Protein AF-A0A3A0EBS7-F1 (afdb_monomer_lite)

Secondary structure (DSSP, 8-state):
-------------------PPPPPEEEEEEEES--TTSSGGGHHHHS----S--HHHHHHHHSSEEESSEE-SSSSHHHHHHHHHHTS-GGGGT--SPPPPTT-TT-S--TTSPPHHHHHHHTT-EEEEEEE--S-SSGGGSGGGTT-SEEEEESSS---SSS-SS----EETTEE---SSSPPTT-PPPBTTTB--HHHHHHHHHHHHHHHHHHH-S-EEEEEEEEEEPSS----HHHHGGGTTS---HHHHHHHHHHHHHHHHHHHHHHHHH-SS-SS--TT--GGGEEEEEEESSS--STTS--TTS---TTSSSHHHHB--EEEE-TTPPPEEE-S-EEGGGHHHHHHHHTTPPPSS--SS---HHHHTTSS-S-S-SEEEEEETTTEEEEEETTEEEEE-STTPPPEEEE--TTS---SS--GGG-HHHHHHHHHHHHHHHTTPPPPTT--TT-EETTSSS-EE---SS-EE--SSSSEEBTBS--TTEEEE--SSTT--EEEE---SS--EEEEE-HHHHHSHHHHHHHHT-TTSTTSSPEEESEEEE-SEE--SS-EEEEEEES-EEE---TT-PPPEEEE--EEPSSS--EEEEEES-EEESS-EEEE----SEEEE-SPEEESSS---EEEESS-EEEE-S-----S-EEESSSEEEE-STT----SS-EESEEEEE-TTS-EEEE--------

Radius of gyration: 30.77 Å; chains: 1; bounding box: 107×51×102 Å

Foldseek 3Di:
DDDDDDDDDDDPPPPPPPPPQAQFAEEEAAAEQFAQQLDQLSCVLQVDGHPFDQVLVNVLLQQWAWELFEWFQALHFQQSLVLLFQLARQLLQQNLDFFDDPVDPLGFGDLPGQTLLNLLVVLFAQEEEFEEQRGDDDPCRFQVNRNHPWYWYFDHPDDAQFDDPPDGFTDTRNHGDPLQPDDAQLNDDAQPVGGHTRLSSSLRVLLVVLLVVLVVPTHYYYYRYHHPPPDPQDAHPVLLVVCVPVPDDDSLSSNSRRSVSNSVSSSSNVVCQQPSNPPPDSPSHSLLRYKYKYKYSFAHADPSHHNPPWDDGRPWPTCRSIGIIMTIRHHPFGNDYDQAHAYSSQNSCQSCVSSVHDDPDDHPHHHCVCVRNVVDDDHSPQKRWHDNALQKTWMDGDQWIWIQTGLLGDIFIFGADSSRHTPPDGCCLVCVVVVLVRLLVSVVVVQSGWHNSPDDQADFSLSDLATWHRHDDDKDQDDPAAFKDWPPDGDSQWIWDPPDGPVETEIEGEDDQPAATEIAGGRLVRSVLVVNCVVSVNPPRPNRRAHNYQEYEDADEHDHPAAYEYEYEYEAHEHDAGNVRHGREYEPAYAYDDDPYAYEYEQQHAYEYCEAYEYEYAYDGAAEDQHEYAHRNDQYEYEYYYAYEYEYEYQYAHAHEHHYPYHKYWYFDPRVPDHPDDYDFDWDDDDPPGTIMTGHDDPPPDD

Structure (mmCIF, N/CA/C/O backbone):
data_AF-A0A3A0EBS7-F1
#
_entry.id   AF-A0A3A0EBS7-F1
#
loop_
_atom_site.group_PDB
_atom_site.id
_atom_site.type_symbol
_atom_site.label_atom_id
_atom_site.label_alt_id
_atom_site.label_comp_id
_atom_site.label_asym_id
_atom_site.label_entity_id
_atom_site.label_seq_id
_atom_site.pdbx_PDB_ins_code
_atom_site.Cartn_x
_atom_site.Cartn_y
_atom_site.Cartn_z
_atom_site.occupancy
_atom_site.B_iso_or_equiv
_atom_site.auth_seq_id
_atom_site.auth_comp_id
_atom_site.auth_asym_id
_atom_site.auth_atom_id
_atom_site.pdbx_PDB_model_num
ATOM 1 N N . MET A 1 1 ? -65.700 -18.956 -43.233 1.00 37.22 1 MET A N 1
ATOM 2 C CA . MET A 1 1 ? -64.667 -17.900 -43.274 1.00 37.22 1 MET A CA 1
ATOM 3 C C . MET A 1 1 ? -64.791 -17.089 -41.995 1.00 37.22 1 MET A C 1
ATOM 5 O O . MET A 1 1 ? -65.771 -16.384 -41.814 1.00 37.22 1 MET A O 1
ATOM 9 N N . THR A 1 2 ? -63.885 -17.328 -41.054 1.00 33.06 2 THR A N 1
ATOM 10 C CA . THR A 1 2 ? -63.870 -16.772 -39.694 1.00 33.06 2 THR A CA 1
ATOM 11 C C . THR A 1 2 ? -63.042 -15.489 -39.657 1.00 33.06 2 THR A C 1
ATOM 13 O O . THR A 1 2 ? -61.858 -15.529 -39.979 1.00 33.06 2 THR A O 1
ATOM 16 N N . HIS A 1 3 ? -63.647 -14.374 -39.240 1.00 35.12 3 HIS A N 1
ATOM 17 C CA . HIS A 1 3 ? -62.935 -13.145 -38.888 1.00 35.12 3 HIS A CA 1
ATOM 18 C C . HIS A 1 3 ? -62.684 -13.102 -37.379 1.00 35.12 3 HIS A C 1
ATOM 20 O O . HIS A 1 3 ? -63.614 -13.119 -36.574 1.00 35.12 3 HIS A O 1
ATOM 26 N N . THR A 1 4 ? -61.409 -13.050 -37.009 1.00 40.34 4 THR A N 1
ATOM 27 C CA . THR A 1 4 ? -60.910 -12.970 -35.636 1.00 40.34 4 THR A CA 1
ATOM 28 C C . THR A 1 4 ? -60.677 -11.502 -35.279 1.00 40.34 4 THR A C 1
ATOM 30 O O . THR A 1 4 ? -59.800 -10.863 -35.853 1.00 40.34 4 THR A O 1
ATOM 33 N N . CYS A 1 5 ? -61.431 -10.961 -34.322 1.00 34.97 5 CYS A N 1
ATOM 34 C CA . CYS A 1 5 ? -61.177 -9.641 -33.744 1.00 34.97 5 CYS A CA 1
ATOM 35 C C . CYS A 1 5 ? -60.420 -9.837 -32.419 1.00 34.97 5 CYS A C 1
ATOM 37 O O . CYS A 1 5 ? -61.004 -10.259 -31.420 1.00 34.97 5 CYS A O 1
ATOM 39 N N . ARG A 1 6 ? -59.100 -9.605 -32.416 1.00 36.84 6 ARG A N 1
ATOM 40 C CA . ARG A 1 6 ? -58.256 -9.676 -31.210 1.00 36.84 6 ARG A CA 1
ATOM 41 C C . ARG A 1 6 ? -58.442 -8.411 -30.368 1.00 36.84 6 ARG A C 1
ATOM 43 O O . ARG A 1 6 ? -58.185 -7.309 -30.840 1.00 36.84 6 ARG A O 1
ATOM 50 N N . ARG A 1 7 ? -58.858 -8.592 -29.112 1.00 38.53 7 ARG A N 1
ATOM 51 C CA . ARG A 1 7 ? -58.797 -7.576 -28.052 1.00 38.53 7 ARG A CA 1
ATOM 52 C C . ARG A 1 7 ? -57.340 -7.399 -27.615 1.00 38.53 7 ARG A C 1
ATOM 54 O O . ARG A 1 7 ? -56.676 -8.382 -27.298 1.00 38.53 7 ARG A O 1
ATOM 61 N N . ILE A 1 8 ? -56.865 -6.159 -27.599 1.00 40.31 8 ILE A N 1
ATOM 62 C CA . ILE A 1 8 ? -55.586 -5.759 -27.005 1.00 40.31 8 ILE A CA 1
ATOM 63 C C . ILE A 1 8 ? -55.860 -5.468 -25.524 1.00 40.31 8 ILE A C 1
ATOM 65 O O . ILE A 1 8 ? -56.563 -4.511 -25.210 1.00 40.31 8 ILE A O 1
ATOM 69 N N . CYS A 1 9 ? -55.340 -6.302 -24.620 1.00 36.31 9 CYS A N 1
ATOM 70 C CA . CYS A 1 9 ? -55.202 -5.955 -23.205 1.00 36.31 9 CYS A CA 1
ATOM 71 C C . CYS A 1 9 ? -53.856 -5.249 -23.026 1.00 36.31 9 CYS A C 1
ATOM 73 O O . CYS A 1 9 ? -52.810 -5.875 -23.183 1.00 36.31 9 CYS A O 1
ATOM 75 N N . ALA A 1 10 ? -53.882 -3.955 -22.711 1.00 39.47 10 ALA A N 1
ATOM 76 C CA . ALA A 1 10 ? -52.707 -3.223 -22.260 1.00 39.47 10 ALA A CA 1
ATOM 77 C C . ALA A 1 10 ? -52.442 -3.578 -20.788 1.00 39.47 10 ALA A C 1
ATOM 79 O O . ALA A 1 10 ? -53.239 -3.245 -19.912 1.00 39.47 10 ALA A O 1
ATOM 80 N N . LEU A 1 11 ? -51.345 -4.290 -20.529 1.00 40.06 11 LEU A N 1
ATOM 81 C CA . LEU A 1 11 ? -50.836 -4.535 -19.183 1.00 40.06 11 LEU A CA 1
ATOM 82 C C . LEU A 1 11 ? -50.030 -3.293 -18.767 1.00 40.06 11 LEU A C 1
ATOM 84 O O . LEU A 1 11 ? -48.931 -3.065 -19.269 1.00 40.06 11 LEU A O 1
ATOM 88 N N . LEU A 1 12 ? -50.598 -2.459 -17.895 1.00 43.22 12 LEU A N 1
ATOM 89 C CA . LEU A 1 12 ? -49.872 -1.382 -17.220 1.00 43.22 12 LEU A CA 1
ATOM 90 C C . LEU A 1 12 ? -48.900 -2.019 -16.217 1.00 43.22 12 LEU A C 1
ATOM 92 O O . LEU A 1 12 ? -49.283 -2.366 -15.104 1.00 43.22 12 LEU A O 1
ATOM 96 N N . LEU A 1 13 ? -47.643 -2.198 -16.630 1.00 41.31 13 LEU A N 1
ATOM 97 C CA . LEU A 1 13 ? -46.524 -2.403 -15.714 1.00 41.31 13 LEU A CA 1
ATOM 98 C C . LEU A 1 13 ? -46.309 -1.091 -14.954 1.00 41.31 13 LEU A C 1
ATOM 100 O O . LEU A 1 13 ? -45.692 -0.155 -15.459 1.00 41.31 13 LEU A O 1
ATOM 104 N N . THR A 1 14 ? -46.850 -1.009 -13.742 1.00 40.53 14 THR A N 1
ATOM 105 C CA . THR A 1 14 ? -46.420 -0.024 -12.752 1.00 40.53 14 THR A CA 1
ATOM 106 C C . THR A 1 14 ? -44.959 -0.309 -12.417 1.00 40.53 14 THR A C 1
ATOM 108 O O . THR A 1 14 ? -44.662 -1.204 -11.627 1.00 40.53 14 THR A O 1
ATOM 111 N N . LEU A 1 15 ? -44.046 0.428 -13.053 1.00 42.88 15 LEU A N 1
ATOM 112 C CA . LEU A 1 15 ? -42.673 0.591 -12.589 1.00 42.88 15 LEU A CA 1
ATOM 113 C C . LEU A 1 15 ? -42.746 1.243 -11.206 1.00 42.88 15 LEU A C 1
ATOM 115 O O . LEU A 1 15 ? -42.902 2.457 -11.090 1.00 42.88 15 LEU A O 1
ATOM 119 N N . CYS A 1 16 ? -42.690 0.427 -10.156 1.00 31.98 16 CYS A N 1
ATOM 120 C CA . CYS A 1 16 ? -42.327 0.926 -8.841 1.00 31.98 16 CYS A CA 1
ATOM 121 C C . CYS A 1 16 ? -40.895 1.463 -8.990 1.00 31.98 16 CYS A C 1
ATOM 123 O O . CYS A 1 16 ? -40.035 0.692 -9.426 1.00 31.98 16 CYS A O 1
ATOM 125 N N . PRO A 1 17 ? -40.616 2.750 -8.719 1.00 37.62 17 PRO A N 1
ATOM 126 C CA . PRO A 1 17 ? -39.244 3.218 -8.682 1.00 37.62 17 PRO A CA 1
ATOM 127 C C . PRO A 1 17 ? -38.556 2.409 -7.586 1.00 37.62 17 PRO A C 1
ATOM 129 O O . PRO A 1 17 ? -38.904 2.507 -6.411 1.00 37.62 17 PRO A O 1
ATOM 132 N N . GLN A 1 18 ? -37.634 1.542 -7.986 1.00 36.31 18 GLN A N 1
ATOM 133 C CA . GLN A 1 18 ? -36.711 0.905 -7.069 1.00 36.31 18 GLN A CA 1
ATOM 134 C C . GLN A 1 18 ? -35.933 2.073 -6.471 1.00 36.31 18 GLN A C 1
ATOM 136 O O . GLN A 1 18 ? -35.158 2.711 -7.183 1.00 36.31 18 GLN A O 1
ATOM 141 N N . ALA A 1 19 ? -36.279 2.466 -5.240 1.00 38.72 19 ALA A N 1
ATOM 142 C CA . ALA A 1 19 ? -35.599 3.549 -4.553 1.00 38.72 19 ALA A CA 1
ATOM 143 C C . ALA A 1 19 ? -34.109 3.234 -4.649 1.00 38.72 19 ALA A C 1
ATOM 145 O O . ALA A 1 19 ? -33.684 2.167 -4.200 1.00 38.72 19 ALA A O 1
ATOM 146 N N . ALA A 1 20 ? -33.352 4.091 -5.339 1.00 45.50 20 ALA A N 1
ATOM 147 C CA . ALA A 1 20 ? -31.907 3.976 -5.345 1.00 45.50 20 ALA A CA 1
ATOM 148 C C . ALA A 1 20 ? -31.504 3.942 -3.871 1.00 45.50 20 ALA A C 1
ATOM 150 O O . ALA A 1 20 ? -31.850 4.871 -3.136 1.00 45.50 20 ALA A O 1
ATOM 151 N N . LEU A 1 21 ? -30.909 2.831 -3.425 1.00 55.91 21 LEU A N 1
ATOM 152 C CA . LEU A 1 21 ? -30.394 2.725 -2.064 1.00 55.91 21 LEU A CA 1
ATOM 153 C C . LEU A 1 21 ? -29.557 3.980 -1.819 1.00 55.91 21 LEU A C 1
ATOM 155 O O . LEU A 1 21 ? -28.719 4.329 -2.654 1.00 55.91 21 LEU A O 1
ATOM 159 N N . ALA A 1 22 ? -29.869 4.701 -0.740 1.00 76.06 22 ALA A N 1
ATOM 160 C CA . ALA A 1 22 ? -29.100 5.873 -0.360 1.00 76.06 22 ALA A CA 1
ATOM 161 C C . ALA A 1 22 ? -27.622 5.470 -0.285 1.00 76.06 22 ALA A C 1
ATOM 163 O O . ALA A 1 22 ? -27.310 4.360 0.147 1.00 76.06 22 ALA A O 1
ATOM 164 N N . ALA A 1 23 ? -26.724 6.341 -0.748 1.00 91.12 23 ALA A N 1
ATOM 165 C CA . ALA A 1 23 ? -25.297 6.059 -0.681 1.00 91.12 23 ALA A CA 1
ATOM 166 C C . ALA A 1 23 ? -24.917 5.740 0.783 1.00 91.12 23 ALA A C 1
ATOM 168 O O . ALA A 1 23 ? -25.356 6.464 1.687 1.00 91.12 23 ALA A O 1
ATOM 169 N N . PRO A 1 24 ? -24.176 4.649 1.048 1.00 96.69 24 PRO A N 1
ATOM 170 C CA . PRO A 1 24 ? -23.896 4.229 2.411 1.00 96.69 24 PRO A CA 1
ATOM 171 C C . PRO A 1 24 ? -22.900 5.178 3.073 1.00 96.69 24 PRO A C 1
ATOM 173 O O . PRO A 1 24 ? -21.986 5.689 2.422 1.00 96.69 24 PRO A O 1
ATOM 176 N N . ASN A 1 25 ? -23.018 5.360 4.384 1.00 98.56 25 ASN A N 1
ATOM 177 C CA . ASN A 1 25 ? -21.938 5.946 5.171 1.00 98.56 25 ASN A CA 1
ATOM 178 C C . ASN A 1 25 ? -20.728 5.010 5.154 1.00 98.56 25 ASN A C 1
ATOM 180 O O . ASN A 1 25 ? -20.864 3.798 4.968 1.00 98.56 25 ASN A O 1
ATOM 184 N N . VAL A 1 26 ? -19.540 5.551 5.392 1.00 98.75 26 VAL A N 1
ATOM 185 C CA . VAL A 1 26 ? -18.308 4.764 5.428 1.00 98.75 26 VAL A CA 1
ATOM 186 C C . VAL A 1 26 ? -17.490 5.146 6.656 1.00 98.75 26 VAL A C 1
ATOM 188 O O . VAL A 1 26 ? -17.167 6.314 6.856 1.00 98.75 26 VAL A O 1
ATOM 191 N N . VAL A 1 27 ? -17.109 4.150 7.454 1.00 98.88 27 VAL A N 1
ATOM 192 C CA . VAL A 1 27 ? -16.187 4.288 8.586 1.00 98.88 27 VAL A CA 1
ATOM 193 C C . VAL A 1 27 ? -14.986 3.371 8.351 1.00 98.88 27 VAL A C 1
ATOM 195 O O . VAL A 1 27 ? -15.089 2.150 8.459 1.00 98.88 27 VAL A O 1
ATOM 198 N N . LEU A 1 28 ? -13.846 3.965 7.998 1.00 98.88 28 LEU A N 1
ATOM 199 C CA . LEU A 1 28 ? -12.575 3.282 7.762 1.00 98.88 28 LEU A CA 1
ATOM 200 C C . LEU A 1 28 ? -11.682 3.409 8.999 1.00 98.88 28 LEU A C 1
ATOM 202 O O . LEU A 1 28 ? -11.055 4.441 9.222 1.00 98.88 28 LEU A O 1
ATOM 206 N N . ILE A 1 29 ? -11.618 2.344 9.788 1.00 98.94 29 ILE A N 1
ATOM 207 C CA . ILE A 1 29 ? -10.860 2.248 11.033 1.00 98.94 29 ILE A CA 1
ATOM 208 C C . ILE A 1 29 ? -9.501 1.608 10.757 1.00 98.94 29 ILE A C 1
ATOM 210 O O . ILE A 1 29 ? -9.395 0.616 10.028 1.00 98.94 29 ILE A O 1
ATOM 214 N N . MET A 1 30 ? -8.455 2.167 11.360 1.00 98.75 30 MET A N 1
ATOM 215 C CA . MET A 1 30 ? -7.102 1.646 11.230 1.00 98.75 30 MET A CA 1
ATOM 216 C C . MET A 1 30 ? -6.338 1.703 12.553 1.00 98.75 30 MET A C 1
ATOM 218 O O . MET A 1 30 ? -6.264 2.767 13.169 1.00 98.75 30 MET A O 1
ATOM 222 N N . SER A 1 31 ? -5.747 0.579 12.964 1.00 98.38 31 SER A N 1
ATOM 223 C CA . SER A 1 31 ? -4.720 0.534 14.016 1.00 98.38 31 SER A CA 1
ATOM 224 C C . SER A 1 31 ? -3.309 0.728 13.442 1.00 98.38 31 SER A C 1
ATOM 226 O O . SER A 1 31 ? -3.107 0.673 12.228 1.00 98.38 31 SER A O 1
ATOM 228 N N . ASP A 1 32 ? -2.333 0.956 14.319 1.00 98.25 32 ASP A N 1
ATOM 229 C CA . ASP A 1 32 ? -0.947 1.293 13.967 1.00 98.25 32 ASP A CA 1
ATOM 230 C C . ASP A 1 32 ? 0.019 0.342 14.685 1.00 98.25 32 ASP A C 1
ATOM 232 O O . ASP A 1 32 ? 0.037 0.292 15.915 1.00 98.25 32 ASP A O 1
ATOM 236 N N . ASP A 1 33 ? 0.808 -0.416 13.920 1.00 97.62 33 ASP A N 1
ATOM 237 C CA . ASP A 1 33 ? 1.804 -1.398 14.391 1.00 97.62 33 ASP A CA 1
ATOM 238 C C . ASP A 1 33 ? 1.267 -2.624 15.158 1.00 97.62 33 ASP A C 1
ATOM 240 O O . ASP A 1 33 ? 2.044 -3.308 15.827 1.00 97.62 33 ASP A O 1
ATOM 244 N N . ALA A 1 34 ? -0.027 -2.953 15.097 1.00 97.81 34 ALA A N 1
ATOM 245 C CA . ALA A 1 34 ? -0.541 -4.122 15.823 1.00 97.81 34 ALA A CA 1
ATOM 246 C C . ALA A 1 34 ? 0.021 -5.458 15.283 1.00 97.81 34 ALA A C 1
ATOM 248 O O . ALA A 1 34 ? 0.277 -5.613 14.087 1.00 97.81 34 ALA A O 1
ATOM 249 N N . GLY A 1 35 ? 0.205 -6.453 16.158 1.00 97.88 35 GLY A N 1
ATOM 250 C CA . GLY A 1 35 ? 0.613 -7.794 15.739 1.00 97.88 35 GLY A CA 1
ATOM 251 C C . GLY A 1 35 ? -0.507 -8.545 15.014 1.00 97.88 35 GLY A C 1
ATOM 252 O O . GLY A 1 35 ? -1.682 -8.403 15.352 1.00 97.88 35 GLY A O 1
ATOM 253 N N . TYR A 1 36 ? -0.159 -9.380 14.032 1.00 98.19 36 TYR A N 1
ATOM 254 C CA . TYR A 1 36 ? -1.147 -10.174 13.282 1.00 98.19 36 TYR A CA 1
ATOM 255 C C . TYR A 1 36 ? -1.995 -11.101 14.179 1.00 98.19 36 TYR A C 1
ATOM 257 O O . TYR A 1 36 ? -3.184 -11.275 13.928 1.00 98.19 36 TYR A O 1
ATOM 265 N N . ALA A 1 37 ? -1.408 -11.644 15.251 1.00 97.81 37 ALA A N 1
ATOM 266 C CA . ALA A 1 37 ? -2.051 -12.514 16.242 1.00 97.81 37 ALA A CA 1
ATOM 267 C C . ALA A 1 37 ? -2.403 -11.796 17.560 1.00 97.81 37 ALA A C 1
ATOM 269 O O . ALA A 1 37 ? -2.581 -12.431 18.602 1.00 97.81 37 ALA A O 1
ATOM 270 N N . ASP A 1 38 ? -2.492 -10.466 17.539 1.00 98.00 38 ASP A N 1
ATOM 271 C CA . ASP A 1 38 ? -2.841 -9.660 18.716 1.00 98.00 38 ASP A CA 1
ATOM 272 C C . ASP A 1 38 ? -4.352 -9.382 18.834 1.00 98.00 38 ASP A C 1
ATOM 274 O O . ASP A 1 38 ? -4.776 -8.630 19.709 1.00 98.00 38 ASP A O 1
ATOM 278 N N . PHE A 1 39 ? -5.176 -10.023 18.000 1.00 98.25 39 PHE A N 1
ATOM 279 C CA . PHE A 1 39 ? -6.632 -9.866 17.974 1.00 98.25 39 PHE A CA 1
ATOM 280 C C . PHE A 1 39 ? -7.335 -11.218 18.110 1.00 98.25 39 PHE A C 1
ATOM 282 O O . PHE A 1 39 ? -6.970 -12.163 17.414 1.00 98.25 39 PHE A O 1
ATOM 289 N N . GLY A 1 40 ? -8.381 -11.298 18.938 1.00 98.12 40 GLY A N 1
ATOM 290 C CA . GLY A 1 40 ? -9.125 -12.541 19.184 1.00 98.12 40 GLY A CA 1
ATOM 291 C C . GLY A 1 40 ? -9.698 -13.162 17.907 1.00 98.12 40 GLY A C 1
ATOM 292 O O . GLY A 1 40 ? -9.557 -14.358 17.661 1.00 98.12 40 GLY A O 1
ATOM 293 N N . PHE A 1 41 ? -10.264 -12.349 17.013 1.00 97.94 41 PHE A N 1
ATOM 294 C CA . PHE A 1 41 ? -10.801 -12.832 15.736 1.00 97.94 41 PHE A CA 1
ATOM 295 C C . PHE A 1 41 ? -9.753 -13.413 14.772 1.00 97.94 41 PHE A C 1
ATOM 297 O O . PHE A 1 41 ? -10.141 -14.026 13.770 1.00 97.94 41 PHE A O 1
ATOM 304 N N . MET A 1 42 ? -8.457 -13.215 15.036 1.00 97.81 42 MET A N 1
ATOM 305 C CA . MET A 1 42 ? -7.362 -13.773 14.239 1.00 97.81 42 MET A CA 1
ATOM 306 C C . MET A 1 42 ? -6.982 -15.190 14.675 1.00 97.81 42 MET A C 1
ATOM 308 O O . MET A 1 42 ? -6.402 -15.921 13.871 1.00 97.81 42 MET A O 1
ATOM 312 N N . ASP A 1 43 ? -7.397 -15.630 15.868 1.00 96.75 43 ASP A N 1
ATOM 313 C CA . ASP A 1 43 ? -7.134 -16.975 16.398 1.00 96.75 43 ASP A CA 1
ATOM 314 C C . ASP A 1 43 ? -7.573 -18.083 15.419 1.00 96.75 43 ASP A C 1
ATOM 316 O O . ASP A 1 43 ? -6.904 -19.108 15.270 1.00 96.75 43 ASP A O 1
ATOM 320 N N . ARG A 1 44 ? -8.675 -17.866 14.682 1.00 94.56 44 ARG A N 1
ATOM 321 C CA . ARG A 1 44 ? -9.186 -18.820 13.675 1.00 94.56 44 ARG A CA 1
ATOM 322 C C . ARG A 1 44 ? -8.283 -18.988 12.449 1.00 94.56 44 ARG A C 1
ATOM 324 O O . ARG A 1 44 ? -8.417 -19.989 11.753 1.00 94.56 44 ARG A O 1
ATOM 331 N N . PHE A 1 45 ? -7.419 -18.016 12.159 1.00 95.44 45 PHE A N 1
ATOM 332 C CA . PHE A 1 45 ? -6.511 -18.041 11.008 1.00 95.44 45 PHE A CA 1
ATOM 333 C C . PHE A 1 45 ? -5.105 -18.485 11.404 1.00 95.44 45 PHE A C 1
ATOM 335 O O . PHE A 1 45 ? -4.429 -19.148 10.624 1.00 95.44 45 PHE A O 1
ATOM 342 N N . THR A 1 46 ? -4.678 -18.133 12.616 1.00 93.62 46 THR A N 1
ATOM 343 C CA . THR A 1 46 ? -3.343 -18.445 13.139 1.00 93.62 46 THR A CA 1
ATOM 344 C C . THR A 1 46 ? -3.290 -19.808 13.826 1.00 93.62 46 THR A C 1
ATOM 346 O O . THR A 1 46 ? -2.210 -20.375 13.981 1.00 93.62 46 THR A O 1
ATOM 349 N N . GLY A 1 47 ? -4.435 -20.322 14.294 1.00 90.69 47 GLY A N 1
ATOM 350 C CA . GLY A 1 47 ? -4.497 -21.492 15.173 1.00 90.69 47 GLY A CA 1
ATOM 351 C C . GLY A 1 47 ? -3.899 -21.239 16.564 1.00 90.69 47 GLY A C 1
ATOM 352 O O . GLY A 1 47 ? -3.678 -22.188 17.316 1.00 90.69 47 GLY A O 1
ATOM 353 N N . GLN A 1 48 ? -3.613 -19.978 16.905 1.00 90.94 48 GLN A N 1
ATOM 354 C CA . GLN A 1 48 ? -3.019 -19.558 18.170 1.00 90.94 48 GLN A CA 1
ATOM 355 C C . GLN A 1 48 ? -4.038 -18.737 18.944 1.00 90.94 48 GLN A C 1
ATOM 357 O O . GLN A 1 48 ? -4.481 -17.711 18.449 1.00 90.94 48 GLN A O 1
ATOM 362 N N . GLN A 1 49 ? -4.376 -19.166 20.161 1.00 95.25 49 GLN A N 1
ATOM 363 C CA . GLN A 1 49 ? -5.255 -18.384 21.022 1.00 95.25 49 GLN A CA 1
ATOM 364 C C . GLN A 1 49 ? -4.489 -17.212 21.636 1.00 95.25 49 GLN A C 1
ATOM 366 O O . GLN A 1 49 ? -3.518 -17.423 22.372 1.00 95.25 49 GLN A O 1
ATOM 371 N N . THR A 1 50 ? -4.929 -15.985 21.369 1.00 96.69 50 THR A N 1
ATOM 372 C CA . THR A 1 50 ? -4.334 -14.804 21.995 1.00 96.69 50 THR A CA 1
ATOM 373 C C . THR A 1 50 ? -4.862 -14.575 23.413 1.00 96.69 50 THR A C 1
ATOM 375 O O . THR A 1 50 ? -5.997 -14.898 23.756 1.00 96.69 50 THR A O 1
ATOM 378 N N . VAL A 1 51 ? -4.019 -13.993 24.271 1.00 97.06 51 VAL A N 1
ATOM 379 C CA . VAL A 1 51 ? -4.427 -13.509 25.606 1.00 97.06 51 VAL A CA 1
ATOM 380 C C . VAL A 1 51 ? -4.909 -12.057 25.573 1.00 97.06 51 VAL A C 1
ATOM 382 O O . VAL A 1 51 ? -5.366 -11.537 26.592 1.00 97.06 51 VAL A O 1
ATOM 385 N N . PHE A 1 52 ? -4.774 -11.385 24.425 1.00 97.88 52 PHE A N 1
ATOM 386 C CA . PHE A 1 52 ? -5.264 -10.027 24.220 1.00 97.88 52 PHE A CA 1
ATOM 387 C C . PHE A 1 52 ? -6.795 -10.028 24.202 1.00 97.88 52 PHE A C 1
ATOM 389 O O . PHE A 1 52 ? -7.427 -11.009 23.818 1.00 97.88 52 PHE A O 1
ATOM 396 N N . LYS A 1 53 ? -7.404 -8.932 24.659 1.00 98.12 53 LYS A N 1
ATOM 397 C CA . LYS A 1 53 ? -8.861 -8.803 24.752 1.00 98.12 53 LYS A CA 1
ATOM 398 C C . LYS A 1 53 ? -9.342 -7.789 23.725 1.00 98.12 53 LYS A C 1
ATOM 400 O O . LYS A 1 53 ? -9.067 -6.602 23.885 1.00 98.12 53 LYS A O 1
ATOM 405 N N . THR A 1 54 ? -10.073 -8.258 22.717 1.00 98.62 54 THR A N 1
ATOM 406 C CA . THR A 1 54 ? -10.635 -7.417 21.648 1.00 98.62 54 THR A CA 1
ATOM 407 C C . THR A 1 54 ? -12.120 -7.711 21.383 1.00 98.62 54 THR A C 1
ATOM 409 O O . THR A 1 54 ? -12.499 -7.984 20.246 1.00 98.62 54 THR A O 1
ATOM 412 N N . PRO A 1 55 ? -12.990 -7.706 22.414 1.00 98.69 55 PRO A N 1
ATOM 413 C CA . PRO A 1 55 ? -14.375 -8.159 22.275 1.00 98.69 55 PRO A CA 1
ATOM 414 C C . PRO A 1 55 ? -15.206 -7.354 21.264 1.00 98.69 55 PRO A C 1
ATOM 416 O O . PRO A 1 55 ? -16.129 -7.910 20.668 1.00 98.69 55 PRO A O 1
ATOM 419 N N . ASN A 1 56 ? -14.916 -6.066 21.053 1.00 98.88 56 ASN A N 1
ATOM 420 C CA . ASN A 1 56 ? -15.665 -5.253 20.092 1.00 98.88 56 ASN A CA 1
ATOM 421 C C . ASN A 1 56 ? -15.248 -5.556 18.651 1.00 98.88 56 ASN A C 1
ATOM 423 O O . ASN A 1 56 ? -16.104 -5.641 17.770 1.00 98.88 56 ASN A O 1
ATOM 427 N N . LEU A 1 57 ? -13.956 -5.773 18.409 1.00 98.81 57 LEU A N 1
ATOM 428 C CA . LEU A 1 57 ? -13.460 -6.260 17.124 1.00 98.81 57 LEU A CA 1
ATOM 429 C C . LEU A 1 57 ? -13.893 -7.701 16.853 1.00 98.81 57 LEU A C 1
ATOM 431 O O . LEU A 1 57 ? -14.214 -8.024 15.714 1.00 98.81 57 LEU A O 1
ATOM 435 N N . ASP A 1 58 ? -13.976 -8.546 17.879 1.00 98.81 58 ASP A N 1
ATOM 436 C CA . ASP A 1 58 ? -14.486 -9.913 17.749 1.00 98.81 58 ASP A CA 1
ATOM 437 C C . ASP A 1 58 ? -15.979 -9.906 17.381 1.00 98.81 58 ASP A C 1
ATOM 439 O O . ASP A 1 58 ? -16.406 -10.654 16.496 1.00 98.81 58 ASP A O 1
ATOM 443 N N . ARG A 1 59 ? -16.766 -8.997 17.981 1.00 98.56 59 ARG A N 1
ATOM 444 C CA . ARG A 1 59 ? -18.148 -8.729 17.559 1.00 98.56 59 ARG A CA 1
ATOM 445 C C . ARG A 1 59 ? -18.197 -8.268 16.105 1.00 98.56 59 ARG A C 1
ATOM 447 O O . ARG A 1 59 ? -18.900 -8.886 15.308 1.00 98.56 59 ARG A O 1
ATOM 454 N N . LEU A 1 60 ? -17.423 -7.244 15.740 1.00 98.81 60 LEU A N 1
ATOM 455 C CA . LEU A 1 60 ? -17.374 -6.745 14.365 1.00 98.81 60 LEU A CA 1
ATOM 456 C C . LEU A 1 60 ? -17.012 -7.866 13.383 1.00 98.81 60 LEU A C 1
ATOM 458 O O . LEU A 1 60 ? -17.642 -7.991 12.338 1.00 98.81 60 LEU A O 1
ATOM 462 N N . ALA A 1 61 ? -16.054 -8.726 13.727 1.00 98.69 61 ALA A N 1
ATOM 463 C CA . ALA A 1 61 ? -15.641 -9.852 12.899 1.00 98.69 61 ALA A CA 1
ATOM 464 C C . ALA A 1 61 ? -16.747 -10.898 12.701 1.00 98.69 61 ALA A C 1
ATOM 466 O O . ALA A 1 61 ? -16.772 -11.546 11.655 1.00 98.69 61 ALA A O 1
ATOM 467 N N . SER A 1 62 ? -17.656 -11.060 13.670 1.00 98.31 62 SER A N 1
ATOM 468 C CA . SER A 1 62 ? -18.836 -11.929 13.542 1.00 98.31 62 SER A CA 1
ATOM 469 C C . SER A 1 62 ? -19.921 -11.357 12.620 1.00 98.31 62 SER A C 1
ATOM 471 O O . SER A 1 62 ? -20.740 -12.106 12.093 1.00 98.31 62 SER A O 1
ATOM 473 N N . GLU A 1 63 ? -19.888 -10.044 12.385 1.00 98.25 63 GLU A N 1
ATOM 474 C CA . GLU A 1 63 ? -20.801 -9.292 11.515 1.00 98.25 63 GLU A CA 1
ATOM 475 C C . GLU A 1 63 ? -20.166 -8.940 10.156 1.00 98.25 63 GLU A C 1
ATOM 477 O O . GLU A 1 63 ? -20.797 -8.301 9.316 1.00 98.25 63 GLU A O 1
ATOM 482 N N . SER A 1 64 ? -18.909 -9.327 9.932 1.00 98.69 64 SER A N 1
ATOM 483 C CA . SER A 1 64 ? -18.109 -8.914 8.776 1.00 98.69 64 SER A CA 1
ATOM 484 C C . SER A 1 64 ? -17.696 -10.093 7.910 1.00 98.69 64 SER A C 1
ATOM 486 O O . SER A 1 64 ? -17.636 -11.242 8.353 1.00 98.69 64 SER A O 1
ATOM 488 N N . VAL A 1 65 ? -17.287 -9.787 6.682 1.00 98.75 65 VAL A N 1
ATOM 489 C CA . VAL A 1 65 ? -16.324 -10.639 5.991 1.00 98.75 65 VAL A CA 1
ATOM 490 C C . VAL A 1 65 ? -14.942 -10.373 6.569 1.00 98.75 65 VAL A C 1
ATOM 492 O O . VAL A 1 65 ? -14.489 -9.229 6.634 1.00 98.75 65 VAL A O 1
ATOM 495 N N . ALA A 1 66 ? -14.275 -11.439 6.992 1.00 98.62 66 ALA A N 1
ATOM 496 C CA . ALA A 1 66 ? -12.917 -11.398 7.494 1.00 98.62 66 ALA A CA 1
ATOM 497 C C . ALA A 1 66 ? -11.951 -12.055 6.521 1.00 98.62 66 ALA A C 1
ATOM 499 O O . ALA A 1 66 ? -12.230 -13.118 5.966 1.00 98.62 66 ALA A O 1
ATOM 500 N N . PHE A 1 67 ? -10.796 -11.432 6.351 1.00 98.31 67 PHE A N 1
ATOM 501 C CA . PHE A 1 67 ? -9.849 -11.819 5.320 1.00 98.31 67 PHE A CA 1
ATOM 502 C C . PHE A 1 67 ? -8.689 -12.572 5.945 1.00 98.31 67 PHE A C 1
ATOM 504 O O . PHE A 1 67 ? -7.989 -12.038 6.806 1.00 98.31 67 PHE A O 1
ATOM 511 N N . SER A 1 68 ? -8.453 -13.800 5.487 1.00 95.69 68 SER A N 1
ATOM 512 C CA . SER A 1 68 ? -7.273 -14.542 5.921 1.00 95.69 68 SER A CA 1
ATOM 513 C C . SER A 1 68 ? -6.019 -14.010 5.223 1.00 95.69 68 SER A C 1
ATOM 515 O O . SER A 1 68 ? -4.970 -13.943 5.852 1.00 95.69 68 SER A O 1
ATOM 517 N N . ASN A 1 69 ? -6.111 -13.546 3.970 1.00 96.56 69 ASN A N 1
ATOM 518 C CA . ASN A 1 69 ? -4.977 -13.142 3.127 1.00 96.56 69 ASN A CA 1
ATOM 519 C C . ASN A 1 69 ? -5.033 -11.660 2.694 1.00 96.56 69 ASN A C 1
ATOM 521 O O . ASN A 1 69 ? -5.042 -11.360 1.500 1.00 96.56 69 ASN A O 1
ATOM 525 N N . ALA A 1 70 ? -5.060 -10.725 3.649 1.00 98.06 70 ALA A N 1
ATOM 526 C CA . ALA A 1 70 ? -5.035 -9.288 3.360 1.00 98.06 70 ALA A CA 1
ATOM 527 C C . ALA A 1 70 ? -3.631 -8.678 3.484 1.00 98.06 70 ALA A C 1
ATOM 529 O O . ALA A 1 70 ? -2.936 -8.901 4.475 1.00 98.06 70 ALA A O 1
ATOM 530 N N . TYR A 1 71 ? -3.233 -7.889 2.481 1.00 98.31 71 TYR A N 1
ATOM 531 C CA . TYR A 1 71 ? -1.907 -7.275 2.383 1.00 98.31 71 TYR A CA 1
ATOM 532 C C . TYR A 1 71 ? -1.968 -5.757 2.311 1.00 98.31 71 TYR A C 1
ATOM 534 O O . TYR A 1 71 ? -2.734 -5.181 1.537 1.00 98.31 71 TYR A O 1
ATOM 542 N N . VAL A 1 72 ? -1.080 -5.097 3.039 1.00 97.94 72 VAL A N 1
ATOM 543 C CA . VAL A 1 72 ? -0.810 -3.671 2.842 1.00 97.94 72 VAL A CA 1
ATOM 544 C C . VAL A 1 72 ? 0.142 -3.470 1.657 1.00 97.94 72 VAL A C 1
ATOM 546 O O . VAL A 1 72 ? 0.937 -4.358 1.355 1.00 97.94 72 VAL A O 1
ATOM 549 N N . PRO A 1 73 ? 0.097 -2.329 0.948 1.00 94.38 73 PRO A N 1
ATOM 550 C CA . PRO A 1 73 ? 0.998 -2.074 -0.179 1.00 94.38 73 PRO A CA 1
ATOM 551 C C . PRO A 1 73 ? 2.451 -1.821 0.252 1.00 94.38 73 PRO A C 1
ATOM 553 O O . PRO A 1 73 ? 3.350 -1.846 -0.584 1.00 94.38 73 PRO A O 1
ATOM 556 N N . SER A 1 74 ? 2.696 -1.576 1.544 1.00 93.94 74 SER A N 1
ATOM 557 C CA . SER A 1 74 ? 4.020 -1.329 2.113 1.00 93.94 74 SER A CA 1
ATOM 558 C C . SER A 1 74 ? 4.074 -1.781 3.572 1.00 93.94 74 SER A C 1
ATOM 560 O O . SER A 1 74 ? 3.082 -1.709 4.283 1.00 93.94 74 SER A O 1
ATOM 562 N N . SER A 1 75 ? 5.234 -2.210 4.070 1.00 94.62 75 SER A N 1
ATOM 563 C CA . SER A 1 75 ? 5.386 -2.652 5.467 1.00 94.62 75 SER A CA 1
ATOM 564 C C . SER A 1 75 ? 5.609 -1.492 6.455 1.00 94.62 75 SER A C 1
ATOM 566 O O . SER A 1 75 ? 6.256 -1.686 7.488 1.00 94.62 75 SER A O 1
ATOM 568 N N . ILE A 1 76 ? 5.219 -0.263 6.105 1.00 92.56 76 ILE A N 1
ATOM 569 C CA . ILE A 1 76 ? 5.408 0.944 6.924 1.00 92.56 76 ILE A CA 1
ATOM 570 C C . ILE A 1 76 ? 4.210 1.892 6.805 1.00 92.56 76 ILE A C 1
ATOM 572 O O . ILE A 1 76 ? 3.555 1.987 5.769 1.00 92.56 76 ILE A O 1
ATOM 576 N N . CYS A 1 77 ? 3.972 2.642 7.878 1.00 93.25 77 CYS A N 1
ATOM 577 C CA . CYS A 1 77 ? 2.727 3.359 8.117 1.00 93.25 77 CYS A CA 1
ATOM 578 C C . CYS A 1 77 ? 2.372 4.415 7.061 1.00 93.25 77 CYS A C 1
ATOM 580 O O . CYS A 1 77 ? 1.273 4.374 6.517 1.00 93.25 77 CYS A O 1
ATOM 582 N N . SER A 1 78 ? 3.260 5.358 6.741 1.00 92.00 78 SER A N 1
ATOM 583 C CA . SER A 1 78 ? 2.923 6.459 5.821 1.00 92.00 78 SER A CA 1
ATOM 584 C C . SER A 1 78 ? 2.609 5.954 4.406 1.00 92.00 78 SER A C 1
ATOM 586 O O . SER A 1 78 ? 1.586 6.310 3.825 1.00 92.00 78 SER A O 1
ATOM 588 N N . ALA A 1 79 ? 3.449 5.060 3.875 1.00 91.25 79 ALA A N 1
ATOM 589 C CA . ALA A 1 79 ? 3.287 4.513 2.531 1.00 91.25 79 ALA A CA 1
ATOM 590 C C . ALA A 1 79 ? 2.004 3.674 2.401 1.00 91.25 79 ALA A C 1
ATOM 592 O O . ALA A 1 79 ? 1.288 3.810 1.409 1.00 91.25 79 ALA A O 1
ATOM 593 N N . THR A 1 80 ? 1.650 2.880 3.421 1.00 95.62 80 THR A N 1
ATOM 594 C CA . THR A 1 80 ? 0.350 2.189 3.459 1.00 95.62 80 THR A CA 1
ATOM 595 C C . THR A 1 80 ? -0.814 3.164 3.396 1.00 95.62 80 THR A C 1
ATOM 597 O O . THR A 1 80 ? -1.719 2.984 2.583 1.00 95.62 80 THR A O 1
ATOM 600 N N . ARG A 1 81 ? -0.778 4.221 4.214 1.00 96.06 81 ARG A N 1
ATOM 601 C CA . ARG A 1 81 ? -1.835 5.243 4.264 1.00 96.06 81 ARG A CA 1
ATOM 602 C C . ARG A 1 81 ? -2.019 5.908 2.907 1.00 96.06 81 ARG A C 1
ATOM 604 O O . ARG A 1 81 ? -3.144 6.003 2.426 1.00 96.06 81 ARG A O 1
ATOM 611 N N . ALA A 1 82 ? -0.919 6.289 2.259 1.00 93.69 82 ALA A N 1
ATOM 612 C CA . ALA A 1 82 ? -0.956 6.867 0.922 1.00 93.69 82 ALA A CA 1
ATOM 613 C C . ALA A 1 82 ? -1.551 5.891 -0.100 1.00 93.69 82 ALA A C 1
ATOM 615 O O . ALA A 1 82 ? -2.371 6.291 -0.923 1.00 93.69 82 ALA A O 1
ATOM 616 N N . GLY A 1 83 ? -1.179 4.610 -0.034 1.00 94.44 83 GLY A N 1
ATOM 617 C CA . GLY A 1 83 ? -1.694 3.613 -0.964 1.00 94.44 83 GLY A CA 1
ATOM 618 C C . GLY A 1 83 ? -3.193 3.365 -0.809 1.00 94.44 83 GLY A C 1
ATOM 619 O O . GLY A 1 83 ? -3.919 3.353 -1.798 1.00 94.44 83 GLY A O 1
ATOM 620 N N . ILE A 1 84 ? -3.693 3.256 0.422 1.00 96.06 84 ILE A N 1
ATOM 621 C CA . ILE A 1 84 ? -5.130 3.072 0.689 1.00 96.06 84 ILE A CA 1
ATOM 622 C C . ILE A 1 84 ? -5.936 4.270 0.200 1.00 96.06 84 ILE A C 1
ATOM 624 O O . ILE A 1 84 ? -6.958 4.110 -0.463 1.00 96.06 84 ILE A O 1
ATOM 628 N N . LEU A 1 85 ? -5.463 5.476 0.508 1.00 96.06 85 LEU A N 1
ATOM 629 C CA . LEU A 1 85 ? -6.172 6.704 0.181 1.00 96.06 85 LEU A CA 1
ATOM 630 C C . LEU A 1 85 ? -6.074 7.094 -1.297 1.00 96.06 85 LEU A C 1
ATOM 632 O O . LEU A 1 85 ? -6.789 7.999 -1.699 1.00 96.06 85 LEU A O 1
ATOM 636 N N . THR A 1 86 ? -5.248 6.427 -2.106 1.00 95.31 86 THR A N 1
ATOM 637 C CA . THR A 1 86 ? -5.156 6.657 -3.564 1.00 95.31 86 THR A CA 1
ATOM 638 C C . THR A 1 86 ? -5.559 5.440 -4.397 1.00 95.31 86 THR A C 1
ATOM 640 O O . THR A 1 86 ? -5.760 5.557 -5.602 1.00 95.31 86 THR A O 1
ATOM 643 N N . GLY A 1 87 ? -5.649 4.254 -3.788 1.00 95.88 87 GLY A N 1
ATOM 644 C CA . GLY A 1 87 ? -5.841 2.989 -4.498 1.00 95.88 87 GLY A CA 1
ATOM 645 C C . GLY A 1 87 ? -4.639 2.559 -5.337 1.00 95.88 87 GLY A C 1
ATOM 646 O O . GLY A 1 87 ? -4.782 1.681 -6.188 1.00 95.88 87 GLY A O 1
ATOM 647 N N . ARG A 1 88 ? -3.471 3.182 -5.144 1.00 93.19 88 ARG A N 1
ATOM 648 C CA . ARG A 1 88 ? -2.270 2.993 -5.965 1.00 93.19 88 ARG A CA 1
ATOM 649 C C . ARG A 1 88 ? -1.085 2.569 -5.115 1.00 93.19 88 ARG A C 1
ATOM 651 O O . ARG A 1 88 ? -0.963 2.961 -3.959 1.00 93.19 88 ARG A O 1
ATOM 658 N N . TYR A 1 89 ? -0.161 1.821 -5.702 1.00 92.38 89 TYR A N 1
ATOM 659 C CA . TYR A 1 89 ? 1.113 1.554 -5.048 1.00 92.38 89 TYR A CA 1
ATOM 660 C C . TYR A 1 89 ? 1.857 2.868 -4.772 1.00 92.38 89 TYR A C 1
ATOM 662 O O . TYR A 1 89 ? 2.071 3.646 -5.708 1.00 92.38 89 TYR A O 1
ATOM 670 N N . PRO A 1 90 ? 2.281 3.124 -3.522 1.00 88.19 90 PRO A N 1
ATOM 671 C CA . PRO A 1 90 ? 2.889 4.396 -3.147 1.00 88.19 90 PRO A CA 1
ATOM 672 C C . PRO A 1 90 ? 4.191 4.679 -3.910 1.00 88.19 90 PRO A C 1
ATOM 674 O O . PRO A 1 90 ? 4.537 5.831 -4.170 1.00 88.19 90 PRO A O 1
ATOM 677 N N . GLU A 1 91 ? 4.897 3.645 -4.364 1.00 83.12 91 GLU A N 1
ATOM 678 C CA . GLU A 1 91 ? 6.100 3.772 -5.185 1.00 83.12 91 GLU A CA 1
ATOM 679 C C . GLU A 1 91 ? 5.821 4.323 -6.593 1.00 83.12 91 GLU A C 1
ATOM 681 O O . GLU A 1 91 ? 6.713 4.938 -7.177 1.00 83.12 91 GLU A O 1
ATOM 686 N N . LYS A 1 92 ? 4.602 4.180 -7.135 1.00 83.56 92 LYS A N 1
ATOM 687 C CA . LYS A 1 92 ? 4.228 4.736 -8.456 1.00 83.56 92 LYS A CA 1
ATOM 688 C C . LYS A 1 92 ? 4.135 6.256 -8.478 1.00 83.56 92 LYS A C 1
ATOM 690 O O . LYS A 1 92 ? 4.058 6.847 -9.548 1.00 83.56 92 LYS A O 1
ATOM 695 N N . PHE A 1 93 ? 4.128 6.874 -7.306 1.00 79.31 93 PHE A N 1
ATOM 696 C CA . PHE A 1 93 ? 4.180 8.318 -7.128 1.00 79.31 93 PHE A CA 1
ATOM 697 C C . PHE A 1 93 ? 5.249 8.687 -6.085 1.00 79.31 93 PHE A C 1
ATOM 699 O O . PHE A 1 93 ? 5.146 9.661 -5.343 1.00 79.31 93 PHE A O 1
ATOM 706 N N . ALA A 1 94 ? 6.320 7.887 -6.035 1.00 75.81 94 ALA A N 1
ATOM 707 C CA . ALA A 1 94 ? 7.542 8.164 -5.288 1.00 75.81 94 ALA A CA 1
ATOM 708 C C . ALA A 1 94 ? 7.398 8.317 -3.758 1.00 75.81 94 ALA A C 1
ATOM 710 O O . ALA A 1 94 ? 8.264 8.920 -3.109 1.00 75.81 94 ALA A O 1
ATOM 711 N N . PHE A 1 95 ? 6.360 7.721 -3.170 1.00 80.00 95 PHE A N 1
ATOM 712 C CA . PHE A 1 95 ? 6.025 7.788 -1.745 1.00 80.00 95 PHE A CA 1
ATOM 713 C C . PHE A 1 95 ? 6.331 6.482 -0.978 1.00 80.00 95 PHE A C 1
ATOM 715 O O . PHE A 1 95 ? 5.611 6.061 -0.082 1.00 80.00 95 PHE A O 1
ATOM 722 N N . GLY A 1 96 ? 7.436 5.806 -1.298 1.00 76.62 96 GLY A N 1
ATOM 723 C CA . GLY A 1 96 ? 7.810 4.525 -0.668 1.00 76.62 96 GLY A CA 1
ATOM 724 C C . GLY A 1 96 ? 8.473 4.624 0.720 1.00 76.62 96 GLY A C 1
ATOM 725 O O . GLY A 1 96 ? 9.366 3.829 1.013 1.00 76.62 96 GLY A O 1
ATOM 726 N N . TYR A 1 97 ? 8.172 5.642 1.538 1.00 78.06 97 TYR A N 1
ATOM 727 C CA . TYR A 1 97 ? 8.799 5.869 2.854 1.00 78.06 97 TYR A CA 1
ATOM 728 C C . TYR A 1 97 ? 7.902 6.660 3.815 1.00 78.06 97 TYR A C 1
ATOM 730 O O . TYR A 1 97 ? 6.886 7.206 3.405 1.00 78.06 97 TYR A O 1
ATOM 738 N N . ASN A 1 98 ? 8.289 6.727 5.094 1.00 83.31 98 ASN A N 1
ATOM 739 C CA . ASN A 1 98 ? 7.602 7.574 6.067 1.00 83.31 98 ASN A CA 1
ATOM 740 C C . ASN A 1 98 ? 7.903 9.048 5.827 1.00 83.31 98 ASN A C 1
ATOM 742 O O . ASN A 1 98 ? 9.078 9.408 5.824 1.00 83.31 98 ASN A O 1
ATOM 746 N N . ALA A 1 99 ? 6.864 9.872 5.662 1.00 78.06 99 ALA A N 1
ATOM 747 C CA . ALA A 1 99 ? 7.012 11.325 5.618 1.00 78.06 99 ALA A CA 1
ATOM 748 C C . ALA A 1 99 ? 7.857 11.806 6.813 1.00 78.06 99 ALA A C 1
ATOM 750 O O . ALA A 1 99 ? 7.554 11.460 7.958 1.00 78.06 99 ALA A O 1
ATOM 751 N N . LEU A 1 100 ? 8.944 12.537 6.546 1.00 68.94 100 LEU A N 1
ATOM 752 C CA . LEU A 1 100 ? 9.774 13.126 7.596 1.00 68.94 100 LEU A CA 1
ATOM 753 C C . LEU A 1 100 ? 9.236 14.517 7.987 1.00 68.94 100 LEU A C 1
ATOM 755 O O . LEU A 1 100 ? 8.374 15.060 7.289 1.00 68.94 100 LEU A O 1
ATOM 759 N N . PRO A 1 101 ? 9.729 15.093 9.101 1.00 63.91 101 PRO A N 1
ATOM 760 C CA . PRO A 1 101 ? 9.278 16.393 9.591 1.00 63.91 101 PRO A CA 1
ATOM 761 C C . PRO A 1 101 ? 9.469 17.549 8.599 1.00 63.91 101 PRO A C 1
ATOM 763 O O . PRO A 1 101 ? 10.257 17.462 7.653 1.00 63.91 101 PRO A O 1
ATOM 766 N N . GLU A 1 102 ? 8.792 18.661 8.895 1.00 55.00 102 GLU A N 1
ATOM 767 C CA . GLU A 1 102 ? 8.630 19.881 8.085 1.00 55.00 102 GLU A CA 1
ATOM 768 C C . GLU A 1 102 ? 9.891 20.427 7.366 1.00 55.00 102 GLU A C 1
ATOM 770 O O . GLU A 1 102 ? 9.763 21.012 6.287 1.00 55.00 102 GLU A O 1
ATOM 775 N N . ASP A 1 103 ? 11.098 20.195 7.898 1.00 49.22 103 ASP A N 1
ATOM 776 C CA . ASP A 1 103 ? 12.382 20.687 7.361 1.00 49.22 103 ASP A CA 1
ATOM 777 C C . ASP A 1 103 ? 12.825 20.038 6.030 1.00 49.22 103 ASP A C 1
ATOM 779 O O . ASP A 1 103 ? 13.814 20.470 5.425 1.00 49.22 103 ASP A O 1
ATOM 783 N N . TYR A 1 104 ? 12.116 19.015 5.542 1.00 53.94 104 TYR A N 1
ATOM 784 C CA . TYR A 1 104 ? 12.435 18.340 4.283 1.00 53.94 104 TYR A CA 1
ATOM 785 C C . TYR A 1 104 ? 11.447 18.744 3.160 1.00 53.94 104 TYR A C 1
ATOM 787 O O . TYR A 1 104 ? 10.346 18.201 3.068 1.00 53.94 104 TYR A O 1
ATOM 795 N N . PRO A 1 105 ? 11.818 19.659 2.232 1.00 45.84 105 PRO A N 1
ATOM 796 C CA . PRO A 1 105 ? 10.893 20.278 1.264 1.00 45.84 105 PRO A CA 1
ATOM 797 C C . PRO A 1 105 ? 10.361 19.339 0.162 1.00 45.84 105 PRO A C 1
ATOM 799 O O . PRO A 1 105 ? 9.605 19.776 -0.704 1.00 45.84 105 PRO A O 1
ATOM 802 N N . TYR A 1 106 ? 10.743 18.060 0.167 1.00 51.00 106 TYR A N 1
ATOM 803 C CA . TYR A 1 106 ? 10.369 17.066 -0.848 1.00 51.00 106 TYR A CA 1
ATOM 804 C C . TYR A 1 106 ? 9.375 16.009 -0.327 1.00 51.00 106 TYR A C 1
ATOM 806 O O . TYR A 1 106 ? 9.155 14.996 -0.998 1.00 51.00 106 TYR A O 1
ATOM 814 N N . GLU A 1 107 ? 8.808 16.207 0.870 1.00 59.84 107 GLU A N 1
ATOM 815 C CA . GLU A 1 107 ? 8.293 15.102 1.687 1.00 59.84 107 GLU A CA 1
ATOM 816 C C . GLU A 1 107 ? 6.808 15.195 2.061 1.00 59.84 107 GLU A C 1
ATOM 818 O O . GLU A 1 107 ? 6.410 15.694 3.108 1.00 59.84 107 GLU A O 1
ATOM 823 N N . GLY A 1 108 ? 5.998 14.627 1.173 1.00 58.41 108 GLY A N 1
ATOM 824 C CA . GLY A 1 108 ? 4.569 14.354 1.297 1.00 58.41 108 GLY A CA 1
ATOM 825 C C . GLY A 1 108 ? 4.097 13.650 0.023 1.00 58.41 108 GLY A C 1
ATOM 826 O O . GLY A 1 108 ? 4.856 13.567 -0.959 1.00 58.41 108 GLY A O 1
ATOM 827 N N . TRP A 1 109 ? 2.887 13.088 0.023 1.00 68.25 109 TRP A N 1
ATOM 828 C CA . TRP A 1 109 ? 2.359 12.455 -1.190 1.00 68.25 109 TRP A CA 1
ATOM 829 C C . TRP A 1 109 ? 2.140 13.493 -2.302 1.00 68.25 109 TRP A C 1
ATOM 831 O O . TRP A 1 109 ? 2.158 14.708 -2.081 1.00 68.25 109 TRP A O 1
ATOM 841 N N . THR A 1 110 ? 2.056 13.048 -3.547 1.00 63.78 110 THR A N 1
ATOM 842 C CA . THR A 1 110 ? 2.103 13.956 -4.696 1.00 63.78 110 THR A CA 1
ATOM 843 C C . THR A 1 110 ? 0.733 14.609 -4.885 1.00 63.78 110 THR A C 1
ATOM 845 O O . THR A 1 110 ? -0.274 13.914 -4.904 1.00 63.78 110 THR A O 1
ATOM 848 N N . VAL A 1 111 ? 0.672 15.945 -4.980 1.00 58.69 111 VAL A N 1
ATOM 849 C CA . VAL A 1 111 ? -0.603 16.702 -5.054 1.00 58.69 111 VAL A CA 1
ATOM 850 C C . VAL A 1 111 ? -1.406 16.446 -6.339 1.00 58.69 111 VAL A C 1
ATOM 852 O O . VAL A 1 111 ? -2.503 16.959 -6.495 1.00 58.69 111 VAL A O 1
ATOM 855 N N . ASP A 1 112 ? -0.849 15.689 -7.282 1.00 74.44 112 ASP A N 1
ATOM 856 C CA . ASP A 1 112 ? -1.519 15.181 -8.480 1.00 74.44 112 ASP A CA 1
ATOM 857 C C . ASP A 1 112 ? -2.262 13.852 -8.249 1.00 74.44 112 ASP A C 1
ATOM 859 O O . ASP A 1 112 ? -2.959 13.391 -9.154 1.00 74.44 112 ASP A O 1
ATOM 863 N N . GLN A 1 113 ? -2.142 13.224 -7.071 1.00 85.19 113 GLN A N 1
ATOM 864 C CA . GLN A 1 113 ? -2.992 12.087 -6.717 1.00 85.19 113 GLN A CA 1
ATOM 865 C C . GLN A 1 113 ? -4.350 12.571 -6.219 1.00 85.19 113 GLN A C 1
ATOM 867 O O . GLN A 1 113 ? -4.417 13.393 -5.314 1.00 85.19 113 GLN A O 1
ATOM 872 N N . VAL A 1 114 ? -5.420 11.995 -6.769 1.00 90.88 114 VAL A N 1
ATOM 873 C CA . VAL A 1 114 ? -6.772 12.167 -6.227 1.00 90.88 114 VAL A CA 1
ATOM 874 C C . VAL A 1 114 ? -6.941 11.237 -5.036 1.00 90.88 114 VAL A C 1
ATOM 876 O O . VAL A 1 114 ? -6.763 10.021 -5.161 1.00 90.88 114 VAL A O 1
ATOM 879 N N . THR A 1 115 ? -7.304 11.804 -3.893 1.00 94.06 115 THR A N 1
ATOM 880 C CA . THR A 1 115 ? -7.532 11.036 -2.670 1.00 94.06 115 THR A CA 1
ATOM 881 C C . THR A 1 115 ? -8.943 10.459 -2.620 1.00 94.06 115 THR A C 1
ATOM 883 O O . THR A 1 115 ? -9.872 10.940 -3.273 1.00 94.06 115 THR A O 1
ATOM 886 N N . LEU A 1 116 ? -9.137 9.434 -1.789 1.00 96.94 116 LEU A N 1
ATOM 887 C CA . LEU A 1 116 ? -10.449 8.849 -1.541 1.00 96.94 116 LEU A CA 1
ATOM 888 C C . LEU A 1 116 ? -11.411 9.906 -0.984 1.00 96.94 116 LEU A C 1
ATOM 890 O O . LEU A 1 116 ? -12.576 9.933 -1.363 1.00 96.94 116 LEU A O 1
ATOM 894 N N . MET A 1 117 ? -10.921 10.805 -0.127 1.00 96.81 117 MET A N 1
ATOM 895 C CA . MET A 1 117 ? -11.720 11.892 0.433 1.00 96.81 117 MET A CA 1
ATOM 896 C C . MET A 1 117 ? -12.145 12.883 -0.643 1.00 96.81 117 MET A C 1
ATOM 898 O O . MET A 1 117 ? -13.321 13.219 -0.716 1.00 96.81 117 MET A O 1
ATOM 902 N N . GLU A 1 118 ? -11.219 13.327 -1.496 1.00 96.25 118 GLU A N 1
ATOM 903 C CA . GLU A 1 118 ? -11.540 14.218 -2.614 1.00 96.25 118 GLU A CA 1
ATOM 904 C C . GLU A 1 118 ? -12.586 13.581 -3.522 1.00 96.25 118 GLU A C 1
ATOM 906 O O . GLU A 1 118 ? -13.599 14.207 -3.840 1.00 96.25 118 GLU A O 1
ATOM 911 N N . ARG A 1 119 ? -12.399 12.298 -3.855 1.00 97.00 119 ARG A N 1
ATOM 912 C CA . ARG A 1 119 ? -13.334 11.581 -4.712 1.00 97.00 119 ARG A CA 1
ATOM 913 C C . ARG A 1 119 ? -14.712 11.411 -4.073 1.00 97.00 119 ARG A C 1
ATOM 915 O O . ARG A 1 119 ? -15.714 11.606 -4.752 1.00 97.00 119 ARG A O 1
ATOM 922 N N . LEU A 1 120 ? -14.792 11.063 -2.789 1.00 97.94 120 LEU A N 1
ATOM 923 C CA . LEU A 1 120 ? -16.071 10.923 -2.082 1.00 97.94 120 LEU A CA 1
ATOM 924 C C . LEU A 1 120 ? -16.765 12.278 -1.890 1.00 97.94 120 LEU A C 1
ATOM 926 O O . LEU A 1 120 ? -17.986 12.370 -2.018 1.00 97.94 120 LEU A O 1
ATOM 930 N N . LYS A 1 121 ? -16.003 13.349 -1.663 1.00 96.50 121 LYS A N 1
ATOM 931 C CA . LYS A 1 121 ? -16.534 14.711 -1.565 1.00 96.50 121 LYS A CA 1
ATOM 932 C C . LYS A 1 121 ? -17.179 15.169 -2.875 1.00 96.50 121 LYS A C 1
ATOM 934 O O . LYS A 1 121 ? -18.266 15.743 -2.848 1.00 96.50 121 LYS A O 1
ATOM 939 N N . GLU A 1 122 ? -16.584 14.847 -4.027 1.00 96.44 122 GLU A N 1
ATOM 940 C CA . GLU A 1 122 ? -17.216 15.060 -5.343 1.00 96.44 122 GLU A CA 1
ATOM 941 C C . GLU A 1 122 ? -18.542 14.296 -5.506 1.00 96.44 122 GLU A C 1
ATOM 943 O O . GLU A 1 122 ? -19.416 14.729 -6.258 1.00 96.44 122 GLU A O 1
ATOM 948 N N . LEU A 1 123 ? -18.707 13.176 -4.796 1.00 96.69 123 LEU A N 1
ATOM 949 C CA . LEU A 1 123 ? -19.928 12.362 -4.768 1.00 96.69 123 LEU A CA 1
ATOM 950 C C . LEU A 1 123 ? -20.926 12.816 -3.686 1.00 96.69 123 LEU A C 1
ATOM 952 O O . LEU A 1 123 ? -21.948 12.165 -3.481 1.00 96.69 123 LEU A O 1
ATOM 956 N N . GLY A 1 124 ? -20.663 13.940 -3.013 1.00 96.44 124 GLY A N 1
ATOM 957 C CA . GLY A 1 124 ? -21.567 14.542 -2.032 1.00 96.44 124 GLY A CA 1
ATOM 958 C C . GLY A 1 124 ? -21.392 14.042 -0.599 1.00 96.44 124 GLY A C 1
ATOM 959 O O . GLY A 1 124 ? -22.269 14.290 0.228 1.00 96.44 124 GLY A O 1
ATOM 960 N N . TYR A 1 125 ? -20.288 13.356 -0.292 1.00 98.25 125 TYR A N 1
ATOM 961 C CA . TYR A 1 125 ? -19.977 12.945 1.075 1.00 98.25 125 TYR A CA 1
ATOM 962 C C . TYR A 1 125 ? -19.424 14.108 1.894 1.00 98.25 125 TYR A C 1
ATOM 964 O O . TYR A 1 125 ? -18.612 14.895 1.407 1.00 98.25 125 TYR A O 1
ATOM 972 N N . GLN A 1 126 ? -19.789 14.146 3.173 1.00 98.12 126 GLN A N 1
ATOM 973 C CA . GLN A 1 126 ? -19.041 14.900 4.180 1.00 98.12 126 GLN A CA 1
ATOM 974 C C . GLN A 1 126 ? -17.839 14.065 4.628 1.00 98.12 126 GLN A C 1
ATOM 976 O O . GLN A 1 126 ? -18.004 12.894 4.971 1.00 98.12 126 GLN A O 1
ATOM 981 N N . THR A 1 127 ? -16.635 14.634 4.643 1.00 98.62 127 THR A N 1
ATOM 982 C CA . THR A 1 127 ? -15.407 13.862 4.908 1.00 98.62 127 THR A CA 1
ATOM 983 C C . THR A 1 127 ? -14.751 14.249 6.231 1.00 98.62 127 THR A C 1
ATOM 985 O O . THR A 1 127 ? -14.592 15.421 6.571 1.00 98.62 127 THR A O 1
ATOM 988 N N . GLY A 1 128 ? -14.360 13.249 7.013 1.00 98.56 128 GLY A N 1
ATOM 989 C CA . GLY A 1 128 ? -13.758 13.417 8.327 1.00 98.56 128 GLY A CA 1
ATOM 990 C C . GLY A 1 128 ? -12.529 12.543 8.513 1.00 98.56 128 GLY A C 1
ATOM 991 O O . GLY A 1 128 ? -12.483 11.403 8.054 1.00 98.56 128 GLY A O 1
ATOM 992 N N . VAL A 1 129 ? -11.538 13.077 9.218 1.00 98.81 129 VAL A N 1
ATOM 993 C CA . VAL A 1 129 ? -10.355 12.350 9.672 1.00 98.81 129 VAL A CA 1
ATOM 994 C C . VAL A 1 129 ? -10.190 12.573 11.169 1.00 98.81 129 VAL A C 1
ATOM 996 O O . VAL A 1 129 ? -10.121 13.716 11.626 1.00 98.81 129 VAL A O 1
ATOM 999 N N . VAL A 1 130 ? -10.095 11.482 11.927 1.00 98.81 130 VAL A N 1
ATOM 1000 C CA . VAL A 1 130 ? -9.842 11.519 13.369 1.00 98.81 130 VAL A CA 1
ATOM 1001 C C . VAL A 1 130 ? -8.623 10.656 13.699 1.00 98.81 130 VAL A C 1
ATOM 1003 O O . VAL A 1 130 ? -8.686 9.436 13.613 1.00 98.81 130 VAL A O 1
ATOM 1006 N N . GLY A 1 131 ? -7.499 11.278 14.061 1.00 98.31 131 GLY A N 1
ATOM 1007 C CA . GLY A 1 131 ? -6.273 10.594 14.482 1.00 98.31 131 GLY A CA 1
ATOM 1008 C C . GLY A 1 131 ? -5.026 10.944 13.669 1.00 98.31 131 GLY A C 1
ATOM 1009 O O . GLY A 1 131 ? -4.771 12.105 13.351 1.00 98.31 131 GLY A O 1
ATOM 1010 N N . LYS A 1 132 ? -4.197 9.933 13.400 1.00 97.94 132 LYS A N 1
ATOM 1011 C CA . LYS A 1 132 ? -2.879 10.056 12.769 1.00 97.94 132 LYS A CA 1
ATOM 1012 C C . LYS A 1 132 ? -2.975 10.275 11.259 1.00 97.94 132 LYS A C 1
ATOM 1014 O O . LYS A 1 132 ? -3.392 9.381 10.522 1.00 97.94 132 LYS A O 1
ATOM 1019 N N . TRP A 1 133 ? -2.480 11.412 10.781 1.00 95.56 133 TRP A N 1
ATOM 1020 C CA . TRP A 1 133 ? -2.375 11.697 9.349 1.00 95.56 133 TRP A CA 1
ATOM 1021 C C . TRP A 1 133 ? -1.141 11.031 8.721 1.00 95.56 133 TRP A C 1
ATOM 1023 O O . TRP A 1 133 ? -1.276 10.073 7.965 1.00 95.56 133 TRP A O 1
ATOM 1033 N N . HIS A 1 134 ? 0.062 11.480 9.096 1.00 93.50 134 HIS A N 1
ATOM 1034 C CA . HIS A 1 134 ? 1.357 10.964 8.648 1.00 93.50 134 HIS A CA 1
ATOM 1035 C C . HIS A 1 134 ? 1.567 10.964 7.123 1.00 93.50 134 HIS A C 1
ATOM 1037 O O . HIS A 1 134 ? 2.205 10.058 6.592 1.00 93.50 134 HIS A O 1
ATOM 1043 N N . LEU A 1 135 ? 1.037 11.963 6.408 1.00 90.81 135 LEU A N 1
ATOM 1044 C CA . LEU A 1 135 ? 1.169 12.105 4.943 1.00 90.81 135 LEU A CA 1
ATOM 1045 C C . LEU A 1 135 ? 1.814 13.429 4.499 1.00 90.81 135 LEU A C 1
ATOM 1047 O O . LEU A 1 135 ? 1.912 13.704 3.303 1.00 90.81 135 LEU A O 1
ATOM 1051 N N . GLY A 1 136 ? 2.297 14.217 5.461 1.00 87.25 136 GLY A N 1
ATOM 1052 C CA . GLY A 1 136 ? 3.004 15.476 5.246 1.00 87.25 136 GLY A CA 1
ATOM 1053 C C . GLY A 1 136 ? 2.487 16.590 6.157 1.00 87.25 136 GLY A C 1
ATOM 1054 O O . GLY A 1 136 ? 1.304 16.645 6.490 1.00 87.25 136 GLY A O 1
ATOM 1055 N N . GLU A 1 137 ? 3.395 17.478 6.559 1.00 85.75 137 GLU A N 1
ATOM 1056 C CA . GLU A 1 137 ? 3.122 18.579 7.501 1.00 85.75 137 GLU A CA 1
ATOM 1057 C C . GLU A 1 137 ? 3.004 19.946 6.804 1.00 85.75 137 GLU A C 1
ATOM 1059 O O . GLU A 1 137 ? 2.502 20.907 7.389 1.00 85.75 137 GLU A O 1
ATOM 1064 N N . GLN A 1 138 ? 3.424 20.047 5.539 1.00 83.56 138 GLN A N 1
ATOM 1065 C CA . GLN A 1 138 ? 3.357 21.281 4.749 1.00 83.56 138 GLN A CA 1
ATOM 1066 C C . GLN A 1 138 ? 1.930 21.556 4.244 1.00 83.56 138 GLN A C 1
ATOM 1068 O O . GLN A 1 138 ? 1.212 20.598 3.950 1.00 83.56 138 GLN A O 1
ATOM 1073 N N . PRO A 1 139 ? 1.513 22.829 4.074 1.00 87.19 139 PRO A N 1
ATOM 1074 C CA . PRO A 1 139 ? 0.133 23.208 3.747 1.00 87.19 139 PRO A CA 1
ATOM 1075 C C . PRO A 1 139 ? -0.534 22.400 2.627 1.00 87.19 139 PRO A C 1
ATOM 1077 O O . PRO A 1 139 ? -1.693 22.015 2.754 1.00 87.19 139 PRO A O 1
ATOM 1080 N N . GLN A 1 140 ? 0.192 22.087 1.555 1.00 85.25 140 GLN A N 1
ATOM 1081 C CA . GLN A 1 140 ? -0.326 21.330 0.414 1.00 85.25 140 GLN A CA 1
ATOM 1082 C C . GLN A 1 140 ? -0.602 19.842 0.704 1.00 85.25 140 GLN A C 1
ATOM 1084 O O . GLN A 1 140 ? -1.345 19.208 -0.037 1.00 85.25 140 GLN A O 1
ATOM 1089 N N . TRP A 1 141 ? -0.019 19.276 1.762 1.00 86.56 141 TRP A N 1
ATOM 1090 C CA . TRP A 1 141 ? -0.148 17.860 2.137 1.00 86.56 141 TRP A CA 1
ATOM 1091 C C . TRP A 1 141 ? -1.009 17.638 3.379 1.00 86.56 141 TRP A C 1
ATOM 1093 O O . TRP A 1 141 ? -1.240 16.495 3.766 1.00 86.56 141 TRP A O 1
ATOM 1103 N N . ARG A 1 142 ? -1.477 18.714 4.014 1.00 90.44 142 ARG A N 1
ATOM 1104 C CA . ARG A 1 142 ? -2.343 18.641 5.191 1.00 90.44 142 ARG A CA 1
ATOM 1105 C C . ARG A 1 142 ? -3.753 18.167 4.825 1.00 90.44 142 ARG A C 1
ATOM 1107 O O . ARG A 1 142 ? -4.170 18.364 3.683 1.00 90.44 142 ARG A O 1
ATOM 1114 N N . PRO A 1 143 ? -4.507 17.601 5.783 1.00 93.94 143 PRO A N 1
ATOM 1115 C CA . PRO A 1 143 ? -5.863 17.096 5.561 1.00 93.94 143 PRO A CA 1
ATOM 1116 C C . PRO A 1 143 ? -6.780 18.063 4.792 1.00 93.94 143 PRO A C 1
ATOM 1118 O O . PRO A 1 143 ? -7.449 17.658 3.843 1.00 93.94 143 PRO A O 1
ATOM 1121 N N . GLU A 1 144 ? -6.781 19.353 5.143 1.00 91.69 144 GLU A N 1
ATOM 1122 C CA . GLU A 1 144 ? -7.643 20.371 4.523 1.00 91.69 144 GLU A CA 1
ATOM 1123 C C . GLU A 1 144 ? -7.395 20.565 3.018 1.00 91.69 144 GLU A C 1
ATOM 1125 O O . GLU A 1 144 ? -8.302 20.957 2.285 1.00 91.69 144 GLU A O 1
ATOM 1130 N N . SER A 1 145 ? -6.186 20.250 2.551 1.00 91.62 145 SER A N 1
ATOM 1131 C CA . SER A 1 145 ? -5.788 20.324 1.141 1.00 91.62 145 SER A CA 1
ATOM 1132 C C . SER A 1 145 ? -6.027 19.013 0.392 1.00 91.62 145 SER A C 1
ATOM 1134 O O . SER A 1 145 ? -5.624 18.894 -0.756 1.00 91.62 145 SER A O 1
ATOM 1136 N N . GLN A 1 146 ? -6.621 18.019 1.055 1.00 93.00 146 GLN A N 1
ATOM 1137 C CA . GLN A 1 146 ? -6.718 16.632 0.595 1.00 93.00 146 GLN A CA 1
ATOM 1138 C C . GLN A 1 146 ? -8.156 16.113 0.699 1.00 93.00 146 GLN A C 1
ATOM 1140 O O . GLN A 1 146 ? -8.400 14.934 0.949 1.00 93.00 146 GLN A O 1
ATOM 1145 N N . GLY A 1 147 ? -9.120 17.025 0.543 1.00 94.38 147 GLY A N 1
ATOM 1146 C CA . GLY A 1 147 ? -10.544 16.713 0.519 1.00 94.38 147 GLY A CA 1
ATOM 1147 C C . GLY A 1 147 ? -11.187 16.492 1.886 1.00 94.38 147 GLY A C 1
ATOM 1148 O O . GLY A 1 147 ? -12.294 15.970 1.906 1.00 94.38 147 GLY A O 1
ATOM 1149 N N . VAL A 1 148 ? -10.547 16.870 3.002 1.00 97.31 148 VAL A N 1
ATOM 1150 C CA . VAL A 1 148 ? -11.069 16.669 4.371 1.00 97.31 148 VAL A CA 1
ATOM 1151 C C . VAL A 1 148 ? -11.849 17.892 4.868 1.00 97.31 148 VAL A C 1
ATOM 1153 O O . VAL A 1 148 ? -11.286 18.980 4.980 1.00 97.31 148 VAL A O 1
ATOM 1156 N N . ASP A 1 149 ? -13.128 17.715 5.217 1.00 97.69 149 ASP A N 1
ATOM 1157 C CA . ASP A 1 149 ? -13.971 18.773 5.805 1.00 97.69 149 ASP A CA 1
ATOM 1158 C C . ASP A 1 149 ? -13.782 18.916 7.320 1.00 97.69 149 ASP A C 1
ATOM 1160 O O . ASP A 1 149 ? -13.948 20.001 7.880 1.00 97.69 149 ASP A O 1
ATOM 1164 N N . TYR A 1 150 ? -13.450 17.815 7.995 1.00 98.44 150 TYR A N 1
ATOM 1165 C CA . TYR A 1 150 ? -13.308 17.751 9.443 1.00 98.44 150 TYR A CA 1
ATOM 1166 C C . TYR A 1 150 ? -12.036 17.012 9.843 1.00 98.44 150 TYR A C 1
ATOM 1168 O O . TYR A 1 150 ? -11.874 15.840 9.518 1.00 98.44 150 TYR A O 1
ATOM 1176 N N . PHE A 1 151 ? -11.151 17.667 10.592 1.00 98.69 151 PHE A N 1
ATOM 1177 C CA . PHE A 1 151 ? -9.939 17.041 11.118 1.00 98.69 151 PHE A CA 1
ATOM 1178 C C . PHE A 1 151 ? -9.856 17.201 12.632 1.00 98.69 151 PHE A C 1
ATOM 1180 O O . PHE A 1 151 ? -9.979 18.323 13.130 1.00 98.69 151 PHE A O 1
ATOM 1187 N N . TYR A 1 152 ? -9.582 16.101 13.331 1.00 98.56 152 TYR A N 1
ATOM 1188 C CA . TYR A 1 152 ? -9.147 16.091 14.724 1.00 98.56 152 TYR A CA 1
ATOM 1189 C C . TYR A 1 152 ? -8.005 15.097 14.899 1.00 98.56 152 TYR A C 1
ATOM 1191 O O . TYR A 1 152 ? -8.191 13.903 14.697 1.00 98.56 152 TYR A O 1
ATOM 1199 N N . GLY A 1 153 ? -6.818 15.539 15.288 1.00 97.56 153 GLY A N 1
ATOM 1200 C CA . GLY A 1 153 ? -5.694 14.620 15.447 1.00 97.56 153 GLY A CA 1
ATOM 1201 C C . GLY A 1 153 ? -4.358 15.297 15.239 1.00 97.56 153 GLY A C 1
ATOM 1202 O O . GLY A 1 153 ? -4.182 16.453 15.607 1.00 97.56 153 GLY A O 1
ATOM 1203 N N . PHE A 1 154 ? -3.405 14.580 14.661 1.00 96.38 154 PHE A N 1
ATOM 1204 C CA . PHE A 1 154 ? -2.040 15.069 14.499 1.00 96.38 154 PHE A CA 1
ATOM 1205 C C . PHE A 1 154 ? -1.476 14.699 13.125 1.00 96.38 154 PHE A C 1
ATOM 1207 O O . PHE A 1 154 ? -1.897 13.721 12.498 1.00 96.38 154 PHE A O 1
ATOM 1214 N N . TRP A 1 155 ? -0.554 15.520 12.625 1.00 94.00 155 TRP A N 1
ATOM 1215 C CA . TRP A 1 155 ? 0.009 15.379 11.281 1.00 94.00 155 TRP A CA 1
ATOM 1216 C C . TRP A 1 155 ? 1.176 14.398 11.219 1.00 94.00 155 TRP A C 1
ATOM 1218 O O . TRP A 1 155 ? 1.424 13.777 10.188 1.00 94.00 155 TRP A O 1
ATOM 1228 N N . GLU A 1 156 ? 1.852 14.263 12.347 1.00 91.94 156 GLU A N 1
ATOM 1229 C CA . GLU A 1 156 ? 3.126 13.605 12.543 1.00 91.94 156 GLU A CA 1
ATOM 1230 C C . GLU A 1 156 ? 3.004 12.066 12.537 1.00 91.94 156 GLU A C 1
ATOM 1232 O O . GLU A 1 156 ? 1.917 11.481 12.536 1.00 91.94 156 GLU A O 1
ATOM 1237 N N . GLY A 1 157 ? 4.149 11.376 12.549 1.00 89.88 157 GLY A N 1
ATOM 1238 C CA . GLY A 1 157 ? 4.217 9.910 12.532 1.00 89.88 157 GLY A CA 1
ATOM 1239 C C . GLY A 1 157 ? 3.874 9.209 13.845 1.00 89.88 157 GLY A C 1
ATOM 1240 O O . GLY A 1 157 ? 3.730 7.989 13.864 1.00 89.88 157 GLY A O 1
ATOM 1241 N N . GLY A 1 158 ? 3.722 9.948 14.937 1.00 90.44 158 GLY A N 1
ATOM 1242 C CA . GLY A 1 158 ? 3.367 9.420 16.247 1.00 90.44 158 GLY A CA 1
ATOM 1243 C C . GLY A 1 158 ? 3.369 10.529 17.291 1.00 90.44 158 GLY A C 1
ATOM 1244 O O . GLY A 1 158 ? 3.971 11.581 17.086 1.00 90.44 158 GLY A O 1
ATOM 1245 N N . THR A 1 159 ? 2.688 10.293 18.406 1.00 93.88 159 THR A N 1
ATOM 1246 C CA . THR A 1 159 ? 2.635 11.208 19.550 1.00 93.88 159 THR A CA 1
ATOM 1247 C C . THR A 1 159 ? 2.437 10.420 20.844 1.00 93.88 159 THR A C 1
ATOM 1249 O O . THR A 1 159 ? 2.152 9.220 20.816 1.00 93.88 159 THR A O 1
ATOM 1252 N N . ASN A 1 160 ? 2.608 11.096 21.976 1.00 95.00 160 ASN A N 1
ATOM 1253 C CA . ASN A 1 160 ? 2.356 10.552 23.302 1.00 95.00 160 ASN A CA 1
ATOM 1254 C C . ASN A 1 160 ? 0.851 10.323 23.526 1.00 95.00 160 ASN A C 1
ATOM 1256 O O . ASN A 1 160 ? 0.014 11.091 23.057 1.00 95.00 160 ASN A O 1
ATOM 1260 N N . TYR A 1 161 ? 0.503 9.285 24.291 1.00 95.56 161 TYR A N 1
ATOM 1261 C CA . TYR A 1 161 ? -0.896 8.978 24.617 1.00 95.56 161 TYR A CA 1
ATOM 1262 C C . TYR A 1 161 ? -1.464 9.813 25.763 1.00 95.56 161 TYR A C 1
ATOM 1264 O O . TYR A 1 161 ? -2.673 9.857 25.953 1.00 95.56 161 TYR A O 1
ATOM 1272 N N . TYR A 1 162 ? -0.596 10.470 26.518 1.00 94.00 162 TYR A N 1
ATOM 1273 C CA . TYR A 1 162 ? -0.936 11.532 27.453 1.00 94.00 162 TYR A CA 1
ATOM 1274 C C . TYR A 1 162 ? -0.114 12.761 27.082 1.00 94.00 162 TYR A C 1
ATOM 1276 O O . TYR A 1 162 ? 0.921 12.639 26.423 1.00 94.00 162 TYR A O 1
ATOM 1284 N N . GLU A 1 163 ? -0.526 13.941 27.531 1.00 87.38 163 GLU A N 1
ATOM 1285 C CA . GLU A 1 163 ? 0.286 15.137 27.327 1.00 87.38 163 GLU A CA 1
ATOM 1286 C C . GLU A 1 163 ? 1.677 14.998 27.958 1.00 87.38 163 GLU A C 1
ATOM 1288 O O . GLU A 1 163 ? 1.839 14.591 29.110 1.00 87.38 163 GLU A O 1
ATOM 1293 N N . GLY A 1 164 ? 2.703 15.341 27.180 1.00 82.62 164 GLY A N 1
ATOM 1294 C CA . GLY A 1 164 ? 4.092 15.271 27.613 1.00 82.62 164 GLY A CA 1
ATOM 1295 C C . GLY A 1 164 ? 5.077 15.601 26.489 1.00 82.62 164 GLY A C 1
ATOM 1296 O O . GLY A 1 164 ? 4.692 15.604 25.318 1.00 82.62 164 GLY A O 1
ATOM 1297 N N . PRO A 1 165 ? 6.344 15.907 26.819 1.00 77.88 165 PRO A N 1
ATOM 1298 C CA . PRO A 1 165 ? 7.391 16.158 25.833 1.00 77.88 165 PRO A CA 1
ATOM 1299 C C . PRO A 1 165 ? 7.881 14.854 25.157 1.00 77.88 165 PRO A C 1
ATOM 1301 O O . PRO A 1 165 ? 7.976 13.830 25.834 1.00 77.88 165 PRO A O 1
ATOM 1304 N N . PRO A 1 166 ? 8.264 14.879 23.861 1.00 70.50 166 PRO A N 1
ATOM 1305 C CA . PRO A 1 166 ? 8.130 16.001 22.927 1.00 70.50 166 PRO A CA 1
ATOM 1306 C C . PRO A 1 166 ? 6.656 16.278 22.589 1.00 70.50 166 PRO A C 1
ATOM 1308 O O . PRO A 1 166 ? 5.862 15.355 22.441 1.00 70.50 166 PRO A O 1
ATOM 1311 N N . GLN A 1 167 ? 6.291 17.558 22.492 1.00 79.50 167 GLN A N 1
ATOM 1312 C CA . GLN A 1 167 ? 4.906 17.968 22.265 1.00 79.50 167 GLN A CA 1
ATOM 1313 C C . GLN A 1 167 ? 4.570 17.908 20.774 1.00 79.50 167 GLN A C 1
ATOM 1315 O O . GLN A 1 167 ? 4.926 18.808 20.018 1.00 79.50 167 GLN A O 1
ATOM 1320 N N . VAL A 1 168 ? 3.860 16.858 20.371 1.00 90.12 168 VAL A N 1
ATOM 1321 C CA . VAL A 1 168 ? 3.131 16.826 19.101 1.00 90.12 168 VAL A CA 1
ATOM 1322 C C . VAL A 1 168 ? 1.688 17.246 19.396 1.00 90.12 168 VAL A C 1
ATOM 1324 O O . VAL A 1 168 ? 0.990 16.524 20.116 1.00 90.12 168 VAL A O 1
ATOM 1327 N N . PRO A 1 169 ? 1.233 18.417 18.916 1.00 92.75 169 PRO A N 1
ATOM 1328 C CA . PRO A 1 169 ? -0.067 18.934 19.305 1.00 92.75 169 PRO A CA 1
ATOM 1329 C C . PRO A 1 169 ? -1.197 18.182 18.605 1.00 92.75 169 PRO A C 1
ATOM 1331 O O . PRO A 1 169 ? -1.161 17.948 17.394 1.00 92.75 169 PRO A O 1
ATOM 1334 N N . ILE A 1 170 ? -2.250 17.881 19.360 1.00 95.81 170 ILE A N 1
ATOM 1335 C CA . ILE A 1 170 ? -3.539 17.521 18.772 1.00 95.81 170 ILE A CA 1
ATOM 1336 C C . ILE A 1 170 ? -4.188 18.796 18.241 1.00 95.81 170 ILE A C 1
ATOM 1338 O O . ILE A 1 170 ? -4.090 19.863 18.849 1.00 95.81 170 ILE A O 1
ATOM 1342 N N . ARG A 1 171 ? -4.804 18.700 17.069 1.00 96.31 171 ARG A N 1
ATOM 1343 C CA . ARG A 1 171 ? -5.327 19.825 16.301 1.00 96.31 171 ARG A CA 1
ATOM 1344 C C . ARG A 1 171 ? -6.769 19.576 15.906 1.00 96.31 171 ARG A C 1
ATOM 1346 O O . ARG A 1 171 ? -7.140 18.440 15.633 1.00 96.31 171 ARG A O 1
ATOM 1353 N N . ARG A 1 172 ? -7.531 20.659 15.780 1.00 96.25 172 ARG A N 1
ATOM 1354 C CA . ARG A 1 172 ? -8.812 20.716 15.074 1.00 96.25 172 ARG A CA 1
ATOM 1355 C C . ARG A 1 172 ? -8.610 21.556 13.813 1.00 96.25 172 ARG A C 1
ATOM 1357 O O . ARG A 1 172 ? -8.294 22.744 13.905 1.00 96.25 172 ARG A O 1
ATOM 1364 N N . GLY A 1 173 ? -8.703 20.940 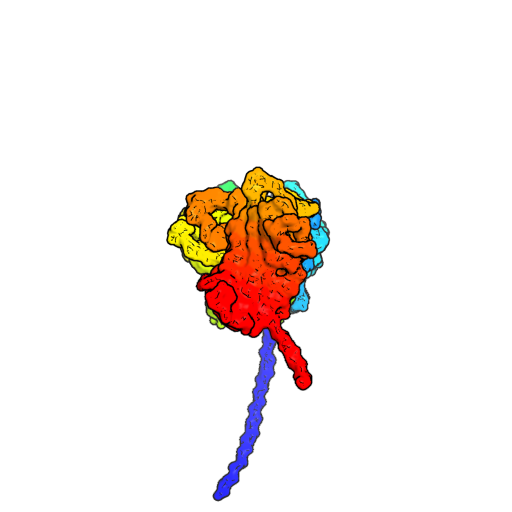12.636 1.00 94.81 173 GLY A N 1
ATOM 1365 C CA . GLY A 1 173 ? -8.149 21.538 11.413 1.00 94.81 173 GLY A CA 1
ATOM 1366 C C . GLY A 1 173 ? -6.643 21.800 11.566 1.00 94.81 173 GLY A C 1
ATOM 1367 O O . GLY A 1 173 ? -5.897 20.919 11.986 1.00 94.81 173 GLY A O 1
ATOM 1368 N N . ALA A 1 174 ? -6.198 23.028 11.294 1.00 92.75 174 ALA A N 1
ATOM 1369 C CA . ALA A 1 174 ? -4.801 23.433 11.483 1.00 92.75 174 ALA A CA 1
ATOM 1370 C C . ALA A 1 174 ? -4.482 23.999 12.880 1.00 92.75 174 ALA A C 1
ATOM 1372 O O . ALA A 1 174 ? -3.337 24.364 13.147 1.00 92.75 174 ALA A O 1
ATOM 1373 N N . THR A 1 175 ? -5.471 24.099 13.771 1.00 95.12 175 THR A N 1
ATOM 1374 C CA . THR A 1 175 ? -5.329 24.781 15.062 1.00 95.12 175 THR A CA 1
ATOM 1375 C C . THR A 1 175 ? -5.052 23.782 16.186 1.00 95.12 175 THR A C 1
ATOM 1377 O O . THR A 1 175 ? -5.898 22.920 16.420 1.00 95.12 175 THR A O 1
ATOM 1380 N N . PRO A 1 176 ? -3.918 23.890 16.908 1.00 94.81 176 PRO A N 1
ATOM 1381 C CA . PRO A 1 176 ? -3.679 23.135 18.136 1.00 94.81 176 PRO A CA 1
ATOM 1382 C C . PRO A 1 176 ? -4.769 23.368 19.184 1.00 94.81 176 PRO A C 1
ATOM 1384 O O . PRO A 1 176 ? -5.245 24.493 19.342 1.00 94.81 176 PRO A O 1
ATOM 1387 N N . ILE A 1 177 ? -5.129 22.320 19.917 1.00 94.06 177 ILE A N 1
ATOM 1388 C CA . ILE A 1 177 ? -6.132 22.359 20.984 1.00 94.06 177 ILE A CA 1
ATOM 1389 C C . ILE A 1 177 ? -5.602 21.699 22.262 1.00 94.06 177 ILE A C 1
ATOM 1391 O O . ILE A 1 177 ? -4.750 20.811 22.210 1.00 94.06 177 ILE A O 1
ATOM 1395 N N . ASP A 1 178 ? -6.146 22.116 23.405 1.00 90.94 178 ASP A N 1
ATOM 1396 C CA . ASP A 1 178 ? -5.984 21.421 24.686 1.00 90.94 178 ASP A CA 1
ATOM 1397 C C . ASP A 1 178 ? -7.004 20.278 24.763 1.00 90.94 178 ASP A C 1
ATOM 1399 O O . ASP A 1 178 ? -8.112 20.420 25.279 1.00 90.94 178 ASP A O 1
ATOM 1403 N N . TRP A 1 179 ? -6.642 19.154 24.154 1.00 91.31 179 TRP A N 1
ATOM 1404 C CA . TRP A 1 179 ? -7.476 17.956 24.082 1.00 91.31 179 TRP A CA 1
ATOM 1405 C C . TRP A 1 179 ? -7.560 17.219 25.427 1.00 91.31 179 TRP A C 1
ATOM 1407 O O . TRP A 1 179 ? -8.506 16.461 25.659 1.00 91.31 179 TRP A O 1
ATOM 1417 N N . SER A 1 180 ? -6.583 17.420 26.320 1.00 87.44 180 SER A N 1
ATOM 1418 C CA . SER A 1 180 ? -6.506 16.690 27.586 1.00 87.44 180 SER A CA 1
ATOM 1419 C C . SER A 1 180 ? -7.555 17.143 28.603 1.00 87.44 180 SER A C 1
ATOM 1421 O O . SER A 1 180 ? -7.952 16.357 29.469 1.00 87.44 180 SER A O 1
ATOM 1423 N N . ALA A 1 181 ? -8.032 18.383 28.464 1.00 84.25 181 ALA A N 1
ATOM 1424 C CA . ALA A 1 181 ? -9.076 18.986 29.284 1.00 84.25 181 ALA A CA 1
ATOM 1425 C C . ALA A 1 181 ? -10.481 18.944 28.646 1.00 84.25 181 ALA A C 1
ATOM 1427 O O . ALA A 1 181 ? -11.456 19.321 29.303 1.00 84.25 181 ALA A O 1
ATOM 1428 N N . GLU A 1 182 ? -10.619 18.500 27.389 1.00 88.00 182 GLU A N 1
ATOM 1429 C CA . GLU A 1 182 ? -11.928 18.399 26.730 1.00 88.00 182 GLU A CA 1
ATOM 1430 C C . GLU A 1 182 ? -12.834 17.378 27.454 1.00 88.00 182 GLU A C 1
ATOM 1432 O O . GLU A 1 182 ? -12.369 16.306 27.854 1.00 88.00 182 GLU A O 1
ATOM 1437 N N . PRO A 1 183 ? -14.141 17.664 27.616 1.00 89.56 183 PRO A N 1
ATOM 1438 C CA . PRO A 1 183 ? -15.071 16.715 28.220 1.00 89.56 183 PRO A CA 1
ATOM 1439 C C . PRO A 1 183 ? -15.173 15.438 27.376 1.00 89.56 183 PRO A C 1
ATOM 1441 O O . PRO A 1 183 ? -15.174 15.490 26.146 1.00 89.56 183 PRO A O 1
ATOM 1444 N N . SER A 1 184 ? -15.290 14.282 28.036 1.00 92.19 184 SER A N 1
ATOM 1445 C CA . SER A 1 184 ? -15.460 13.008 27.330 1.00 92.19 184 SER A CA 1
ATOM 1446 C C . SER A 1 184 ? -16.866 12.888 26.739 1.00 92.19 184 SER A C 1
ATOM 1448 O O . SER A 1 184 ? -17.854 13.042 27.454 1.00 92.19 184 SER A O 1
ATOM 1450 N N . PHE A 1 185 ? -16.951 12.570 25.444 1.00 95.00 185 PHE A N 1
ATOM 1451 C CA . PHE A 1 185 ? -18.222 12.383 24.735 1.00 95.00 185 PHE A CA 1
ATOM 1452 C C . PHE A 1 185 ? -18.893 11.047 25.081 1.00 95.00 185 PHE A C 1
ATOM 1454 O O . PHE A 1 185 ? -20.102 10.999 25.295 1.00 95.00 185 PHE A O 1
ATOM 1461 N N . ASN A 1 186 ? -18.122 9.959 25.193 1.00 93.44 186 ASN A N 1
ATOM 1462 C CA . ASN A 1 186 ? -18.652 8.646 25.575 1.00 93.44 186 ASN A CA 1
ATOM 1463 C C . ASN A 1 186 ? -18.563 8.374 27.084 1.00 93.44 186 ASN A C 1
ATOM 1465 O O . ASN A 1 186 ? -18.645 7.222 27.506 1.00 93.44 186 ASN A O 1
ATOM 1469 N N . ASN A 1 187 ? -18.396 9.418 27.903 1.00 91.19 187 ASN A N 1
ATOM 1470 C CA . ASN A 1 187 ? -18.239 9.312 29.357 1.00 91.19 187 ASN A CA 1
ATOM 1471 C C . ASN A 1 187 ? -17.090 8.378 29.785 1.00 91.19 187 ASN A C 1
ATOM 1473 O O . ASN A 1 187 ? -17.151 7.756 30.847 1.00 91.19 187 ASN A O 1
ATOM 1477 N N . THR A 1 188 ? -16.035 8.281 28.972 1.00 89.62 188 THR A N 1
ATOM 1478 C CA . THR A 1 188 ? -14.830 7.527 29.317 1.00 89.62 188 THR A CA 1
ATOM 1479 C C . THR A 1 188 ? -14.086 8.261 30.435 1.00 89.62 188 THR A C 1
ATOM 1481 O O . THR A 1 188 ? -13.670 9.407 30.237 1.00 89.62 188 THR A O 1
ATOM 1484 N N . PRO A 1 189 ? -13.885 7.637 31.610 1.00 87.00 189 PRO A N 1
ATOM 1485 C CA . PRO A 1 189 ? -13.198 8.298 32.710 1.00 87.00 189 PRO A CA 1
ATOM 1486 C C . PRO A 1 189 ? -11.731 8.596 32.354 1.00 87.00 189 PRO A C 1
ATOM 1488 O O . PRO A 1 189 ? -11.037 7.691 31.868 1.00 87.00 189 PRO A O 1
ATOM 1491 N N . PRO A 1 190 ? -11.233 9.821 32.613 1.00 88.00 190 PRO A N 1
ATOM 1492 C CA . PRO A 1 190 ? -9.813 10.124 32.474 1.00 88.00 190 PRO A CA 1
ATOM 1493 C C . PRO A 1 190 ? -8.988 9.364 33.519 1.00 88.00 190 PRO A C 1
ATOM 1495 O O . PRO A 1 190 ? -9.506 8.934 34.554 1.00 88.00 190 PRO A O 1
ATOM 1498 N N . ASP A 1 191 ? -7.684 9.237 33.279 1.00 86.00 191 ASP A N 1
ATOM 1499 C CA . ASP A 1 191 ? -6.755 8.794 34.312 1.00 86.00 191 ASP A CA 1
ATOM 1500 C C . ASP A 1 191 ? -6.621 9.906 35.372 1.00 86.00 191 ASP A C 1
ATOM 1502 O O . ASP A 1 191 ? -6.242 11.030 35.029 1.00 86.00 191 ASP A O 1
ATOM 1506 N N . PRO A 1 192 ? -6.895 9.636 36.661 1.00 83.00 192 PRO A N 1
ATOM 1507 C CA . PRO A 1 192 ? -6.845 10.662 37.704 1.00 83.00 192 PRO A CA 1
ATOM 1508 C C . PRO A 1 192 ? -5.478 11.337 37.865 1.00 83.00 192 PRO A C 1
ATOM 1510 O O . PRO A 1 192 ? -5.400 12.440 38.399 1.00 83.00 192 PRO A O 1
ATOM 1513 N N . SER A 1 193 ? -4.398 10.673 37.448 1.00 83.81 193 SER A N 1
ATOM 1514 C CA . SER A 1 193 ? -3.027 11.156 37.610 1.00 83.81 193 SER A CA 1
ATOM 1515 C C . SER A 1 193 ? -2.460 11.835 36.364 1.00 83.81 193 SER A C 1
ATOM 1517 O O . SER A 1 193 ? -1.485 12.577 36.472 1.00 83.81 193 SER A O 1
ATOM 1519 N N . ARG A 1 194 ? -3.049 11.586 35.187 1.00 87.75 194 ARG A N 1
ATOM 1520 C CA . ARG A 1 194 ? -2.486 11.999 33.887 1.00 87.75 194 ARG A CA 1
ATOM 1521 C C . ARG A 1 194 ? -3.489 12.660 32.943 1.00 87.75 194 ARG A C 1
ATOM 1523 O O . ARG A 1 194 ? -3.089 13.137 31.887 1.00 87.75 194 ARG A O 1
ATOM 1530 N N . GLY A 1 195 ? -4.764 12.717 33.320 1.00 89.12 195 GLY A N 1
ATOM 1531 C CA . GLY A 1 195 ? -5.828 13.300 32.512 1.00 89.12 195 GLY A CA 1
ATOM 1532 C C . GLY A 1 195 ? -6.332 12.343 31.435 1.00 89.12 195 GLY A C 1
ATOM 1533 O O . GLY A 1 195 ? -6.371 11.123 31.615 1.00 89.12 195 GLY A O 1
ATOM 1534 N N . ARG A 1 196 ? -6.790 12.899 30.315 1.00 92.81 196 ARG A N 1
ATOM 1535 C CA . ARG A 1 196 ? -7.323 12.102 29.211 1.00 92.81 196 ARG A CA 1
ATOM 1536 C C . ARG A 1 196 ? -6.243 11.314 28.478 1.00 92.81 196 ARG A C 1
ATOM 1538 O O . ARG A 1 196 ? -5.141 11.799 28.254 1.00 92.81 196 ARG A O 1
ATOM 1545 N N . TYR A 1 197 ? -6.619 10.113 28.049 1.00 96.25 197 TYR A N 1
ATOM 1546 C CA . TYR A 1 197 ? -5.805 9.247 27.205 1.00 96.25 197 TYR A CA 1
ATOM 1547 C C . TYR A 1 197 ? -6.198 9.418 25.734 1.00 96.25 197 TYR A C 1
ATOM 1549 O O . TYR A 1 197 ? -7.387 9.415 25.403 1.00 96.25 197 TYR A O 1
ATOM 1557 N N . LEU A 1 198 ? -5.215 9.567 24.846 1.00 97.12 198 LEU A N 1
ATOM 1558 C CA . LEU A 1 198 ? -5.427 9.973 23.456 1.00 97.12 198 LEU A CA 1
ATOM 1559 C C . LEU A 1 198 ? -6.321 9.003 22.687 1.00 97.12 198 LEU A C 1
ATOM 1561 O O . LEU A 1 198 ? -7.201 9.443 21.959 1.00 97.12 198 LEU A O 1
ATOM 1565 N N . THR A 1 199 ? -6.160 7.692 22.868 1.00 98.00 199 THR A N 1
ATOM 1566 C CA . THR A 1 199 ? -7.013 6.702 22.189 1.00 98.00 199 THR A CA 1
ATOM 1567 C C . THR A 1 199 ? -8.490 6.895 22.531 1.00 98.00 199 THR A C 1
ATOM 1569 O O . THR A 1 199 ? -9.339 6.815 21.645 1.00 98.00 199 THR A O 1
ATOM 1572 N N . ASP A 1 200 ? -8.794 7.234 23.787 1.00 97.56 200 ASP A N 1
ATOM 1573 C CA . ASP A 1 200 ? -10.163 7.539 24.204 1.00 97.56 200 ASP A CA 1
ATOM 1574 C C . ASP A 1 200 ? -10.639 8.875 23.610 1.00 97.56 200 ASP A C 1
ATOM 1576 O O . ASP A 1 200 ? -11.808 9.007 23.266 1.00 97.56 200 ASP A O 1
ATOM 1580 N N . ALA A 1 201 ? -9.747 9.865 23.463 1.00 97.69 201 ALA A N 1
ATOM 1581 C CA . ALA A 1 201 ? -10.042 11.150 22.812 1.00 97.69 201 ALA A CA 1
ATOM 1582 C C . ALA A 1 201 ? -10.384 10.993 21.335 1.00 97.69 201 ALA A C 1
ATOM 1584 O O . ALA A 1 201 ? -11.380 11.549 20.878 1.00 97.69 201 ALA A O 1
ATOM 1585 N N . LEU A 1 202 ? -9.626 10.170 20.615 1.00 98.50 202 LEU A N 1
ATOM 1586 C CA . LEU A 1 202 ? -9.917 9.841 19.225 1.00 98.50 202 LEU A CA 1
ATOM 1587 C C . LEU A 1 202 ? -11.237 9.065 19.093 1.00 98.50 202 LEU A C 1
ATOM 1589 O O . LEU A 1 202 ? -12.029 9.365 18.204 1.00 98.50 202 LEU A O 1
ATOM 1593 N N . GLY A 1 203 ? -11.510 8.112 19.991 1.00 98.44 203 GLY A N 1
ATOM 1594 C CA . GLY A 1 203 ? -12.787 7.389 20.021 1.00 98.44 203 GLY A CA 1
ATOM 1595 C C . GLY A 1 203 ? -13.984 8.304 20.295 1.00 98.44 203 GLY A C 1
ATOM 1596 O O . GLY A 1 203 ? -14.982 8.246 19.583 1.00 98.44 203 GLY A O 1
ATOM 1597 N N . ASP A 1 204 ? -13.867 9.191 21.284 1.00 97.94 204 ASP A N 1
ATOM 1598 C CA . ASP A 1 204 ? -14.891 10.187 21.613 1.00 97.94 204 ASP A CA 1
ATOM 1599 C C . ASP A 1 204 ? -15.187 11.128 20.454 1.00 97.94 204 ASP A C 1
ATOM 1601 O O . ASP A 1 204 ? -16.350 11.381 20.140 1.00 97.94 204 ASP A O 1
ATOM 1605 N N . GLU A 1 205 ? -14.145 11.623 19.798 1.00 98.62 205 GLU A N 1
ATOM 1606 C CA . GLU A 1 205 ? -14.302 12.540 18.685 1.00 98.62 205 GLU A CA 1
ATOM 1607 C C . GLU A 1 205 ? -14.903 11.853 17.450 1.00 98.62 205 GLU A C 1
ATOM 1609 O O . GLU A 1 205 ? -15.757 12.425 16.772 1.00 98.62 205 GLU A O 1
ATOM 1614 N N . ALA A 1 206 ? -14.514 10.606 17.180 1.00 98.81 206 ALA A N 1
ATOM 1615 C CA . ALA A 1 206 ? -15.115 9.790 16.130 1.00 98.81 206 ALA A CA 1
ATOM 1616 C C . ALA A 1 206 ? -16.607 9.531 16.396 1.00 98.81 206 ALA A C 1
ATOM 1618 O O . ALA A 1 206 ? -17.438 9.716 15.507 1.00 98.81 206 ALA A O 1
ATOM 1619 N N . SER A 1 207 ? -16.958 9.157 17.630 1.00 98.69 207 SER A N 1
ATOM 1620 C CA . SER A 1 207 ? -18.344 8.987 18.075 1.00 98.69 207 SER A CA 1
ATOM 1621 C C . SER A 1 207 ? -19.155 10.276 17.934 1.00 98.69 207 SER A C 1
ATOM 1623 O O . SER A 1 207 ? -20.278 10.237 17.433 1.00 98.69 207 SER A O 1
ATOM 1625 N N . LYS A 1 208 ? -18.580 11.420 18.324 1.00 98.19 208 LYS A N 1
ATOM 1626 C CA . LYS A 1 208 ? -19.205 12.737 18.166 1.00 98.19 208 LYS A CA 1
ATOM 1627 C C . LYS A 1 208 ? -19.440 13.076 16.697 1.00 98.19 208 LYS A C 1
ATOM 1629 O O . LYS A 1 208 ? -20.538 13.494 16.343 1.00 98.19 208 LYS A O 1
ATOM 1634 N N . TYR A 1 209 ? -18.440 12.854 15.841 1.00 98.56 209 TYR A N 1
ATOM 1635 C CA . TYR A 1 209 ? -18.576 13.051 14.400 1.00 98.56 209 TYR A CA 1
ATOM 1636 C C . TYR A 1 209 ? -19.730 12.206 13.847 1.00 98.56 209 TYR A C 1
ATOM 1638 O O . TYR A 1 209 ? -20.599 12.744 13.173 1.00 98.56 209 TYR A O 1
ATOM 1646 N N . ILE A 1 210 ? -19.800 10.912 14.175 1.00 98.62 210 ILE A N 1
ATOM 1647 C CA . ILE A 1 210 ? -20.886 10.032 13.712 1.00 98.62 210 ILE A CA 1
ATOM 1648 C C . ILE A 1 210 ? -22.255 10.549 14.165 1.00 98.62 210 ILE A C 1
ATOM 1650 O O . ILE A 1 210 ? -23.144 10.690 13.326 1.00 98.62 210 ILE A O 1
ATOM 1654 N N . ALA A 1 211 ? -22.409 10.890 15.447 1.00 97.69 211 ALA A N 1
ATOM 1655 C CA . ALA A 1 211 ? -23.662 11.412 15.992 1.00 97.69 211 ALA A CA 1
ATOM 1656 C C . ALA A 1 211 ? -24.125 12.689 15.261 1.00 97.69 211 ALA A C 1
ATOM 1658 O O . ALA A 1 211 ? -25.279 12.800 14.847 1.00 97.69 211 ALA A O 1
ATOM 1659 N N . GLU A 1 212 ? -23.211 13.640 15.038 1.00 97.19 212 GLU A N 1
ATOM 1660 C CA . GLU A 1 212 ? -23.508 14.898 14.342 1.00 97.19 212 GLU A CA 1
ATOM 1661 C C . GLU A 1 212 ? -23.860 14.685 12.860 1.00 97.19 212 GLU A C 1
ATOM 1663 O O . GLU A 1 212 ? -24.764 15.339 12.335 1.00 97.19 212 GLU A O 1
ATOM 1668 N N . ARG A 1 213 ? -23.163 13.774 12.167 1.00 97.19 213 ARG A N 1
ATOM 1669 C CA . ARG A 1 213 ? -23.390 13.512 10.735 1.00 97.19 213 ARG A CA 1
ATOM 1670 C C . ARG A 1 213 ? -24.660 12.712 10.487 1.00 97.19 213 ARG A C 1
ATOM 1672 O O . ARG A 1 213 ? -25.396 13.046 9.559 1.00 97.19 213 ARG A O 1
ATOM 1679 N N . ALA A 1 214 ? -24.950 11.724 11.333 1.00 95.19 214 ALA A N 1
ATOM 1680 C CA . ALA A 1 214 ? -26.181 10.942 11.269 1.00 95.19 214 ALA A CA 1
ATOM 1681 C C . ALA A 1 214 ? -27.422 11.847 11.342 1.00 95.19 214 ALA A C 1
ATOM 1683 O O . ALA A 1 214 ? -28.331 11.718 10.523 1.00 95.19 214 ALA A O 1
ATOM 1684 N N . ALA A 1 215 ? -27.409 12.846 12.232 1.00 91.81 215 ALA A N 1
ATOM 1685 C CA . ALA A 1 215 ? -28.485 13.831 12.351 1.00 91.81 215 ALA A CA 1
ATOM 1686 C C . ALA A 1 215 ? -28.664 14.718 11.098 1.00 91.81 215 ALA A C 1
ATOM 1688 O O . ALA A 1 215 ? -29.738 15.280 10.882 1.00 91.81 215 ALA A O 1
ATOM 1689 N N . GLY A 1 216 ? -27.624 14.863 10.268 1.00 88.31 216 GLY A N 1
ATOM 1690 C CA . GLY A 1 216 ? -27.637 15.691 9.059 1.00 88.31 216 GLY A CA 1
ATOM 1691 C C . GLY A 1 216 ? -28.226 15.016 7.814 1.00 88.31 216 GLY A C 1
ATOM 1692 O O . GLY A 1 216 ? -28.560 15.713 6.856 1.00 88.31 216 GLY A O 1
ATOM 1693 N N . GLY A 1 217 ? -28.344 13.683 7.798 1.00 85.31 217 GLY A N 1
ATOM 1694 C CA . GLY A 1 217 ? -28.948 12.907 6.704 1.00 85.31 217 GLY A CA 1
ATOM 1695 C C . GLY A 1 217 ? -28.159 12.848 5.384 1.00 85.31 217 GLY A C 1
ATOM 1696 O O . GLY A 1 217 ? -28.623 12.227 4.430 1.00 85.31 217 GLY A O 1
ATOM 1697 N N . GLN A 1 218 ? -26.984 13.479 5.303 1.00 93.12 218 GLN A N 1
ATOM 1698 C CA . GLN A 1 218 ? -26.054 13.337 4.174 1.00 93.12 218 GLN A CA 1
ATOM 1699 C C . GLN A 1 218 ? -25.086 12.174 4.430 1.00 93.12 218 GLN A C 1
ATOM 1701 O O . GLN A 1 218 ? -24.708 11.965 5.585 1.00 93.12 218 GLN A O 1
ATOM 1706 N N . PRO A 1 219 ? -24.649 11.443 3.387 1.00 97.31 219 PRO A N 1
ATOM 1707 C CA . PRO A 1 219 ? -23.655 10.396 3.563 1.00 97.31 219 PRO A CA 1
ATOM 1708 C C . PRO A 1 219 ? -22.336 10.994 4.063 1.00 97.31 219 PRO A C 1
ATOM 1710 O O . PRO A 1 219 ? -21.932 12.091 3.660 1.00 97.31 219 PRO A O 1
ATOM 1713 N N . PHE A 1 220 ? -21.650 10.268 4.940 1.00 98.69 220 PHE A N 1
ATOM 1714 C CA . PHE A 1 220 ? -20.354 10.689 5.464 1.00 98.69 220 PHE A CA 1
ATOM 1715 C C . PHE A 1 220 ? -19.278 9.619 5.294 1.00 98.69 220 PHE A C 1
ATOM 1717 O O . PHE A 1 220 ? -19.555 8.420 5.253 1.00 98.69 220 PHE A O 1
ATOM 1724 N N . PHE A 1 221 ? -18.032 10.077 5.212 1.00 98.81 221 PHE A N 1
ATOM 1725 C CA . PHE A 1 221 ? -16.831 9.258 5.258 1.00 98.81 221 PHE A CA 1
ATOM 1726 C C . PHE A 1 221 ? -16.013 9.654 6.480 1.00 98.81 221 PHE A C 1
ATOM 1728 O O . PHE A 1 221 ? -15.570 10.795 6.578 1.00 98.81 221 PHE A O 1
ATOM 1735 N N . LEU A 1 222 ? -15.782 8.711 7.387 1.00 98.94 222 LEU A N 1
ATOM 1736 C CA . LEU A 1 222 ? -14.877 8.874 8.514 1.00 98.94 222 LEU A CA 1
ATOM 1737 C C . LEU A 1 222 ? -13.667 7.958 8.340 1.00 98.94 222 LEU A C 1
ATOM 1739 O O . LEU A 1 222 ? -13.791 6.737 8.395 1.00 98.94 222 LEU A O 1
ATOM 1743 N N . TYR A 1 223 ? -12.488 8.550 8.200 1.00 98.88 223 TYR A N 1
ATOM 1744 C CA . TYR A 1 223 ? -11.216 7.856 8.342 1.00 98.88 223 TYR A CA 1
ATOM 1745 C C . TYR A 1 223 ? -10.726 8.001 9.787 1.00 98.88 223 TYR A C 1
ATOM 1747 O O . TYR A 1 223 ? -10.467 9.110 10.253 1.00 98.88 223 TYR A O 1
ATOM 1755 N N . LEU A 1 224 ? -10.605 6.882 10.501 1.00 98.88 224 LEU A N 1
ATOM 1756 C CA . LEU A 1 224 ? -10.218 6.803 11.912 1.00 98.88 224 LEU A CA 1
ATOM 1757 C C . LEU A 1 224 ? -8.872 6.068 12.071 1.00 98.88 224 LEU A C 1
ATOM 1759 O O . LEU A 1 224 ? -8.835 4.897 12.465 1.00 98.88 224 LEU A O 1
ATOM 1763 N N . PRO A 1 225 ? -7.752 6.721 11.716 1.00 98.56 225 PRO A N 1
ATOM 1764 C CA . PRO A 1 225 ? -6.412 6.211 11.956 1.00 98.56 225 PRO A CA 1
ATOM 1765 C C . PRO A 1 225 ? -5.982 6.400 13.416 1.00 98.56 225 PRO A C 1
ATOM 1767 O O . PRO A 1 225 ? -5.407 7.431 13.773 1.00 98.56 225 PRO A O 1
ATOM 1770 N N . PHE A 1 226 ? -6.175 5.396 14.267 1.00 98.75 226 PHE A N 1
ATOM 1771 C CA . PHE A 1 226 ? -5.566 5.411 15.596 1.00 98.75 226 PHE A CA 1
ATOM 1772 C C . PHE A 1 226 ? -4.035 5.408 15.496 1.00 98.75 226 PHE A C 1
ATOM 1774 O O . PHE A 1 226 ? -3.449 4.929 14.526 1.00 98.75 226 PHE A O 1
ATOM 1781 N N . ASN A 1 227 ? -3.381 5.946 16.525 1.00 97.50 227 ASN A N 1
ATOM 1782 C CA . ASN A 1 227 ? -1.953 5.735 16.756 1.00 97.50 227 ASN A CA 1
ATOM 1783 C C . ASN A 1 227 ? -1.687 4.480 17.600 1.00 97.50 227 ASN A C 1
ATOM 1785 O O . ASN A 1 227 ? -0.554 4.041 17.678 1.00 97.50 227 ASN A O 1
ATOM 1789 N N . GLY A 1 228 ? -2.713 3.897 18.225 1.00 96.75 228 GLY A N 1
ATOM 1790 C CA . GLY A 1 228 ? -2.601 2.658 18.995 1.00 96.75 228 GLY A CA 1
ATOM 1791 C C . GLY A 1 228 ? -2.493 1.403 18.125 1.00 96.75 228 GLY A C 1
ATOM 1792 O O . GLY A 1 228 ? -3.213 1.324 17.125 1.00 96.75 228 GLY A O 1
ATOM 1793 N N . PRO A 1 229 ? -1.697 0.389 18.525 1.00 97.62 229 PRO A N 1
ATOM 1794 C CA . PRO A 1 229 ? -0.790 0.324 19.688 1.00 97.62 229 PRO A CA 1
ATOM 1795 C C . PRO A 1 229 ? 0.673 0.798 19.454 1.00 97.62 229 PRO A C 1
ATOM 1797 O O . PRO A 1 229 ? 1.561 0.384 20.200 1.00 97.62 229 PRO A O 1
ATOM 1800 N N . HIS A 1 230 ? 0.957 1.664 18.471 1.00 97.38 230 HIS A N 1
ATOM 1801 C CA . HIS A 1 230 ? 2.312 2.161 18.167 1.00 97.38 230 HIS A CA 1
ATOM 1802 C C . HIS A 1 230 ? 2.997 2.818 19.377 1.00 97.38 230 HIS A C 1
ATOM 1804 O O . HIS A 1 230 ? 2.365 3.449 20.224 1.00 97.38 230 HIS A O 1
ATOM 1810 N N . SER A 1 231 ? 4.330 2.742 19.419 1.00 94.00 231 SER A N 1
ATOM 1811 C CA . SER A 1 231 ? 5.154 3.424 20.429 1.00 94.00 231 SER A CA 1
ATOM 1812 C C . SER A 1 231 ? 4.931 4.958 20.473 1.00 94.00 231 SER A C 1
ATOM 1814 O O . SER A 1 231 ? 4.556 5.552 19.462 1.00 94.00 231 SER A O 1
ATOM 1816 N N . PRO A 1 232 ? 5.208 5.653 21.589 1.00 94.94 232 PRO A N 1
ATOM 1817 C CA . PRO A 1 232 ? 5.741 5.157 22.858 1.00 94.94 232 PRO A CA 1
ATOM 1818 C C . PRO A 1 232 ? 4.754 4.250 23.601 1.00 94.94 232 PRO A C 1
ATOM 1820 O O . PRO A 1 232 ? 3.546 4.420 23.502 1.00 94.94 232 PRO A O 1
ATOM 1823 N N . TYR A 1 233 ? 5.281 3.266 24.334 1.00 95.00 233 TYR A N 1
ATOM 1824 C CA . TYR A 1 233 ? 4.457 2.307 25.070 1.00 95.00 233 TYR A CA 1
ATOM 1825 C C . TYR A 1 233 ? 3.908 2.951 26.337 1.00 95.00 233 TYR A C 1
ATOM 1827 O O . TYR A 1 233 ? 4.661 3.200 27.281 1.00 95.00 233 TYR A O 1
ATOM 1835 N N . ASP A 1 234 ? 2.605 3.209 26.344 1.00 94.94 234 ASP A N 1
ATOM 1836 C CA . ASP A 1 234 ? 1.925 3.869 27.447 1.00 94.94 234 ASP A CA 1
ATOM 1837 C C . ASP A 1 234 ? 0.491 3.355 27.584 1.00 94.94 234 ASP A C 1
ATOM 1839 O O . ASP A 1 234 ? -0.244 3.305 26.600 1.00 94.94 234 ASP A O 1
ATOM 1843 N N . SER A 1 235 ? 0.083 2.980 28.793 1.00 94.81 235 SER A N 1
ATOM 1844 C CA . SER A 1 235 ? -1.222 2.386 29.082 1.00 94.81 235 SER A CA 1
ATOM 1845 C C . SER A 1 235 ? -1.859 2.997 30.326 1.00 94.81 235 SER A C 1
ATOM 1847 O O . SER A 1 235 ? -1.217 3.660 31.145 1.00 94.81 235 SER A O 1
ATOM 1849 N N . LYS A 1 236 ? -3.169 2.786 30.471 1.00 94.56 236 LYS A N 1
ATOM 1850 C CA . LYS A 1 236 ? -3.912 3.172 31.671 1.00 94.56 236 LYS A CA 1
ATOM 1851 C C . LYS A 1 236 ? -3.837 2.048 32.697 1.00 94.56 236 LYS A C 1
ATOM 1853 O O . LYS A 1 236 ? -4.032 0.885 32.348 1.00 94.56 236 LYS A O 1
ATOM 1858 N N . ALA A 1 237 ? -3.701 2.393 33.978 1.00 93.75 237 ALA A N 1
ATOM 1859 C CA . ALA A 1 237 ? -3.662 1.399 35.056 1.00 93.75 237 ALA A CA 1
ATOM 1860 C C . ALA A 1 237 ? -4.912 0.492 35.080 1.00 93.75 237 ALA A C 1
ATOM 1862 O O . ALA A 1 237 ? -4.832 -0.693 35.401 1.00 93.75 237 ALA A O 1
ATOM 1863 N N . GLN A 1 238 ? -6.071 1.041 34.703 1.00 93.56 238 GLN A N 1
ATOM 1864 C CA . GLN A 1 238 ? -7.325 0.290 34.590 1.00 93.56 238 GLN A CA 1
ATOM 1865 C C . GLN A 1 238 ? -7.324 -0.750 33.460 1.00 93.56 238 GLN A C 1
ATOM 1867 O O . GLN A 1 238 ? -7.960 -1.791 33.612 1.00 93.56 238 GLN A O 1
ATOM 1872 N N . ASP A 1 239 ? -6.614 -0.488 32.358 1.00 96.25 239 ASP A N 1
ATOM 1873 C CA . ASP A 1 239 ? -6.491 -1.435 31.248 1.00 96.25 239 ASP A CA 1
ATOM 1874 C C . ASP A 1 239 ? -5.461 -2.521 31.606 1.00 96.25 239 ASP A C 1
ATOM 1876 O O . ASP A 1 239 ? -5.740 -3.703 31.424 1.00 96.25 239 ASP A O 1
ATOM 1880 N N . ASP A 1 240 ? -4.338 -2.159 32.244 1.00 96.81 240 ASP A N 1
ATOM 1881 C CA . ASP A 1 240 ? -3.350 -3.128 32.754 1.00 96.81 240 ASP A CA 1
ATOM 1882 C C . ASP A 1 240 ? -3.980 -4.128 33.738 1.00 96.81 240 ASP A C 1
ATOM 1884 O O . ASP A 1 240 ? -3.702 -5.331 33.696 1.00 96.81 240 ASP A O 1
ATOM 1888 N N . ALA A 1 241 ? -4.885 -3.648 34.599 1.00 96.56 241 ALA A N 1
ATOM 1889 C CA . ALA A 1 241 ? -5.602 -4.478 35.563 1.00 96.56 241 ALA A CA 1
ATOM 1890 C C . ALA A 1 241 ? -6.447 -5.586 34.902 1.00 96.56 241 ALA A C 1
ATOM 1892 O O . ALA A 1 241 ? -6.707 -6.615 35.529 1.00 96.56 241 ALA A O 1
ATOM 1893 N N . GLN A 1 242 ? -6.835 -5.428 33.630 1.00 97.75 242 GLN A N 1
ATOM 1894 C CA . GLN A 1 242 ? -7.594 -6.440 32.888 1.00 97.75 242 GLN A CA 1
ATOM 1895 C C . GLN A 1 242 ? -6.760 -7.674 32.538 1.00 97.75 242 GLN A C 1
ATOM 1897 O O . GLN A 1 242 ? -7.333 -8.714 32.210 1.00 97.75 242 GLN A O 1
ATOM 1902 N N . PHE A 1 243 ? -5.435 -7.586 32.627 1.00 97.94 243 PHE A N 1
ATOM 1903 C CA . PHE A 1 243 ? -4.510 -8.658 32.267 1.00 97.94 243 PHE A CA 1
ATOM 1904 C C . PHE A 1 243 ? -3.822 -9.289 33.485 1.00 97.94 243 PHE A C 1
ATOM 1906 O O . PHE A 1 243 ? -2.895 -10.088 33.329 1.00 97.94 243 PHE A O 1
ATOM 1913 N N . VAL A 1 244 ? -4.283 -9.001 34.706 1.00 95.88 244 VAL A N 1
ATOM 1914 C CA . VAL A 1 244 ? -3.795 -9.679 35.916 1.00 95.88 244 VAL A CA 1
ATOM 1915 C C . VAL A 1 244 ? -4.013 -11.191 35.789 1.00 95.88 244 VAL A C 1
ATOM 1917 O O . VAL A 1 244 ? -5.116 -11.655 35.514 1.00 95.88 244 VAL A O 1
ATOM 1920 N N . GLY A 1 245 ? -2.942 -11.967 35.977 1.00 94.94 245 GLY A N 1
ATOM 1921 C CA . GLY A 1 245 ? -2.969 -13.429 35.853 1.00 94.94 245 GLY A CA 1
ATOM 1922 C C . GLY A 1 245 ? -2.840 -13.971 34.423 1.00 94.94 245 GLY A C 1
ATOM 1923 O O . GLY A 1 245 ? -2.768 -15.184 34.260 1.00 94.94 245 GLY A O 1
ATOM 1924 N N . SER A 1 246 ? -2.744 -13.112 33.399 1.00 95.12 246 SER A N 1
ATOM 1925 C CA . SER A 1 246 ? -2.544 -13.530 31.995 1.00 95.12 246 SER A CA 1
ATOM 1926 C C . SER A 1 246 ? -1.124 -14.022 31.679 1.00 95.12 246 SER A C 1
ATOM 1928 O O . SER A 1 246 ? -0.894 -14.616 30.630 1.00 95.12 246 SER A O 1
ATOM 1930 N N . GLY A 1 247 ? -0.155 -13.738 32.557 1.00 95.56 247 GLY A N 1
ATOM 1931 C CA . GLY A 1 247 ? 1.271 -13.977 32.310 1.00 95.56 247 GLY A CA 1
ATOM 1932 C C . GLY A 1 247 ? 1.962 -12.890 31.475 1.00 95.56 247 GLY A C 1
ATOM 1933 O O . GLY A 1 247 ? 3.173 -12.971 31.276 1.00 95.56 247 GLY A O 1
ATOM 1934 N N . LEU A 1 248 ? 1.236 -11.861 31.020 1.00 96.69 248 LEU A N 1
ATOM 1935 C CA . LEU A 1 248 ? 1.824 -10.711 30.331 1.00 96.69 248 LEU A CA 1
ATOM 1936 C C . LEU A 1 248 ? 2.638 -9.826 31.285 1.00 96.69 248 LEU A C 1
ATOM 1938 O O . LEU A 1 248 ? 2.254 -9.602 32.432 1.00 96.69 248 LEU A O 1
ATOM 1942 N N . ALA A 1 249 ? 3.750 -9.282 30.786 1.00 96.12 249 ALA A N 1
ATOM 1943 C CA . ALA A 1 249 ? 4.620 -8.377 31.531 1.00 96.12 249 ALA A CA 1
ATOM 1944 C C . ALA A 1 249 ? 5.334 -7.379 30.604 1.00 96.12 249 ALA A C 1
ATOM 1946 O O . ALA A 1 249 ? 5.413 -7.579 29.389 1.00 96.12 249 ALA A O 1
ATOM 1947 N N . GLY A 1 250 ? 5.889 -6.315 31.192 1.00 96.75 250 GLY A N 1
ATOM 1948 C CA . GLY A 1 250 ? 6.691 -5.317 30.479 1.00 96.75 250 GLY A CA 1
ATOM 1949 C C . GLY A 1 250 ? 5.943 -4.663 29.313 1.00 96.75 250 GLY A C 1
ATOM 1950 O O . GLY A 1 250 ? 4.737 -4.450 29.379 1.00 96.75 250 GLY A O 1
ATOM 1951 N N . GLN A 1 251 ? 6.658 -4.380 28.223 1.00 97.38 251 GLN A N 1
ATOM 1952 C CA . GLN A 1 251 ? 6.084 -3.729 27.039 1.00 97.38 251 GLN A CA 1
ATOM 1953 C C . GLN A 1 251 ? 4.978 -4.559 26.378 1.00 97.38 251 GLN A C 1
ATOM 1955 O O . GLN A 1 251 ? 4.046 -3.985 25.830 1.00 97.38 251 GLN A O 1
ATOM 1960 N N . ARG A 1 252 ? 5.017 -5.894 26.477 1.00 97.62 252 ARG A N 1
ATOM 1961 C CA . ARG A 1 252 ? 3.943 -6.752 25.960 1.00 97.62 252 ARG A CA 1
ATOM 1962 C C . ARG A 1 252 ? 2.622 -6.541 26.708 1.00 97.62 252 ARG A C 1
ATOM 1964 O O . ARG A 1 252 ? 1.576 -6.520 26.069 1.00 97.62 252 ARG A O 1
ATOM 1971 N N . LEU A 1 253 ? 2.669 -6.370 28.035 1.00 98.25 253 LEU A N 1
ATOM 1972 C CA . LEU A 1 253 ? 1.492 -5.987 28.826 1.00 98.25 253 LEU A CA 1
ATOM 1973 C C . LEU A 1 253 ? 0.972 -4.620 28.374 1.00 98.25 253 LEU A C 1
ATOM 1975 O O . LEU A 1 253 ? -0.213 -4.491 28.093 1.00 98.25 253 LEU A O 1
ATOM 1979 N N . THR A 1 254 ? 1.860 -3.634 28.229 1.00 98.12 254 THR A N 1
ATOM 1980 C CA . THR A 1 254 ? 1.480 -2.292 27.772 1.00 98.12 254 THR A CA 1
ATOM 1981 C C . THR A 1 254 ? 0.820 -2.326 26.390 1.00 98.12 254 THR A C 1
ATOM 1983 O O . THR A 1 254 ? -0.243 -1.741 26.220 1.00 98.12 254 THR A O 1
ATOM 1986 N N . VAL A 1 255 ? 1.371 -3.076 25.429 1.00 98.31 255 VAL A N 1
ATOM 1987 C CA . VAL A 1 255 ? 0.781 -3.266 24.090 1.00 98.31 255 VAL A CA 1
ATOM 1988 C C . VAL A 1 255 ? -0.602 -3.931 24.171 1.00 98.31 255 VAL A C 1
ATOM 1990 O O . VAL A 1 255 ? -1.515 -3.515 23.458 1.00 98.31 255 VAL A O 1
ATOM 1993 N N . ALA A 1 256 ? -0.801 -4.908 25.063 1.00 98.56 256 ALA A N 1
ATOM 1994 C CA . ALA A 1 256 ? -2.112 -5.528 25.288 1.00 98.56 256 ALA A CA 1
ATOM 1995 C C . ALA A 1 256 ? -3.143 -4.522 25.814 1.00 98.56 256 ALA A C 1
ATOM 1997 O O . ALA A 1 256 ? -4.264 -4.453 25.310 1.00 98.56 256 ALA A O 1
ATOM 1998 N N . SER A 1 257 ? -2.746 -3.702 26.786 1.00 98.50 257 SER A N 1
ATOM 1999 C CA . SER A 1 257 ? -3.576 -2.644 27.361 1.00 98.50 257 SER A CA 1
ATOM 2000 C C . SER A 1 257 ? -3.911 -1.546 26.351 1.00 98.50 257 SER A C 1
ATOM 2002 O O . SER A 1 257 ? -5.055 -1.106 26.278 1.00 98.50 257 SER A O 1
ATOM 2004 N N . MET A 1 258 ? -2.945 -1.140 25.523 1.00 98.69 258 MET A N 1
ATOM 2005 C CA . MET A 1 258 ? -3.159 -0.196 24.421 1.00 98.69 258 MET A CA 1
ATOM 2006 C C . MET A 1 258 ? -4.128 -0.768 23.381 1.00 98.69 258 MET A C 1
ATOM 2008 O O . MET A 1 258 ? -5.032 -0.070 22.928 1.00 98.69 258 MET A O 1
ATOM 2012 N N . THR A 1 259 ? -3.985 -2.053 23.043 1.00 98.75 259 THR A N 1
ATOM 2013 C CA . THR A 1 259 ? -4.890 -2.753 22.116 1.00 98.75 259 THR A CA 1
ATOM 2014 C C . THR A 1 259 ? -6.310 -2.826 22.680 1.00 98.75 259 THR A C 1
ATOM 2016 O O . THR A 1 259 ? -7.266 -2.556 21.958 1.00 98.75 259 THR A O 1
ATOM 2019 N N . LEU A 1 260 ? -6.463 -3.085 23.983 1.00 98.69 260 LEU A N 1
ATOM 2020 C CA . LEU A 1 260 ? -7.761 -3.036 24.661 1.00 98.69 260 LEU A CA 1
ATOM 2021 C C . LEU A 1 260 ? -8.372 -1.624 24.653 1.00 98.69 260 LEU A C 1
ATOM 2023 O O . LEU A 1 260 ? -9.584 -1.480 24.495 1.00 98.69 260 LEU A O 1
ATOM 2027 N N . ALA A 1 261 ? -7.562 -0.573 24.802 1.00 98.50 261 ALA A N 1
ATOM 2028 C CA . ALA A 1 261 ? -8.044 0.802 24.693 1.00 98.50 261 ALA A CA 1
ATOM 2029 C C . ALA A 1 261 ? -8.537 1.128 23.272 1.00 98.50 261 ALA A C 1
ATOM 2031 O O . ALA A 1 261 ? -9.587 1.755 23.129 1.00 98.50 261 ALA A O 1
ATOM 2032 N N . VAL A 1 262 ? -7.831 0.660 22.234 1.00 98.75 262 VAL A N 1
ATOM 2033 C CA . VAL A 1 262 ? -8.275 0.775 20.833 1.00 98.75 262 VAL A CA 1
ATOM 2034 C C . VAL A 1 262 ? -9.583 0.016 20.623 1.00 98.75 262 VAL A C 1
ATOM 2036 O O . VAL A 1 262 ? -10.532 0.587 20.094 1.00 98.75 262 VAL A O 1
ATOM 2039 N N . ASP A 1 263 ? -9.680 -1.231 21.090 1.00 98.88 263 ASP A N 1
ATOM 2040 C CA . ASP A 1 263 ? -10.910 -2.024 20.995 1.00 98.88 263 ASP A CA 1
ATOM 2041 C C . ASP A 1 263 ? -12.099 -1.339 21.687 1.00 98.88 263 ASP A C 1
ATOM 2043 O O . ASP A 1 263 ? -13.182 -1.254 21.112 1.00 98.88 263 ASP A O 1
ATOM 2047 N N . ARG A 1 264 ? -11.897 -0.776 22.884 1.00 98.56 264 ARG A N 1
ATOM 2048 C CA . ARG A 1 264 ? -12.928 -0.016 23.607 1.00 98.56 264 ARG A CA 1
ATOM 2049 C C . ARG A 1 264 ? -13.364 1.237 22.843 1.00 98.56 264 ARG A C 1
ATOM 2051 O O . ARG A 1 264 ? -14.564 1.489 22.741 1.00 98.56 264 ARG A O 1
ATOM 2058 N N . ALA A 1 265 ? -12.425 1.992 22.268 1.00 98.69 265 ALA A N 1
ATOM 2059 C CA . ALA A 1 265 ? -12.735 3.147 21.424 1.00 98.69 265 ALA A CA 1
ATOM 2060 C C . ALA A 1 265 ? -13.535 2.745 20.170 1.00 98.69 265 ALA A C 1
ATOM 2062 O O . ALA A 1 265 ? -14.514 3.406 19.824 1.00 98.69 265 ALA A O 1
ATOM 2063 N N . ILE A 1 266 ? -13.178 1.625 19.534 1.00 98.88 266 ILE A N 1
ATOM 2064 C CA . ILE A 1 266 ? -13.936 1.047 18.416 1.00 98.88 266 ILE A CA 1
ATOM 2065 C C . ILE A 1 266 ? -15.331 0.616 18.873 1.00 98.88 266 ILE A C 1
ATOM 2067 O O . ILE A 1 266 ? -16.302 0.885 18.174 1.00 98.88 266 ILE A O 1
ATOM 2071 N N . GLY A 1 267 ? -15.460 0.024 20.061 1.00 98.75 267 GLY A N 1
ATOM 2072 C CA . GLY A 1 267 ? -16.749 -0.296 20.670 1.00 98.75 267 GLY A CA 1
ATOM 2073 C C . GLY A 1 267 ? -17.674 0.916 20.741 1.00 98.75 267 GLY A C 1
ATOM 2074 O O . GLY A 1 267 ? -18.806 0.840 20.275 1.00 98.75 267 GLY A O 1
ATOM 2075 N N . HIS A 1 268 ? -17.176 2.059 21.222 1.00 98.56 268 HIS A N 1
ATOM 2076 C CA . HIS A 1 268 ? -17.948 3.304 21.251 1.00 98.56 268 HIS A CA 1
ATOM 2077 C C . HIS A 1 268 ? -18.338 3.807 19.856 1.00 98.56 268 HIS A C 1
ATOM 2079 O O . HIS A 1 268 ? -19.459 4.274 19.665 1.00 98.56 268 HIS A O 1
ATOM 2085 N N . VAL A 1 269 ? -17.446 3.694 18.870 1.00 98.75 269 VAL A N 1
ATOM 2086 C CA . VAL A 1 269 ? -17.744 4.036 17.470 1.00 98.75 269 VAL A CA 1
ATOM 2087 C C . VAL A 1 269 ? -18.862 3.155 16.918 1.00 98.75 269 VAL A C 1
ATOM 2089 O O . VAL A 1 269 ? -19.828 3.676 16.369 1.00 98.75 269 VAL A O 1
ATOM 2092 N N . LEU A 1 270 ? -18.773 1.837 17.109 1.00 98.75 270 LEU A N 1
ATOM 2093 C CA . LEU A 1 270 ? -19.804 0.902 16.665 1.00 98.75 270 LEU A CA 1
ATOM 2094 C C . LEU A 1 270 ? -21.133 1.160 17.384 1.00 98.75 270 LEU A C 1
ATOM 2096 O O . LEU A 1 270 ? -22.165 1.214 16.729 1.00 98.75 270 LEU A O 1
ATOM 2100 N N . SER A 1 271 ? -21.112 1.421 18.694 1.00 98.25 271 SER A N 1
ATOM 2101 C CA . SER A 1 271 ? -22.317 1.796 19.440 1.00 98.25 271 SER A CA 1
ATOM 2102 C C . SER A 1 271 ? -22.971 3.070 18.910 1.00 98.25 271 SER A C 1
ATOM 2104 O O . SER A 1 271 ? -24.188 3.145 18.931 1.00 98.25 271 SER A O 1
ATOM 2106 N N . ARG A 1 272 ? -22.210 4.047 18.392 1.00 98.06 272 ARG A N 1
ATOM 2107 C CA . ARG A 1 272 ? -22.788 5.244 17.745 1.00 98.06 272 ARG A CA 1
ATOM 2108 C C . ARG A 1 272 ? -23.299 5.012 16.334 1.00 98.06 272 ARG A C 1
ATOM 2110 O O . ARG A 1 272 ? -24.090 5.802 15.844 1.00 98.06 272 ARG A O 1
ATOM 2117 N N . ILE A 1 273 ? -22.854 3.959 15.665 1.00 98.38 273 ILE A N 1
ATOM 2118 C CA . ILE A 1 273 ? -23.484 3.517 14.418 1.00 98.38 273 ILE A CA 1
ATOM 2119 C C . ILE A 1 273 ? -24.823 2.835 14.739 1.00 98.38 273 ILE A C 1
ATOM 2121 O O . ILE A 1 273 ? -25.797 3.015 14.008 1.00 98.38 273 ILE A O 1
ATOM 2125 N N . ASP A 1 274 ? -24.858 2.078 15.839 1.00 98.12 274 ASP A N 1
ATOM 2126 C CA . ASP A 1 274 ? -26.030 1.333 16.294 1.00 98.12 274 ASP A CA 1
ATOM 2127 C C . ASP A 1 274 ? -27.101 2.262 16.921 1.00 98.12 274 ASP A C 1
ATOM 2129 O O . ASP A 1 274 ? -28.282 2.048 16.673 1.00 98.12 274 ASP A O 1
ATOM 2133 N N . ASP A 1 275 ? -26.693 3.297 17.665 1.00 97.81 275 ASP A N 1
ATOM 2134 C CA . ASP A 1 275 ? -27.521 4.332 18.321 1.00 97.81 275 ASP A CA 1
ATOM 2135 C C . ASP A 1 275 ? -26.791 5.702 18.249 1.00 97.81 275 ASP A C 1
ATOM 2137 O O . ASP A 1 275 ? -25.985 6.057 19.131 1.00 97.81 275 ASP A O 1
ATOM 2141 N N . PRO A 1 276 ? -26.983 6.465 17.154 1.00 96.88 276 PRO A N 1
ATOM 2142 C CA . PRO A 1 276 ? -26.330 7.756 16.955 1.00 96.88 276 PRO A CA 1
ATOM 2143 C C . PRO A 1 276 ? -26.596 8.786 18.050 1.00 96.88 276 PRO A C 1
ATOM 2145 O O . PRO A 1 276 ? -25.679 9.537 18.404 1.00 96.88 276 PRO A O 1
ATOM 2148 N N . ASN A 1 277 ? -27.808 8.842 18.604 1.00 95.06 277 ASN A N 1
ATOM 2149 C CA . ASN A 1 277 ? -28.173 9.873 19.575 1.00 95.06 277 ASN A CA 1
ATOM 2150 C C . ASN A 1 277 ? -27.781 9.504 21.030 1.00 95.06 277 ASN A C 1
ATOM 2152 O O . ASN A 1 277 ? -27.497 10.392 21.840 1.00 95.06 277 ASN A O 1
ATOM 2156 N N . GLY A 1 278 ? -27.631 8.214 21.343 1.00 95.56 278 GLY A N 1
ATOM 2157 C CA . GLY A 1 278 ? -27.198 7.696 22.642 1.00 95.56 278 GLY A CA 1
ATOM 2158 C C . GLY A 1 278 ? -28.257 7.614 23.723 1.00 95.56 278 GLY A C 1
ATOM 2159 O O . GLY A 1 278 ? -27.885 7.659 24.900 1.00 95.56 278 GLY A O 1
ATOM 2160 N N . ASP A 1 279 ? -29.536 7.570 23.370 1.00 95.50 279 ASP A N 1
ATOM 2161 C CA . ASP A 1 279 ? -30.639 7.454 24.321 1.00 95.50 279 ASP A CA 1
ATOM 2162 C C . ASP A 1 279 ? -30.946 5.998 24.720 1.00 95.50 279 ASP A C 1
ATOM 2164 O O . ASP A 1 279 ? -31.716 5.767 25.660 1.00 95.50 279 ASP A O 1
ATOM 2168 N N . GLY A 1 280 ? -30.281 5.024 24.089 1.00 95.12 280 GLY A N 1
ATOM 2169 C CA . GLY A 1 280 ? -30.450 3.595 24.329 1.00 95.12 280 GLY A CA 1
ATOM 2170 C C . GLY A 1 280 ? -31.541 2.940 23.479 1.00 95.12 280 GLY A C 1
ATOM 2171 O O . GLY A 1 280 ? -31.759 1.733 23.627 1.00 95.12 280 GLY A O 1
ATOM 2172 N N . ASP A 1 281 ? -32.217 3.693 22.609 1.00 95.44 281 ASP A N 1
ATOM 2173 C CA . ASP A 1 281 ? -33.089 3.185 21.553 1.00 95.44 281 ASP A CA 1
ATOM 2174 C C . ASP A 1 281 ? -32.322 3.138 20.221 1.00 95.44 281 ASP A C 1
ATOM 2176 O O . ASP A 1 281 ? -31.674 4.092 19.827 1.00 95.44 281 ASP A O 1
ATOM 2180 N N . GLN A 1 282 ? -32.401 2.018 19.500 1.00 96.44 282 GLN A N 1
ATOM 2181 C CA . GLN A 1 282 ? -31.711 1.836 18.210 1.00 96.44 282 GLN A CA 1
ATOM 2182 C C . GLN A 1 282 ? -32.626 2.135 17.013 1.00 96.44 282 GLN A C 1
ATOM 2184 O O . GLN A 1 282 ? -32.351 1.718 15.886 1.00 96.44 282 GLN A O 1
ATOM 2189 N N . SER A 1 283 ? -33.758 2.808 17.232 1.00 96.06 283 SER A N 1
ATOM 2190 C CA . SER A 1 283 ? -34.708 3.132 16.163 1.00 96.06 283 SER A CA 1
ATOM 2191 C C . SER A 1 283 ? -34.153 4.122 15.129 1.00 96.06 283 SER A C 1
ATOM 2193 O O . SER A 1 283 ? -34.644 4.152 13.998 1.00 96.06 283 SER A O 1
ATOM 2195 N N . ASP A 1 284 ? -33.112 4.879 15.479 1.00 94.75 284 ASP A N 1
ATOM 2196 C CA . ASP A 1 284 ? -32.358 5.781 14.603 1.00 94.75 284 ASP A CA 1
ATOM 2197 C C . ASP A 1 284 ? -31.038 5.174 14.090 1.00 94.75 284 ASP A C 1
ATOM 2199 O O . ASP A 1 284 ? -30.216 5.887 13.506 1.00 94.75 284 ASP A O 1
ATOM 2203 N N . SER A 1 285 ? -30.841 3.862 14.272 1.00 96.62 285 SER A N 1
ATOM 2204 C CA . SER A 1 285 ? -29.643 3.156 13.826 1.00 96.62 285 SER A CA 1
ATOM 2205 C C . SER A 1 285 ? -29.329 3.419 12.356 1.00 96.62 285 SER A C 1
ATOM 2207 O O . SER A 1 285 ? -30.193 3.359 11.477 1.00 96.62 285 SER A O 1
ATOM 2209 N N . ILE A 1 286 ? -28.044 3.626 12.072 1.00 97.12 286 ILE A N 1
ATOM 2210 C CA . ILE A 1 286 ? -27.521 3.754 10.708 1.00 97.12 286 ILE A CA 1
ATOM 2211 C C . ILE A 1 286 ? -26.695 2.531 10.294 1.00 97.12 286 ILE A C 1
ATOM 2213 O O . ILE A 1 286 ? -26.045 2.561 9.245 1.00 97.12 286 ILE A O 1
ATOM 2217 N N . ALA A 1 287 ? -26.705 1.453 11.086 1.00 96.25 287 ALA A N 1
ATOM 2218 C CA . ALA A 1 287 ? -25.900 0.255 10.848 1.00 96.25 287 ALA A CA 1
ATOM 2219 C C . ALA A 1 287 ? -26.165 -0.382 9.474 1.00 96.25 287 ALA A C 1
ATOM 2221 O O . ALA A 1 287 ? -25.219 -0.650 8.731 1.00 96.25 287 ALA A O 1
ATOM 2222 N N . ASP A 1 288 ? -27.436 -0.513 9.087 1.00 94.50 288 ASP A N 1
ATOM 2223 C CA . ASP A 1 288 ? -27.852 -1.121 7.813 1.00 94.50 288 ASP A CA 1
ATOM 2224 C C . ASP A 1 288 ? -27.486 -0.286 6.574 1.00 94.50 288 ASP A C 1
ATOM 2226 O O . ASP A 1 288 ? -27.562 -0.780 5.450 1.00 94.50 288 ASP A O 1
ATOM 2230 N N . ASN A 1 289 ? -27.063 0.968 6.764 1.00 96.06 289 ASN A N 1
ATOM 2231 C CA . ASN A 1 289 ? -26.592 1.855 5.700 1.00 96.06 289 ASN A CA 1
ATOM 2232 C C . ASN A 1 289 ? -25.149 2.341 5.933 1.00 96.06 289 ASN A C 1
ATOM 2234 O O . ASN A 1 289 ? -24.769 3.404 5.444 1.00 96.06 289 ASN A O 1
ATOM 2238 N N . THR A 1 290 ? -24.336 1.600 6.694 1.00 98.38 290 THR A N 1
ATOM 2239 C CA . THR A 1 290 ? -22.944 1.981 6.982 1.00 98.38 290 THR A CA 1
ATOM 2240 C C . THR A 1 290 ? -21.975 0.849 6.663 1.00 98.38 290 THR A C 1
ATOM 2242 O O . THR A 1 290 ? -22.061 -0.247 7.215 1.00 98.38 290 THR A O 1
ATOM 2245 N N . ILE A 1 291 ? -20.997 1.132 5.804 1.00 98.81 291 ILE A N 1
ATOM 2246 C CA . ILE A 1 291 ? -19.831 0.275 5.593 1.00 98.81 291 ILE A CA 1
ATOM 2247 C C . ILE A 1 291 ? -18.828 0.547 6.713 1.00 98.81 291 ILE A C 1
ATOM 2249 O O . ILE A 1 291 ? -18.414 1.688 6.913 1.00 98.81 291 ILE A O 1
ATOM 2253 N N . VAL A 1 292 ? -18.407 -0.500 7.419 1.00 98.94 292 VAL A N 1
ATOM 2254 C CA . VAL A 1 292 ? -17.346 -0.430 8.427 1.00 98.94 292 VAL A CA 1
ATOM 2255 C C . VAL A 1 292 ? -16.190 -1.305 7.982 1.00 98.94 292 VAL A C 1
ATOM 2257 O O . VAL A 1 292 ? -16.355 -2.502 7.752 1.00 98.94 292 VAL A O 1
ATOM 2260 N N . VAL A 1 293 ? -15.013 -0.700 7.875 1.00 98.94 293 VAL A N 1
ATOM 2261 C CA . VAL A 1 293 ? -13.766 -1.394 7.565 1.00 98.94 293 VAL A CA 1
ATOM 2262 C C . VAL A 1 293 ? -12.848 -1.277 8.769 1.00 98.94 293 VAL A C 1
ATOM 2264 O O . VAL A 1 293 ? -12.630 -0.174 9.259 1.00 98.94 293 VAL A O 1
ATOM 2267 N N . PHE A 1 294 ? -12.285 -2.390 9.226 1.00 98.88 294 PHE A N 1
ATOM 2268 C CA . PHE A 1 294 ? -11.168 -2.384 10.171 1.00 98.88 294 PHE A CA 1
ATOM 2269 C C . PHE A 1 294 ? -9.944 -2.988 9.499 1.00 98.88 294 PHE A C 1
ATOM 2271 O O . PHE A 1 294 ? -10.050 -4.056 8.900 1.00 98.88 294 PHE A O 1
ATOM 2278 N N . HIS A 1 295 ? -8.789 -2.339 9.625 1.00 98.31 295 HIS A N 1
ATOM 2279 C CA . HIS A 1 295 ? -7.513 -2.942 9.258 1.00 98.31 295 HIS A CA 1
ATOM 2280 C C . HIS A 1 295 ? -6.356 -2.430 10.126 1.00 98.31 295 HIS A C 1
ATOM 2282 O O . HIS A 1 295 ? -6.530 -1.544 10.960 1.00 98.31 295 HIS A O 1
ATOM 2288 N N . ASN A 1 296 ? -5.160 -2.968 9.901 1.00 98.12 296 ASN A N 1
ATOM 2289 C CA . ASN A 1 296 ? -3.921 -2.501 10.520 1.00 98.12 296 ASN A CA 1
ATOM 2290 C C . ASN A 1 296 ? -2.899 -2.082 9.448 1.00 98.12 296 ASN A C 1
ATOM 2292 O O . ASN A 1 296 ? -2.820 -2.717 8.393 1.00 98.12 296 ASN A O 1
ATOM 2296 N N . ASP A 1 297 ? -2.132 -1.019 9.700 1.00 96.81 297 ASP A N 1
ATOM 2297 C CA . ASP A 1 297 ? -1.375 -0.313 8.654 1.00 96.81 297 ASP A CA 1
ATOM 2298 C C . ASP A 1 297 ? -0.058 -0.981 8.214 1.00 96.81 297 ASP A C 1
ATOM 2300 O O . ASP A 1 297 ? 0.487 -0.674 7.152 1.00 96.81 297 ASP A O 1
ATOM 2304 N N . ASN A 1 298 ? 0.483 -1.881 9.026 1.00 97.44 298 ASN A N 1
ATOM 2305 C CA . ASN A 1 298 ? 1.602 -2.778 8.737 1.00 97.44 298 ASN A CA 1
ATOM 2306 C C . ASN A 1 298 ? 1.692 -3.815 9.862 1.00 97.44 298 ASN A C 1
ATOM 2308 O O . ASN A 1 298 ? 1.019 -3.684 10.879 1.00 97.44 298 ASN A O 1
ATOM 2312 N N . GLY A 1 299 ? 2.475 -4.876 9.684 1.00 97.50 299 GLY A N 1
ATOM 2313 C CA . GLY A 1 299 ? 2.594 -5.888 10.734 1.00 97.50 299 GLY A CA 1
ATOM 2314 C C . GLY A 1 299 ? 3.316 -5.391 11.993 1.00 97.50 299 GLY A C 1
ATOM 2315 O O . GLY A 1 299 ? 3.969 -4.349 11.986 1.00 97.50 299 GLY A O 1
ATOM 2316 N N . GLY A 1 300 ? 3.227 -6.165 13.077 1.00 97.56 300 GLY A N 1
ATOM 2317 C CA . GLY A 1 300 ? 3.742 -5.806 14.397 1.00 97.56 300 GLY A CA 1
ATOM 2318 C C . GLY A 1 300 ? 5.191 -5.327 14.377 1.00 97.56 300 GLY A C 1
ATOM 2319 O O . GLY A 1 300 ? 6.015 -5.870 13.639 1.00 97.56 300 GLY A O 1
ATOM 2320 N N . ALA A 1 301 ? 5.528 -4.313 15.176 1.00 94.50 301 ALA A N 1
ATOM 2321 C CA . ALA A 1 301 ? 6.787 -3.589 14.982 1.00 94.50 301 ALA A CA 1
ATOM 2322 C C . ALA A 1 301 ? 8.058 -4.304 15.463 1.00 94.50 301 ALA A C 1
ATOM 2324 O O . ALA A 1 301 ? 9.159 -3.957 15.038 1.00 94.50 301 ALA A O 1
ATOM 2325 N N . ASN A 1 302 ? 7.936 -5.241 16.402 1.00 95.38 302 ASN A N 1
ATOM 2326 C CA . ASN A 1 302 ? 9.049 -5.953 17.035 1.00 95.38 302 ASN A CA 1
ATOM 2327 C C . ASN A 1 302 ? 8.515 -7.082 17.934 1.00 95.38 302 ASN A C 1
ATOM 2329 O O . ASN A 1 302 ? 7.317 -7.340 17.975 1.00 95.38 302 ASN A O 1
ATOM 2333 N N . VAL A 1 303 ? 9.404 -7.700 18.714 1.00 94.31 303 VAL A N 1
ATOM 2334 C CA . VAL A 1 303 ? 9.130 -8.834 19.616 1.00 94.31 303 VAL A CA 1
ATOM 2335 C C . VAL A 1 303 ? 8.067 -8.591 20.700 1.00 94.31 303 VAL A C 1
ATOM 2337 O O . VAL A 1 303 ? 7.623 -9.547 21.328 1.00 94.31 303 VAL A O 1
ATOM 2340 N N . ASN A 1 304 ? 7.654 -7.344 20.951 1.00 96.12 304 ASN A N 1
ATOM 2341 C CA . ASN A 1 304 ? 6.534 -7.049 21.853 1.00 96.12 304 ASN A CA 1
ATOM 2342 C C . ASN A 1 304 ? 5.161 -7.234 21.187 1.00 96.12 304 ASN A C 1
ATOM 2344 O O . ASN A 1 304 ? 4.136 -7.181 21.865 1.00 96.12 304 ASN A O 1
ATOM 2348 N N . TYR A 1 305 ? 5.134 -7.452 19.878 1.00 97.31 305 TYR A N 1
ATOM 2349 C CA . TYR A 1 305 ? 3.948 -7.746 19.084 1.00 97.31 305 TYR A CA 1
ATOM 2350 C C . TYR A 1 305 ? 3.993 -9.208 18.649 1.00 97.31 305 TYR A C 1
ATOM 2352 O O . TYR A 1 305 ? 5.077 -9.739 18.394 1.00 97.31 305 TYR A O 1
ATOM 2360 N N . ASN A 1 306 ? 2.838 -9.868 18.546 1.00 97.44 306 ASN A N 1
ATOM 2361 C CA . ASN A 1 306 ? 2.790 -11.236 18.043 1.00 97.44 306 ASN A CA 1
ATOM 2362 C C . ASN A 1 306 ? 2.342 -11.235 16.581 1.00 97.44 306 ASN A C 1
ATOM 2364 O O . ASN A 1 306 ? 1.167 -11.044 16.285 1.00 97.44 306 ASN A O 1
ATOM 2368 N N . ASN A 1 307 ? 3.282 -11.476 15.667 1.00 97.50 307 ASN A N 1
ATOM 2369 C CA . ASN A 1 307 ? 2.981 -11.715 14.253 1.00 97.50 307 ASN A CA 1
ATOM 2370 C C . ASN A 1 307 ? 2.812 -13.202 13.921 1.00 97.50 307 ASN A C 1
ATOM 2372 O O . ASN A 1 307 ? 2.551 -13.528 12.769 1.00 97.50 307 ASN A O 1
ATOM 2376 N N . GLY A 1 308 ? 2.970 -14.103 14.897 1.00 94.44 308 GLY A N 1
ATOM 2377 C CA . GLY A 1 308 ? 2.889 -15.544 14.685 1.00 94.44 308 GLY A CA 1
ATOM 2378 C C . GLY A 1 308 ? 1.586 -15.959 13.985 1.00 94.44 308 GLY A C 1
ATOM 2379 O O . GLY A 1 308 ? 0.533 -15.409 14.286 1.00 94.44 308 GLY A O 1
ATOM 2380 N N . PRO A 1 309 ? 1.628 -16.906 13.035 1.00 95.25 309 PRO A N 1
ATOM 2381 C CA . PRO A 1 309 ? 2.777 -17.720 12.637 1.00 95.25 309 PRO A CA 1
ATOM 2382 C C . PRO A 1 309 ? 3.666 -17.065 11.558 1.00 95.25 309 PRO A C 1
ATOM 2384 O O . PRO A 1 309 ? 4.545 -17.725 11.004 1.00 95.25 309 PRO A O 1
ATOM 2387 N N . LEU A 1 310 ? 3.443 -15.790 11.236 1.00 97.12 310 LEU A N 1
ATOM 2388 C CA . LEU A 1 310 ? 4.106 -15.096 10.136 1.00 97.12 310 LEU A CA 1
ATOM 2389 C C . LEU A 1 310 ? 5.552 -14.716 10.488 1.00 97.12 310 LEU A C 1
ATOM 2391 O O . LEU A 1 310 ? 5.856 -14.343 11.625 1.00 97.12 310 LEU A O 1
ATOM 2395 N N . ALA A 1 311 ? 6.450 -14.766 9.501 1.00 95.69 311 ALA A N 1
ATOM 2396 C CA . ALA A 1 311 ? 7.838 -14.353 9.688 1.00 95.69 311 ALA A CA 1
ATOM 2397 C C . ALA A 1 311 ? 7.991 -12.828 9.589 1.00 95.69 311 ALA A C 1
ATOM 2399 O O . ALA A 1 311 ? 7.336 -12.171 8.787 1.00 95.69 311 ALA A O 1
ATOM 2400 N N . GLY A 1 312 ? 8.916 -12.260 10.362 1.00 95.12 312 GLY A N 1
ATOM 2401 C CA . GLY A 1 312 ? 9.267 -10.842 10.279 1.00 95.12 312 GLY A CA 1
ATOM 2402 C C . GLY A 1 312 ? 8.295 -9.883 10.975 1.00 95.12 312 GLY A C 1
ATOM 2403 O O . GLY A 1 312 ? 7.368 -10.268 11.687 1.00 95.12 312 GLY A O 1
ATOM 2404 N N . TYR A 1 313 ? 8.590 -8.599 10.808 1.00 96.12 313 TYR A N 1
ATOM 2405 C CA . TYR A 1 313 ? 7.966 -7.478 11.514 1.00 96.12 313 TYR A CA 1
ATOM 2406 C C . TYR A 1 313 ? 7.815 -6.282 10.564 1.00 96.12 313 TYR A C 1
ATOM 2408 O O . TYR A 1 313 ? 8.270 -6.336 9.411 1.00 96.12 313 TYR A O 1
ATOM 2416 N N . LYS A 1 314 ? 7.224 -5.186 11.053 1.00 95.69 314 LYS A N 1
ATOM 2417 C CA . LYS A 1 314 ? 7.254 -3.866 10.402 1.00 95.69 314 LYS A CA 1
ATOM 2418 C C . LYS A 1 314 ? 8.614 -3.571 9.774 1.00 95.69 314 LYS A C 1
ATOM 2420 O O . LYS A 1 314 ? 9.667 -3.820 10.361 1.00 95.69 314 LYS A O 1
ATOM 2425 N N . GLY A 1 315 ? 8.586 -2.980 8.586 1.00 91.50 315 GLY A N 1
ATOM 2426 C CA . GLY A 1 315 ? 9.796 -2.628 7.841 1.00 91.50 315 GLY A CA 1
AT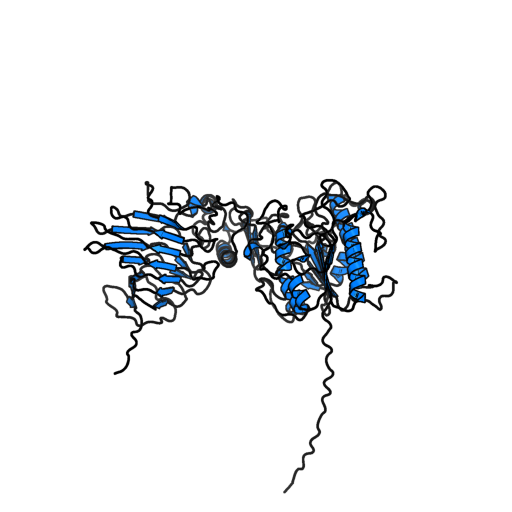OM 2427 C C . GLY A 1 315 ? 10.458 -3.795 7.101 1.00 91.50 315 GLY A C 1
ATOM 2428 O O . GLY A 1 315 ? 11.547 -3.601 6.565 1.00 91.50 315 GLY A O 1
ATOM 2429 N N . SER A 1 316 ? 9.833 -4.976 7.051 1.00 92.12 316 SER A N 1
ATOM 2430 C CA . SER A 1 316 ? 10.322 -6.126 6.284 1.00 92.12 316 SER A CA 1
ATOM 2431 C C . SER A 1 316 ? 9.318 -6.598 5.229 1.00 92.12 316 SER A C 1
ATOM 2433 O O . SER A 1 316 ? 8.109 -6.474 5.408 1.00 92.12 316 SER A O 1
ATOM 2435 N N . GLY A 1 317 ? 9.825 -7.196 4.145 1.00 91.81 317 GLY A N 1
ATOM 2436 C CA . GLY A 1 317 ? 9.011 -7.814 3.091 1.00 91.81 317 GLY A CA 1
ATOM 2437 C C . GLY A 1 317 ? 8.485 -9.220 3.420 1.00 91.81 317 GLY A C 1
ATOM 2438 O O . GLY A 1 317 ? 7.930 -9.882 2.545 1.00 91.81 317 GLY A O 1
ATOM 2439 N N . PHE A 1 318 ? 8.694 -9.719 4.642 1.00 95.81 318 PHE A N 1
ATOM 2440 C CA . PHE A 1 318 ? 8.131 -10.997 5.090 1.00 95.81 318 PHE A CA 1
ATOM 2441 C C . PHE A 1 318 ? 6.632 -10.861 5.414 1.00 95.81 318 PHE A C 1
ATOM 2443 O O . PHE A 1 318 ? 6.098 -9.751 5.477 1.00 95.81 318 PHE A O 1
ATOM 2450 N N . GLU A 1 319 ? 5.921 -11.980 5.568 1.00 97.44 319 GLU A N 1
ATOM 2451 C CA . GLU A 1 319 ? 4.469 -12.007 5.797 1.00 97.44 319 GLU A CA 1
ATOM 2452 C C . GLU A 1 319 ? 4.083 -11.176 7.022 1.00 97.44 319 GLU A C 1
ATOM 2454 O O . GLU A 1 319 ? 3.150 -10.387 6.953 1.00 97.44 319 GLU A O 1
ATOM 2459 N N . GLY A 1 320 ? 4.857 -11.248 8.102 1.00 97.25 320 GLY A N 1
ATOM 2460 C CA . GLY A 1 320 ? 4.640 -10.496 9.337 1.00 97.25 320 GLY A CA 1
ATOM 2461 C C . GLY A 1 320 ? 4.941 -9.000 9.239 1.00 97.25 320 GLY A C 1
ATOM 2462 O O . GLY A 1 320 ? 4.737 -8.290 10.215 1.00 97.25 320 GLY A O 1
ATOM 2463 N N . GLY A 1 321 ? 5.430 -8.497 8.101 1.00 96.31 321 GLY A N 1
ATOM 2464 C CA . GLY A 1 321 ? 5.497 -7.060 7.809 1.00 96.31 321 GLY A CA 1
ATOM 2465 C C . GLY A 1 321 ? 4.388 -6.574 6.870 1.00 96.31 321 GLY A C 1
ATOM 2466 O O . GLY A 1 321 ? 3.973 -5.419 6.969 1.00 96.31 321 GLY A O 1
ATOM 2467 N N . MET A 1 322 ? 3.912 -7.449 5.978 1.00 96.38 322 MET A N 1
ATOM 2468 C CA . MET A 1 322 ? 3.048 -7.106 4.839 1.00 96.38 322 MET A CA 1
ATOM 2469 C C . MET A 1 322 ? 1.591 -7.569 4.988 1.00 96.38 322 MET A C 1
ATOM 2471 O O . MET A 1 322 ? 0.700 -6.938 4.426 1.00 96.38 322 MET A O 1
ATOM 2475 N N . ARG A 1 323 ? 1.333 -8.675 5.693 1.00 97.31 323 ARG A N 1
ATOM 2476 C CA . ARG A 1 323 ? -0.002 -9.255 5.879 1.00 97.31 323 ARG A CA 1
ATOM 2477 C C . ARG A 1 323 ? -0.609 -8.718 7.170 1.00 97.31 323 ARG A C 1
ATOM 2479 O O . ARG A 1 323 ? 0.014 -8.793 8.228 1.00 97.31 323 ARG A O 1
ATOM 2486 N N . THR A 1 324 ? -1.815 -8.167 7.093 1.00 97.69 324 THR A N 1
ATOM 2487 C CA . THR A 1 324 ? -2.473 -7.511 8.231 1.00 97.69 324 THR A CA 1
ATOM 2488 C C . THR A 1 324 ? -3.926 -7.963 8.383 1.00 97.69 324 THR A C 1
ATOM 2490 O O . THR A 1 324 ? -4.524 -8.444 7.419 1.00 97.69 324 THR A O 1
ATOM 2493 N N . PRO A 1 325 ? -4.515 -7.868 9.590 1.00 97.94 325 PRO A N 1
ATOM 2494 C CA . PRO A 1 325 ? -5.938 -8.126 9.773 1.00 97.94 325 PRO A CA 1
ATOM 2495 C C . PRO A 1 325 ? -6.793 -7.160 8.945 1.00 97.94 325 PRO A C 1
ATOM 2497 O O . PRO A 1 325 ? -6.481 -5.971 8.864 1.00 97.94 325 PRO A O 1
ATOM 2500 N N . LEU A 1 326 ? -7.883 -7.668 8.364 1.00 98.81 326 LEU A N 1
ATOM 2501 C CA . LEU A 1 326 ? -8.878 -6.885 7.632 1.00 98.81 326 LEU A CA 1
ATOM 2502 C C . LEU A 1 326 ? -10.278 -7.455 7.885 1.00 98.81 326 LEU A C 1
ATOM 2504 O O . LEU A 1 326 ? -10.492 -8.667 7.785 1.00 98.81 326 LEU A O 1
ATOM 2508 N N . LEU A 1 327 ? -11.225 -6.568 8.181 1.00 98.94 327 LEU A N 1
ATOM 2509 C CA . LEU A 1 327 ? -12.655 -6.844 8.304 1.00 98.94 327 LEU A CA 1
ATOM 2510 C C . LEU A 1 327 ? -13.434 -5.849 7.444 1.00 98.94 327 LEU A C 1
ATOM 2512 O O . LEU A 1 327 ? -13.120 -4.657 7.453 1.00 98.94 327 LEU A O 1
ATOM 2516 N N . ILE A 1 328 ? -14.461 -6.325 6.741 1.00 98.81 328 ILE A N 1
ATOM 2517 C CA . ILE A 1 328 ? -15.412 -5.479 6.012 1.00 98.81 328 ILE A CA 1
ATOM 2518 C C . ILE A 1 328 ? -16.838 -5.899 6.382 1.00 98.81 328 ILE A C 1
ATOM 2520 O O . ILE A 1 328 ? -17.289 -6.986 6.016 1.00 98.81 328 ILE A O 1
ATOM 2524 N N . ARG A 1 329 ? -17.558 -5.009 7.069 1.00 98.69 329 ARG A N 1
ATOM 2525 C CA . ARG A 1 329 ? -19.015 -5.051 7.239 1.00 98.69 329 ARG A CA 1
ATOM 2526 C C . ARG A 1 329 ? -19.628 -4.085 6.237 1.00 98.69 329 ARG A C 1
ATOM 2528 O O . ARG A 1 329 ? -19.233 -2.923 6.195 1.00 98.69 329 ARG A O 1
ATOM 2535 N N . ALA A 1 330 ? -20.582 -4.537 5.436 1.00 97.44 330 ALA A N 1
ATOM 2536 C CA . ALA A 1 330 ? -21.234 -3.690 4.443 1.00 97.44 330 ALA A CA 1
ATOM 2537 C C . ALA A 1 330 ? -22.708 -4.077 4.259 1.00 97.44 330 ALA A C 1
ATOM 2539 O O . ALA A 1 330 ? -23.038 -5.258 4.396 1.00 97.44 330 ALA A O 1
ATOM 2540 N N . PRO A 1 331 ? -23.588 -3.126 3.894 1.00 92.12 331 PRO A N 1
ATOM 2541 C CA . PRO A 1 331 ? -24.983 -3.424 3.590 1.00 92.12 331 PRO A CA 1
ATOM 2542 C C . PRO A 1 331 ? -25.127 -4.535 2.541 1.00 92.12 331 PRO A C 1
ATOM 2544 O O . PRO A 1 331 ? -24.515 -4.494 1.469 1.00 92.12 331 PRO A O 1
ATOM 2547 N N . GLY A 1 332 ? -25.941 -5.543 2.860 1.00 89.81 332 GLY A N 1
ATOM 2548 C CA . GLY A 1 332 ? -26.202 -6.693 1.990 1.00 89.81 332 GLY A CA 1
ATOM 2549 C C . GLY A 1 332 ? -25.074 -7.730 1.911 1.00 89.81 332 GLY A C 1
ATOM 2550 O O . GLY A 1 332 ? -25.232 -8.724 1.203 1.00 89.81 332 GLY A O 1
ATOM 2551 N N . LEU A 1 333 ? -23.962 -7.540 2.627 1.00 95.62 333 LEU A N 1
ATOM 2552 C CA . LEU A 1 333 ? -22.874 -8.510 2.680 1.00 95.62 333 LEU A CA 1
ATOM 2553 C C . LEU A 1 333 ? -23.098 -9.514 3.818 1.00 95.62 333 LEU A C 1
ATOM 2555 O O . LEU A 1 333 ? -23.395 -9.128 4.945 1.00 95.62 333 LEU A O 1
ATOM 2559 N N . GLN A 1 334 ? -22.958 -10.807 3.524 1.00 96.12 334 GLN A N 1
ATOM 2560 C CA . GLN A 1 334 ? -23.067 -11.851 4.542 1.00 96.12 334 GLN A CA 1
ATOM 2561 C C . GLN A 1 334 ? -21.739 -12.003 5.296 1.00 96.12 334 GLN A C 1
ATOM 2563 O O . GLN A 1 334 ? -20.692 -12.049 4.644 1.00 96.12 334 GLN A O 1
ATOM 2568 N N . PRO A 1 335 ? -21.754 -12.126 6.636 1.00 97.56 335 PRO A N 1
ATOM 2569 C CA . PRO A 1 335 ? -20.546 -12.409 7.398 1.00 97.56 335 PRO A CA 1
ATOM 2570 C C . PRO A 1 335 ? -19.908 -13.735 6.978 1.00 97.56 335 PRO A C 1
ATOM 2572 O O . PRO A 1 335 ? -20.600 -14.701 6.648 1.00 97.56 335 PRO A O 1
ATOM 2575 N N . GLY A 1 336 ? -18.581 -13.804 7.013 1.00 97.62 336 GLY A N 1
ATOM 2576 C CA . GLY A 1 336 ? -17.866 -14.987 6.550 1.00 97.62 336 GLY A CA 1
ATOM 2577 C C . GLY A 1 336 ? -16.356 -14.819 6.508 1.00 97.62 336 GLY A C 1
ATOM 2578 O O . GLY A 1 336 ? -15.795 -13.872 7.058 1.00 97.62 336 GLY A O 1
ATOM 2579 N N . VAL A 1 337 ? -15.693 -15.769 5.856 1.00 97.31 337 VAL A N 1
ATOM 2580 C CA . VAL A 1 337 ? -14.251 -15.733 5.599 1.00 97.31 337 VAL A CA 1
ATOM 2581 C C . VAL A 1 337 ? -14.018 -15.583 4.102 1.00 97.31 337 VAL A C 1
ATOM 2583 O O . VAL A 1 337 ? -14.667 -16.262 3.307 1.00 97.31 337 VAL A O 1
ATOM 2586 N N . PHE A 1 338 ? -13.086 -14.708 3.731 1.00 97.44 338 PHE A N 1
ATOM 2587 C CA . PHE A 1 338 ? -12.603 -14.560 2.365 1.00 97.44 338 PHE A CA 1
ATOM 2588 C C . PHE A 1 338 ? -11.113 -14.901 2.298 1.00 97.44 338 PHE A C 1
ATOM 2590 O O . PHE A 1 338 ? -10.279 -14.227 2.909 1.00 97.44 338 PHE A O 1
ATOM 2597 N N . ASP A 1 339 ? -10.791 -15.975 1.573 1.00 95.12 339 ASP A N 1
ATOM 2598 C CA . ASP A 1 339 ? -9.447 -16.559 1.582 1.00 95.12 339 ASP A CA 1
ATOM 2599 C C . ASP A 1 339 ? -8.545 -16.115 0.434 1.00 95.12 339 ASP A C 1
ATOM 2601 O O . ASP A 1 339 ? -7.323 -16.215 0.554 1.00 95.12 339 ASP A O 1
ATOM 2605 N N . ALA A 1 340 ? -9.115 -15.620 -0.666 1.00 95.62 340 ALA A N 1
ATOM 2606 C CA . ALA A 1 340 ? -8.310 -15.169 -1.792 1.00 95.62 340 ALA A CA 1
ATOM 2607 C C . ALA A 1 340 ? -7.443 -13.957 -1.394 1.00 95.62 340 ALA A C 1
ATOM 2609 O O . ALA A 1 340 ? -7.892 -13.122 -0.599 1.00 95.62 340 ALA A O 1
ATOM 2610 N N . PRO A 1 341 ? -6.214 -13.833 -1.934 1.00 96.25 341 PRO A N 1
ATOM 2611 C CA . PRO A 1 341 ? -5.365 -12.683 -1.663 1.00 96.25 341 PRO A CA 1
ATOM 2612 C C . PRO A 1 341 ? -6.039 -11.370 -2.068 1.00 96.25 341 PRO A C 1
ATOM 2614 O O . PRO A 1 341 ? -6.561 -11.237 -3.177 1.00 96.25 341 PRO A O 1
ATOM 2617 N N . VAL A 1 342 ? -5.990 -10.396 -1.162 1.00 98.06 342 VAL A N 1
ATOM 2618 C CA . VAL A 1 342 ? -6.451 -9.022 -1.389 1.00 98.06 342 VAL A CA 1
ATOM 2619 C C . VAL A 1 342 ? -5.393 -8.034 -0.925 1.00 98.06 342 VAL A C 1
ATOM 2621 O O . VAL A 1 342 ? -4.574 -8.337 -0.053 1.00 98.06 342 VAL A O 1
ATOM 2624 N N . THR A 1 343 ? -5.432 -6.823 -1.468 1.00 98.19 343 THR A N 1
ATOM 2625 C CA . THR A 1 343 ? -4.620 -5.710 -0.973 1.00 98.19 343 THR A CA 1
ATOM 2626 C C . THR A 1 343 ? -5.502 -4.583 -0.450 1.00 98.19 343 THR A C 1
ATOM 2628 O O . THR A 1 343 ? -6.571 -4.312 -0.990 1.00 98.19 343 THR A O 1
ATOM 2631 N N . THR A 1 344 ? -5.059 -3.855 0.574 1.00 98.31 344 THR A N 1
ATOM 2632 C CA . THR A 1 344 ? -5.789 -2.677 1.063 1.00 98.31 344 THR A CA 1
ATOM 2633 C C . THR A 1 344 ? -5.900 -1.562 0.011 1.00 98.31 344 THR A C 1
ATOM 2635 O O . THR A 1 344 ? -6.770 -0.704 0.140 1.00 98.31 344 THR A O 1
ATOM 2638 N N . LEU A 1 345 ? -5.137 -1.621 -1.095 1.00 98.25 345 LEU A N 1
ATOM 2639 C CA . LEU A 1 345 ? -5.365 -0.781 -2.283 1.00 98.25 345 LEU A CA 1
ATOM 2640 C C . LEU A 1 345 ? -6.763 -0.978 -2.887 1.00 98.25 345 LEU A C 1
ATOM 2642 O O . LEU A 1 345 ? -7.298 -0.067 -3.512 1.00 98.25 345 LEU A O 1
ATOM 2646 N N . ASN A 1 346 ? -7.370 -2.155 -2.704 1.00 98.62 346 ASN A N 1
ATOM 2647 C CA . ASN A 1 346 ? -8.720 -2.450 -3.174 1.00 98.62 346 ASN A CA 1
ATOM 2648 C C . ASN A 1 346 ? -9.791 -1.596 -2.480 1.00 98.62 346 ASN A C 1
ATOM 2650 O O . ASN A 1 346 ? -10.869 -1.397 -3.040 1.00 98.62 346 ASN A O 1
ATOM 2654 N N . LEU A 1 347 ? -9.517 -1.068 -1.281 1.00 98.69 347 LEU A N 1
ATOM 2655 C CA . LEU A 1 347 ? -10.490 -0.272 -0.533 1.00 98.69 347 LEU A CA 1
ATOM 2656 C C . LEU A 1 347 ? -10.893 0.994 -1.295 1.00 98.69 347 LEU A C 1
ATOM 2658 O O . LEU A 1 347 ? -12.066 1.347 -1.279 1.00 98.69 347 LEU A O 1
ATOM 2662 N N . PHE A 1 348 ? -9.975 1.634 -2.024 1.00 98.56 348 PHE A N 1
ATOM 2663 C CA . PHE A 1 348 ? -10.297 2.832 -2.801 1.00 98.56 348 PHE A CA 1
ATOM 2664 C C . PHE A 1 348 ? -11.393 2.578 -3.855 1.00 98.56 348 PHE A C 1
ATOM 2666 O O . PHE A 1 348 ? -12.469 3.164 -3.729 1.00 98.56 348 PHE A O 1
ATOM 2673 N N . PRO A 1 349 ? -11.201 1.708 -4.871 1.00 98.38 349 PRO A N 1
ATOM 2674 C CA . PRO A 1 349 ? -12.233 1.467 -5.879 1.00 98.38 349 PRO A CA 1
ATOM 2675 C C . PRO A 1 349 ? -13.495 0.833 -5.290 1.00 98.38 349 PRO A C 1
ATOM 2677 O O . PRO A 1 349 ? -14.591 1.150 -5.749 1.00 98.38 349 PRO A O 1
ATOM 2680 N N . THR A 1 350 ? -13.365 -0.000 -4.251 1.00 98.50 350 THR A N 1
ATOM 2681 C CA . THR A 1 350 ? -14.512 -0.592 -3.543 1.00 98.50 350 THR A CA 1
ATOM 2682 C C . THR A 1 350 ? -15.405 0.491 -2.934 1.00 98.50 350 THR A C 1
ATOM 2684 O O . THR A 1 350 ? -16.619 0.487 -3.130 1.00 98.50 350 THR A O 1
ATOM 2687 N N . LEU A 1 351 ? -14.817 1.458 -2.224 1.00 98.50 351 LEU A N 1
ATOM 2688 C CA . LEU A 1 351 ? -15.564 2.517 -1.542 1.00 98.50 351 LEU A CA 1
ATOM 2689 C C . LEU A 1 351 ? -16.089 3.581 -2.515 1.00 98.50 351 LEU A C 1
ATOM 2691 O O . LEU A 1 351 ? -17.215 4.043 -2.349 1.00 98.50 351 LEU A O 1
ATOM 2695 N N . VAL A 1 352 ? -15.336 3.920 -3.568 1.00 98.12 352 VAL A N 1
ATOM 2696 C CA . VAL A 1 352 ? -15.819 4.815 -4.638 1.00 98.12 352 VAL A CA 1
ATOM 2697 C C . VAL A 1 352 ? -17.023 4.208 -5.360 1.00 98.12 352 VAL A C 1
ATOM 2699 O O . VAL A 1 352 ? -18.011 4.903 -5.595 1.00 98.12 352 VAL A O 1
ATOM 2702 N N . THR A 1 353 ? -16.972 2.910 -5.671 1.00 96.94 353 THR A N 1
ATOM 2703 C CA . THR A 1 353 ? -18.079 2.210 -6.339 1.00 96.94 353 THR A CA 1
ATOM 2704 C C . THR A 1 353 ? -19.286 2.071 -5.413 1.00 96.94 353 THR A C 1
ATOM 2706 O O . THR A 1 353 ? -20.415 2.313 -5.839 1.00 96.94 353 THR A O 1
ATOM 2709 N N . ALA A 1 354 ? -19.069 1.761 -4.130 1.00 96.50 354 ALA A N 1
ATOM 2710 C CA . ALA A 1 354 ? -20.137 1.708 -3.132 1.00 96.50 354 ALA A CA 1
ATOM 2711 C C . ALA A 1 354 ? -20.845 3.063 -2.941 1.00 96.50 354 ALA A C 1
ATOM 2713 O O . ALA A 1 354 ? -22.050 3.092 -2.705 1.00 96.50 354 ALA A O 1
ATOM 2714 N N . ALA A 1 355 ? -20.122 4.172 -3.113 1.00 96.44 355 ALA A N 1
ATOM 2715 C CA . ALA A 1 355 ? -20.667 5.529 -3.138 1.00 96.44 355 ALA A CA 1
ATOM 2716 C C . ALA A 1 355 ? -21.406 5.888 -4.448 1.00 96.44 355 ALA A C 1
ATOM 2718 O O . ALA A 1 355 ? -21.856 7.020 -4.614 1.00 96.44 355 ALA A O 1
ATOM 2719 N N . GLY A 1 356 ? -21.521 4.954 -5.402 1.00 95.06 356 GLY A N 1
ATOM 2720 C CA . GLY A 1 356 ? -22.148 5.177 -6.709 1.00 95.06 356 GLY A CA 1
ATOM 2721 C C . GLY A 1 356 ? -21.273 5.951 -7.702 1.00 95.06 356 GLY A C 1
ATOM 2722 O O . GLY A 1 356 ? -21.775 6.433 -8.719 1.00 95.06 356 GLY A O 1
ATOM 2723 N N . GLY A 1 357 ? -19.977 6.098 -7.415 1.00 95.31 357 GLY A N 1
ATOM 2724 C CA . GLY A 1 357 ? -19.022 6.808 -8.256 1.00 95.31 357 GLY A CA 1
ATOM 2725 C C . GLY A 1 357 ? -18.251 5.906 -9.217 1.00 95.31 357 GLY A C 1
ATOM 2726 O O . GLY A 1 357 ? -18.109 4.705 -9.016 1.00 95.31 357 GLY A O 1
ATOM 2727 N N . ALA A 1 358 ? -17.691 6.519 -10.260 1.00 94.50 358 ALA A N 1
ATOM 2728 C CA . ALA A 1 358 ? -16.689 5.896 -11.127 1.00 94.50 358 ALA A CA 1
ATOM 2729 C C . ALA A 1 358 ? -15.267 6.334 -10.741 1.00 94.50 358 ALA A C 1
ATOM 2731 O O . ALA A 1 358 ? -15.078 7.411 -10.169 1.00 94.50 358 ALA A O 1
ATOM 2732 N N . MET A 1 359 ? -14.266 5.539 -11.108 1.00 94.12 359 MET A N 1
ATOM 2733 C CA . MET A 1 359 ? -12.858 5.925 -10.990 1.00 94.12 359 MET A CA 1
ATOM 2734 C C . MET A 1 359 ? -12.528 7.090 -11.933 1.00 94.12 359 MET A C 1
ATOM 2736 O O . MET A 1 359 ? -12.878 7.053 -13.112 1.00 94.12 359 MET A O 1
ATOM 2740 N N . THR A 1 360 ? -11.848 8.116 -11.421 1.00 91.75 360 THR A N 1
ATOM 2741 C CA . THR A 1 360 ? -11.362 9.275 -12.200 1.00 91.75 360 THR A CA 1
ATOM 2742 C C . THR A 1 360 ? -9.849 9.249 -12.412 1.00 91.75 360 THR A C 1
ATOM 2744 O O . THR A 1 360 ? -9.332 9.951 -13.279 1.00 91.75 360 THR A O 1
ATOM 2747 N N . THR A 1 361 ? -9.148 8.401 -11.663 1.00 86.75 361 THR A N 1
ATOM 2748 C CA . THR A 1 361 ? -7.710 8.153 -11.755 1.00 86.75 361 THR A CA 1
ATOM 2749 C C . THR A 1 361 ? -7.442 6.649 -11.865 1.00 86.75 361 THR A C 1
ATOM 2751 O O . THR A 1 361 ? -8.277 5.840 -11.446 1.00 86.75 361 THR A O 1
ATOM 2754 N N . PRO A 1 362 ? -6.297 6.238 -12.444 1.00 88.81 362 PRO A N 1
ATOM 2755 C CA . PRO A 1 362 ? -5.883 4.840 -12.418 1.00 88.81 362 PRO A CA 1
ATOM 2756 C C . PRO A 1 362 ? -5.726 4.340 -10.978 1.00 88.81 362 PRO A C 1
ATOM 2758 O O . PRO A 1 362 ? -5.065 4.996 -10.176 1.00 88.81 362 PRO A O 1
ATOM 2761 N N . ALA A 1 363 ? -6.272 3.163 -10.679 1.00 92.00 363 ALA A N 1
ATOM 2762 C CA . ALA A 1 363 ? -6.042 2.443 -9.429 1.00 92.00 363 ALA A CA 1
ATOM 2763 C C . ALA A 1 363 ? -5.380 1.092 -9.715 1.00 92.00 363 ALA A C 1
ATOM 2765 O O . ALA A 1 363 ? -5.624 0.478 -10.752 1.00 92.00 363 ALA A O 1
ATOM 2766 N N . ASP A 1 364 ? -4.548 0.648 -8.778 1.00 95.12 364 ASP A N 1
ATOM 2767 C CA . ASP A 1 364 ? -3.935 -0.682 -8.775 1.00 95.12 364 ASP A CA 1
ATOM 2768 C C . ASP A 1 364 ? -4.795 -1.701 -8.006 1.00 95.12 364 ASP A C 1
ATOM 2770 O O . ASP A 1 364 ? -4.649 -2.910 -8.181 1.00 95.12 364 ASP A O 1
ATOM 2774 N N . GLY A 1 365 ? -5.703 -1.221 -7.150 1.00 95.94 365 GLY A N 1
ATOM 2775 C CA . GLY A 1 365 ? -6.743 -2.040 -6.539 1.00 95.94 365 GLY A CA 1
ATOM 2776 C C . GLY A 1 365 ? -7.932 -2.305 -7.471 1.00 95.94 365 GLY A C 1
ATOM 2777 O O . GLY A 1 365 ? -8.128 -1.616 -8.470 1.00 95.94 365 GLY A O 1
ATOM 2778 N N . VAL A 1 366 ? -8.779 -3.265 -7.094 1.00 97.25 366 VAL A N 1
ATOM 2779 C CA . VAL A 1 366 ? -10.053 -3.577 -7.761 1.00 97.25 366 VAL A CA 1
ATOM 2780 C C . VAL A 1 366 ? -11.215 -3.463 -6.774 1.00 97.25 366 VAL A C 1
ATOM 2782 O O . VAL A 1 366 ? -11.000 -3.518 -5.565 1.00 97.25 366 VAL A O 1
ATOM 2785 N N . ASP A 1 367 ? -12.441 -3.297 -7.272 1.00 97.88 367 ASP A N 1
ATOM 2786 C CA . ASP A 1 367 ? -13.643 -3.357 -6.431 1.00 97.88 367 ASP A CA 1
ATOM 2787 C C . ASP A 1 367 ? -13.855 -4.786 -5.902 1.00 97.88 367 ASP A C 1
ATOM 2789 O O . ASP A 1 367 ? -13.977 -5.735 -6.680 1.00 97.88 367 ASP A O 1
ATOM 2793 N N . LEU A 1 368 ? -13.891 -4.935 -4.575 1.00 98.38 368 LEU A N 1
ATOM 2794 C CA . LEU A 1 368 ? -14.095 -6.215 -3.904 1.00 98.38 368 LEU A CA 1
ATOM 2795 C C . LEU A 1 368 ? -15.563 -6.638 -3.859 1.00 98.38 368 LEU A C 1
ATOM 2797 O O . LEU A 1 368 ? -15.820 -7.837 -3.777 1.00 98.38 368 LEU A O 1
ATOM 2801 N N . MET A 1 369 ? -16.532 -5.716 -3.907 1.00 97.00 369 MET A N 1
ATOM 2802 C CA . MET A 1 369 ? -17.943 -6.050 -3.649 1.00 97.00 369 MET A CA 1
ATOM 2803 C C . MET A 1 369 ? -18.479 -7.196 -4.525 1.00 97.00 369 MET A C 1
ATOM 2805 O O . MET A 1 369 ? -19.109 -8.097 -3.964 1.00 97.00 369 MET A O 1
ATOM 2809 N N . PRO A 1 370 ? -18.201 -7.255 -5.845 1.00 96.88 370 PRO A N 1
ATOM 2810 C CA . PRO A 1 370 ? -18.653 -8.366 -6.681 1.00 96.88 370 PRO A CA 1
ATOM 2811 C C . PRO A 1 370 ? -18.056 -9.720 -6.266 1.00 96.88 370 PRO A C 1
ATOM 2813 O O . PRO A 1 370 ? -18.739 -10.742 -6.319 1.00 96.88 370 PRO A O 1
ATOM 2816 N N . TYR A 1 371 ? -16.802 -9.746 -5.803 1.00 97.81 371 TYR A N 1
ATOM 2817 C CA . TYR A 1 371 ? -16.155 -10.966 -5.305 1.00 97.81 371 TYR A CA 1
ATOM 2818 C C . TYR A 1 371 ? -16.732 -11.390 -3.953 1.00 97.81 371 TYR A C 1
ATOM 2820 O O . TYR A 1 371 ? -17.045 -12.561 -3.747 1.00 97.81 371 TYR A O 1
ATOM 2828 N N . LEU A 1 372 ? -16.932 -10.432 -3.045 1.00 97.25 372 LEU A N 1
ATOM 2829 C CA . LEU A 1 372 ? -17.467 -10.682 -1.704 1.00 97.25 372 LEU A CA 1
ATOM 2830 C C 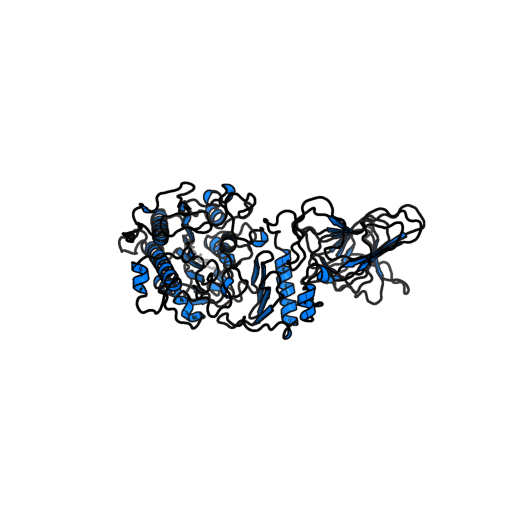. LEU A 1 372 ? -18.926 -11.163 -1.734 1.00 97.25 372 LEU A C 1
ATOM 2832 O O . LEU A 1 372 ? -19.341 -11.927 -0.866 1.00 97.25 372 LEU A O 1
ATOM 2836 N N . ARG A 1 373 ? -19.697 -10.762 -2.751 1.00 95.69 373 ARG A N 1
ATOM 2837 C CA . ARG A 1 373 ? -21.071 -11.238 -2.991 1.00 95.69 373 ARG A CA 1
ATOM 2838 C C . ARG A 1 373 ? -21.143 -12.552 -3.774 1.00 95.69 373 ARG A C 1
ATOM 2840 O O . ARG A 1 373 ? -22.236 -13.079 -3.969 1.00 95.69 373 ARG A O 1
ATOM 2847 N N . GLY A 1 374 ? -20.007 -13.083 -4.232 1.00 94.44 374 GLY A N 1
ATOM 2848 C CA . GLY A 1 374 ? -19.955 -14.280 -5.074 1.00 94.44 374 GLY A CA 1
ATOM 2849 C C . GLY A 1 374 ? -20.499 -14.070 -6.493 1.00 94.44 374 GLY A C 1
ATOM 2850 O O . GLY A 1 374 ? -20.831 -15.040 -7.170 1.00 94.44 374 GLY A O 1
ATOM 2851 N N . GLU A 1 375 ? -20.604 -12.819 -6.946 1.00 95.44 375 GLU A N 1
ATOM 2852 C CA . GLU A 1 375 ? -21.033 -12.454 -8.303 1.00 95.44 375 GLU A CA 1
ATOM 2853 C C . GLU A 1 375 ? -19.898 -12.665 -9.319 1.00 95.44 375 GLU A C 1
ATOM 2855 O O . GLU A 1 375 ? -20.145 -13.000 -10.479 1.00 95.44 375 GLU A O 1
ATOM 2860 N N . VAL A 1 376 ? -18.649 -12.503 -8.869 1.00 95.25 376 VAL A N 1
ATOM 2861 C CA . VAL A 1 376 ? -17.427 -12.749 -9.643 1.00 95.25 376 VAL A CA 1
ATOM 2862 C C . VAL A 1 376 ? -16.598 -13.832 -8.956 1.00 95.25 376 VAL A C 1
ATOM 2864 O O . VAL A 1 376 ? -16.328 -13.763 -7.759 1.00 95.25 376 VAL A O 1
ATOM 2867 N N . ALA A 1 377 ? -16.183 -14.839 -9.727 1.00 92.25 377 ALA A N 1
ATOM 2868 C CA . ALA A 1 377 ? -15.281 -15.892 -9.269 1.00 92.25 377 ALA A CA 1
ATOM 2869 C C . ALA A 1 377 ? -13.811 -15.525 -9.530 1.00 92.25 377 ALA A C 1
ATOM 2871 O O . ALA A 1 377 ? -13.504 -14.812 -10.485 1.00 92.25 377 ALA A O 1
ATOM 2872 N N . GLY A 1 378 ? -12.900 -16.087 -8.733 1.00 90.94 378 GLY A N 1
ATOM 2873 C CA . GLY A 1 378 ? -11.453 -15.914 -8.887 1.00 90.94 378 GLY A CA 1
ATOM 2874 C C . GLY A 1 378 ? -10.821 -15.065 -7.785 1.00 90.94 378 GLY A C 1
ATOM 2875 O O . GLY A 1 378 ? -11.464 -14.725 -6.794 1.00 90.94 378 GLY A O 1
ATOM 2876 N N . GLU A 1 379 ? -9.536 -14.763 -7.956 1.00 93.88 379 GLU A N 1
ATOM 2877 C CA . GLU A 1 379 ? -8.754 -13.958 -7.017 1.00 93.88 379 GLU A CA 1
ATOM 2878 C C . GLU A 1 379 ? -8.784 -12.482 -7.449 1.00 93.88 379 GLU A C 1
ATOM 2880 O O . GLU A 1 379 ? -8.395 -12.195 -8.585 1.00 93.88 379 GLU A O 1
ATOM 2885 N N . PRO A 1 380 ? -9.199 -11.536 -6.579 1.00 96.06 380 PRO A N 1
ATOM 2886 C CA . PRO A 1 380 ? -9.170 -10.107 -6.903 1.00 96.06 380 PRO A CA 1
ATOM 2887 C C . PRO A 1 380 ? -7.756 -9.610 -7.230 1.00 96.06 380 PRO A C 1
ATOM 2889 O O . PRO A 1 380 ? -7.574 -8.763 -8.104 1.00 96.06 380 PRO A O 1
ATOM 2892 N N . ASN A 1 381 ? -6.751 -10.164 -6.544 1.00 96.38 381 ASN A N 1
ATOM 2893 C CA . ASN A 1 381 ? -5.337 -9.872 -6.749 1.00 96.38 381 ASN A CA 1
ATOM 2894 C C . ASN A 1 381 ? -4.549 -11.177 -6.944 1.00 96.38 381 ASN A C 1
ATOM 2896 O O . ASN A 1 381 ? -4.023 -11.718 -5.972 1.00 96.38 381 ASN A O 1
ATOM 2900 N N . PRO A 1 382 ? -4.434 -11.683 -8.187 1.00 93.06 382 PRO A N 1
ATOM 2901 C CA . PRO A 1 382 ? -3.732 -12.941 -8.467 1.00 93.06 382 PRO A CA 1
ATOM 2902 C C . PRO A 1 382 ? -2.227 -12.865 -8.170 1.00 93.06 382 PRO A C 1
ATOM 2904 O O . PRO A 1 382 ? -1.571 -13.882 -7.935 1.00 93.06 382 PRO A O 1
ATOM 2907 N N . SER A 1 383 ? -1.669 -11.654 -8.170 1.00 94.50 383 SER A N 1
ATOM 2908 C CA . SER A 1 383 ? -0.333 -11.372 -7.669 1.00 94.50 383 SER A CA 1
ATOM 2909 C C . SER A 1 383 ? -0.312 -10.068 -6.875 1.00 94.50 383 SER A C 1
ATOM 2911 O O . SER A 1 383 ? -1.088 -9.142 -7.125 1.00 94.50 383 SER A O 1
ATOM 2913 N N . ILE A 1 384 ? 0.567 -10.016 -5.876 1.00 96.31 384 ILE A N 1
ATOM 2914 C CA . ILE A 1 384 ? 0.770 -8.855 -5.008 1.00 96.31 384 ILE A CA 1
ATOM 2915 C C . ILE A 1 384 ? 2.266 -8.583 -4.966 1.00 96.31 384 ILE A C 1
ATOM 2917 O O . ILE A 1 384 ? 3.023 -9.342 -4.358 1.00 96.31 384 ILE A O 1
ATOM 2921 N N . ALA A 1 385 ? 2.690 -7.510 -5.625 1.00 94.06 385 ALA A N 1
ATOM 2922 C CA . ALA A 1 385 ? 4.058 -7.022 -5.551 1.00 94.06 385 ALA A CA 1
ATOM 2923 C C . ALA A 1 385 ? 4.205 -6.000 -4.419 1.00 94.06 385 ALA A C 1
ATOM 2925 O O . ALA A 1 385 ? 3.224 -5.403 -3.977 1.00 94.06 385 ALA A O 1
ATOM 2926 N N . TYR A 1 386 ? 5.426 -5.811 -3.937 1.00 91.38 386 TYR A N 1
ATOM 2927 C CA . TYR A 1 386 ? 5.757 -4.809 -2.933 1.00 91.38 386 TYR A CA 1
ATOM 2928 C C . TYR A 1 386 ? 7.214 -4.388 -3.053 1.00 91.38 386 TYR A C 1
ATOM 2930 O O . TYR A 1 386 ? 8.090 -5.160 -3.452 1.00 91.38 386 TYR A O 1
ATOM 2938 N N . ARG A 1 387 ? 7.489 -3.146 -2.668 1.00 85.19 387 ARG A N 1
ATOM 2939 C CA . ARG A 1 387 ? 8.837 -2.590 -2.655 1.00 85.19 387 ARG A CA 1
ATOM 2940 C C . ARG A 1 387 ? 8.947 -1.562 -1.543 1.00 85.19 387 ARG A C 1
ATOM 2942 O O . ARG A 1 387 ? 8.006 -0.845 -1.261 1.00 85.19 387 ARG A O 1
ATOM 2949 N N . ASN A 1 388 ? 10.121 -1.453 -0.939 1.00 78.56 388 ASN A N 1
ATOM 2950 C CA . ASN A 1 388 ? 10.471 -0.329 -0.082 1.00 78.56 388 ASN A CA 1
ATOM 2951 C C . ASN A 1 388 ? 11.830 0.203 -0.523 1.00 78.56 388 ASN A C 1
ATOM 2953 O O . ASN A 1 388 ? 12.872 -0.320 -0.128 1.00 78.56 388 ASN A O 1
ATOM 2957 N N . ARG A 1 389 ? 11.823 1.223 -1.390 1.00 70.31 389 ARG A N 1
ATOM 2958 C CA . ARG A 1 389 ? 13.035 1.800 -2.003 1.00 70.31 389 ARG A CA 1
ATOM 2959 C C . ARG A 1 389 ? 13.997 0.702 -2.497 1.00 70.31 389 ARG A C 1
ATOM 2961 O O . ARG A 1 389 ? 13.603 -0.132 -3.305 1.00 70.31 389 ARG A O 1
ATOM 2968 N N . ALA A 1 390 ? 15.237 0.713 -2.011 1.00 62.56 390 ALA A N 1
ATOM 2969 C CA . ALA A 1 390 ? 16.224 -0.334 -2.224 1.00 62.56 390 ALA A CA 1
ATOM 2970 C C . ALA A 1 390 ? 16.280 -1.340 -1.059 1.00 62.56 390 ALA A C 1
ATOM 2972 O O . ALA A 1 390 ? 17.009 -2.319 -1.169 1.00 62.56 390 ALA A O 1
ATOM 2973 N N . ASN A 1 391 ? 15.544 -1.106 0.038 1.00 71.88 391 ASN A N 1
ATOM 2974 C CA . ASN A 1 391 ? 15.604 -1.913 1.254 1.00 71.88 391 ASN A CA 1
ATOM 2975 C C . ASN A 1 391 ? 15.091 -3.319 0.991 1.00 71.88 391 ASN A C 1
ATOM 2977 O O . ASN A 1 391 ? 15.858 -4.248 1.119 1.00 71.88 391 ASN A O 1
ATOM 2981 N N . PHE A 1 392 ? 13.847 -3.497 0.567 1.00 83.2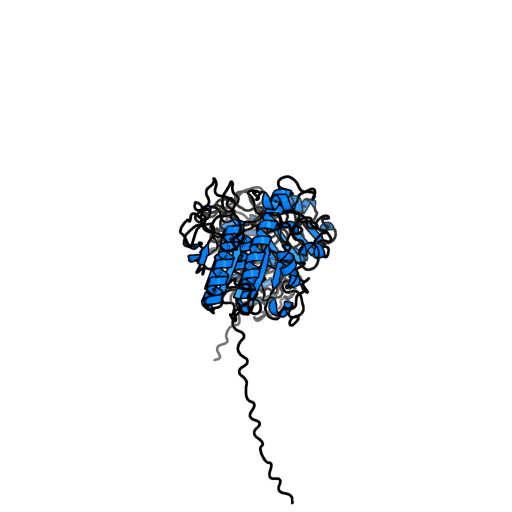5 392 PHE A N 1
ATOM 2982 C CA . PHE A 1 392 ? 13.336 -4.824 0.226 1.00 83.25 392 PHE A CA 1
ATOM 2983 C C . PHE A 1 392 ? 12.385 -4.749 -0.964 1.00 83.25 392 PHE A C 1
ATOM 2985 O O . PHE A 1 392 ? 11.899 -3.675 -1.329 1.00 83.25 392 PHE A O 1
ATOM 2992 N N . ALA A 1 393 ? 12.149 -5.899 -1.581 1.00 86.25 393 ALA A N 1
ATOM 2993 C CA . ALA A 1 393 ? 11.295 -6.059 -2.748 1.00 86.25 393 ALA A CA 1
ATOM 2994 C C . ALA A 1 393 ? 10.711 -7.470 -2.773 1.00 86.25 393 ALA A C 1
ATOM 2996 O O . ALA A 1 393 ? 11.330 -8.393 -2.246 1.00 86.25 393 ALA A O 1
ATOM 2997 N N . GLY A 1 394 ? 9.560 -7.660 -3.401 1.00 90.56 394 GLY A N 1
ATOM 2998 C CA . GLY A 1 394 ? 9.035 -8.998 -3.610 1.00 90.56 394 GLY A CA 1
ATOM 2999 C C . GLY A 1 394 ? 7.687 -9.056 -4.282 1.00 90.56 394 GLY A C 1
ATOM 3000 O O . GLY A 1 394 ? 7.068 -8.038 -4.585 1.00 90.56 394 GLY A O 1
ATOM 3001 N N . ILE A 1 395 ? 7.274 -10.287 -4.550 1.00 95.31 395 ILE A N 1
ATOM 3002 C CA . ILE A 1 395 ? 6.001 -10.619 -5.167 1.00 95.31 395 ILE A CA 1
ATOM 3003 C C . ILE A 1 395 ? 5.472 -11.926 -4.582 1.00 95.31 395 ILE A C 1
ATOM 3005 O O . ILE A 1 395 ? 6.213 -12.894 -4.394 1.00 95.31 395 ILE A O 1
ATOM 3009 N N . ARG A 1 396 ? 4.171 -11.951 -4.303 1.00 95.94 396 ARG A N 1
ATOM 3010 C CA . ARG A 1 396 ? 3.407 -13.160 -3.999 1.00 95.94 396 ARG A CA 1
ATOM 3011 C C . ARG A 1 396 ? 2.526 -13.504 -5.195 1.00 95.94 396 ARG A C 1
ATOM 3013 O O . ARG A 1 396 ? 1.846 -12.620 -5.709 1.00 95.94 396 ARG A O 1
ATOM 3020 N N . LYS A 1 397 ? 2.484 -14.782 -5.575 1.00 95.81 397 LYS A N 1
ATOM 3021 C CA . LYS A 1 397 ? 1.526 -15.338 -6.541 1.00 95.81 397 LYS A CA 1
ATOM 3022 C C . LYS A 1 397 ? 1.122 -16.750 -6.127 1.00 95.81 397 LYS A C 1
ATOM 3024 O O . LYS A 1 397 ? 1.958 -17.653 -6.030 1.00 95.81 397 LYS A O 1
ATOM 3029 N N . GLY A 1 398 ? -0.166 -16.938 -5.847 1.00 93.75 398 GLY A N 1
ATOM 3030 C CA . GLY A 1 398 ? -0.674 -18.163 -5.230 1.00 93.75 398 GLY A CA 1
ATOM 3031 C C . GLY A 1 398 ? 0.044 -18.483 -3.910 1.00 93.75 398 GLY A C 1
ATOM 3032 O O . GLY A 1 398 ? 0.100 -17.660 -2.991 1.00 93.75 398 GLY A O 1
ATOM 3033 N N . GLN A 1 399 ? 0.608 -19.690 -3.822 1.00 95.25 399 GLN A N 1
ATOM 3034 C CA . GLN A 1 399 ? 1.389 -20.154 -2.665 1.00 95.25 399 GLN A CA 1
ATOM 3035 C C . GLN A 1 399 ? 2.858 -19.712 -2.696 1.00 95.25 399 GLN A C 1
ATOM 3037 O O . GLN A 1 399 ? 3.567 -19.913 -1.717 1.00 95.25 399 GLN A O 1
ATOM 3042 N N . TRP A 1 400 ? 3.349 -19.175 -3.811 1.00 97.88 400 TRP A N 1
ATOM 3043 C CA . TRP A 1 400 ? 4.755 -18.814 -3.939 1.00 97.88 400 TRP A CA 1
ATOM 3044 C C . TRP A 1 400 ? 4.973 -17.357 -3.572 1.00 97.88 400 TRP A C 1
ATOM 3046 O O . TRP A 1 400 ? 4.196 -16.476 -3.950 1.00 97.88 400 TRP A O 1
ATOM 3056 N N . LYS A 1 401 ? 6.065 -17.107 -2.857 1.00 97.44 401 LYS A N 1
ATOM 3057 C CA . LYS A 1 401 ? 6.509 -15.767 -2.511 1.00 97.44 401 LYS A CA 1
ATOM 3058 C C . LYS A 1 401 ? 7.995 -15.636 -2.777 1.00 97.44 401 LYS A C 1
ATOM 3060 O O . LYS A 1 401 ? 8.804 -16.354 -2.198 1.00 97.44 401 LYS A O 1
ATOM 3065 N N . LEU A 1 402 ? 8.341 -14.697 -3.644 1.00 93.69 402 LEU A N 1
ATOM 3066 C CA . LEU A 1 402 ? 9.714 -14.314 -3.910 1.00 93.69 402 LEU A CA 1
ATOM 3067 C C . LEU A 1 402 ? 9.994 -13.004 -3.180 1.00 93.69 402 LEU A C 1
ATOM 3069 O O . LEU A 1 402 ? 9.291 -12.016 -3.383 1.00 93.69 402 LEU A O 1
ATOM 3073 N N . THR A 1 403 ? 11.021 -12.979 -2.338 1.00 90.31 403 THR A N 1
ATOM 3074 C CA . THR A 1 403 ? 11.360 -11.795 -1.547 1.00 90.31 403 THR A CA 1
ATOM 3075 C C . THR A 1 403 ? 12.859 -11.554 -1.537 1.00 90.31 403 THR A C 1
ATOM 3077 O O . THR A 1 403 ? 13.663 -12.477 -1.416 1.00 90.31 403 THR A O 1
ATOM 3080 N N . ARG A 1 404 ? 13.248 -10.292 -1.659 1.00 85.62 404 ARG A N 1
ATOM 3081 C CA . ARG A 1 404 ? 14.593 -9.804 -1.396 1.00 85.62 404 ARG A CA 1
ATOM 3082 C C . ARG A 1 404 ? 14.533 -9.045 -0.069 1.00 85.62 404 ARG A C 1
ATOM 3084 O O . ARG A 1 404 ? 14.018 -7.926 -0.060 1.00 85.62 404 ARG A O 1
ATOM 3091 N N . PRO A 1 405 ? 14.990 -9.645 1.043 1.00 79.31 405 PRO A N 1
ATOM 3092 C CA . PRO A 1 405 ? 14.651 -9.182 2.390 1.00 79.31 405 PRO A CA 1
ATOM 3093 C C . PRO A 1 405 ? 15.394 -7.918 2.832 1.00 79.31 405 PRO A C 1
ATOM 3095 O O . PRO A 1 405 ? 14.895 -7.198 3.692 1.00 79.31 405 PRO A O 1
ATOM 3098 N N . ASP A 1 406 ? 16.564 -7.644 2.258 1.00 73.69 406 ASP A N 1
ATOM 3099 C CA . ASP A 1 406 ? 17.304 -6.405 2.470 1.00 73.69 406 ASP A CA 1
ATOM 3100 C C . ASP A 1 406 ? 18.083 -6.002 1.198 1.00 73.69 406 ASP A C 1
ATOM 3102 O O . ASP A 1 406 ? 18.137 -6.744 0.213 1.00 73.69 406 ASP A O 1
ATOM 3106 N N . ALA A 1 407 ? 18.682 -4.809 1.212 1.00 63.56 407 ALA A N 1
ATOM 3107 C CA . ALA A 1 407 ? 19.301 -4.199 0.040 1.00 63.56 407 ALA A CA 1
ATOM 3108 C C . ALA A 1 407 ? 20.560 -4.939 -0.447 1.00 63.56 407 ALA A C 1
ATOM 3110 O O . ALA A 1 407 ? 20.986 -4.747 -1.583 1.00 63.56 407 ALA A O 1
ATOM 3111 N N . LEU A 1 408 ? 21.179 -5.738 0.423 1.00 60.66 408 LEU A N 1
ATOM 3112 C CA . LEU A 1 408 ? 22.382 -6.520 0.143 1.00 60.66 408 LEU A CA 1
ATOM 3113 C C . LEU A 1 408 ? 22.063 -8.009 -0.059 1.00 60.66 408 LEU A C 1
ATOM 3115 O O . LEU A 1 408 ? 22.912 -8.755 -0.552 1.00 60.66 408 LEU A O 1
ATOM 3119 N N . ALA A 1 409 ? 20.862 -8.447 0.313 1.00 66.44 409 ALA A N 1
ATOM 3120 C CA . ALA A 1 409 ? 20.414 -9.817 0.163 1.00 66.44 409 ALA A CA 1
ATOM 3121 C C . ALA A 1 409 ? 20.126 -10.185 -1.299 1.00 66.44 409 ALA A C 1
ATOM 3123 O O . ALA A 1 409 ? 19.750 -9.357 -2.132 1.00 66.44 409 ALA A O 1
ATOM 3124 N N . THR A 1 410 ? 20.266 -11.474 -1.595 1.00 72.81 410 THR A N 1
ATOM 3125 C CA . THR A 1 410 ? 19.711 -12.091 -2.801 1.00 72.81 410 THR A CA 1
ATOM 3126 C C . THR A 1 410 ? 18.229 -12.373 -2.637 1.00 72.81 410 THR A C 1
ATOM 3128 O O . THR A 1 410 ? 17.675 -12.325 -1.535 1.00 72.81 410 THR A O 1
ATOM 3131 N N . TRP A 1 411 ? 17.585 -12.656 -3.766 1.00 82.12 411 TRP A N 1
ATOM 3132 C CA . TRP A 1 411 ? 16.248 -13.219 -3.769 1.00 82.12 411 TRP A CA 1
ATOM 3133 C C . TRP A 1 411 ? 16.200 -14.526 -2.989 1.00 82.12 411 TRP A C 1
ATOM 3135 O O . TRP A 1 411 ? 17.134 -15.323 -3.039 1.00 82.12 411 TRP A O 1
ATOM 3145 N N . LYS A 1 412 ? 15.081 -14.729 -2.306 1.00 88.50 412 LYS A N 1
ATOM 3146 C CA . LYS A 1 412 ? 14.705 -15.961 -1.626 1.00 88.50 412 LYS A CA 1
ATOM 3147 C C . LYS A 1 412 ? 13.322 -16.360 -2.096 1.00 88.50 412 LYS A C 1
ATOM 3149 O O . LYS A 1 412 ? 12.458 -15.491 -2.254 1.00 88.50 412 LYS A O 1
ATOM 3154 N N . LEU A 1 413 ? 13.120 -17.651 -2.318 1.00 94.19 413 LEU A N 1
ATOM 3155 C CA . LEU A 1 413 ? 11.832 -18.192 -2.737 1.00 94.19 413 LEU A CA 1
ATOM 3156 C C . LEU A 1 413 ? 11.237 -19.018 -1.603 1.00 94.19 413 LEU A C 1
ATOM 3158 O O . LEU A 1 413 ? 11.874 -19.936 -1.098 1.00 94.19 413 LEU A O 1
ATOM 3162 N N . TYR A 1 414 ? 9.996 -18.722 -1.248 1.00 97.62 414 TYR A N 1
ATOM 3163 C CA . TYR A 1 414 ? 9.260 -19.396 -0.190 1.00 97.62 414 TYR A CA 1
ATOM 3164 C C . TYR A 1 414 ? 7.954 -19.967 -0.722 1.00 97.62 414 TYR A C 1
ATOM 3166 O O . TYR A 1 414 ? 7.342 -19.416 -1.645 1.00 97.62 414 TYR A O 1
ATOM 3174 N N . ARG A 1 415 ? 7.509 -21.060 -0.102 1.00 97.44 415 ARG A N 1
ATOM 3175 C CA . ARG A 1 415 ? 6.184 -21.635 -0.320 1.00 97.44 415 ARG A CA 1
ATOM 3176 C C . ARG A 1 415 ? 5.354 -21.437 0.941 1.00 97.44 415 ARG A C 1
ATOM 3178 O O . ARG A 1 415 ? 5.630 -22.055 1.962 1.00 97.44 415 ARG A O 1
ATOM 3185 N N . LEU A 1 416 ? 4.345 -20.583 0.847 1.00 96.44 416 LEU A N 1
ATOM 3186 C CA . LEU A 1 416 ? 3.469 -20.230 1.952 1.00 96.44 416 LEU A CA 1
ATOM 3187 C C . LEU A 1 416 ? 2.465 -21.349 2.248 1.00 96.44 416 LEU A C 1
ATOM 3189 O O . LEU A 1 416 ? 1.844 -21.911 1.341 1.00 96.44 416 LEU A O 1
ATOM 3193 N N . ASN A 1 417 ? 2.273 -21.615 3.534 1.00 94.75 417 ASN A N 1
ATOM 3194 C CA . ASN A 1 417 ? 1.175 -22.417 4.054 1.00 94.75 417 ASN A CA 1
ATOM 3195 C C . ASN A 1 417 ? -0.122 -21.580 4.105 1.00 94.75 417 ASN A C 1
ATOM 3197 O O . ASN A 1 417 ? -0.062 -20.347 4.073 1.00 94.75 417 ASN A O 1
ATOM 3201 N N . PRO A 1 418 ? -1.310 -22.209 4.215 1.00 89.88 418 PRO A N 1
ATOM 3202 C CA . PRO A 1 418 ? -2.583 -21.481 4.296 1.00 89.88 418 PRO A CA 1
ATOM 3203 C C . PRO A 1 418 ? -2.653 -20.444 5.434 1.00 89.88 418 PRO A C 1
ATOM 3205 O O . PRO A 1 418 ? -3.223 -19.365 5.258 1.00 89.88 418 PRO A O 1
ATOM 3208 N N . ASP A 1 419 ? -2.016 -20.737 6.570 1.00 91.06 419 ASP A N 1
ATOM 3209 C CA . ASP A 1 419 ? -1.908 -19.846 7.736 1.00 91.06 419 ASP A CA 1
ATOM 3210 C C . ASP A 1 419 ? -0.887 -18.701 7.553 1.00 91.06 419 ASP A C 1
ATOM 3212 O O . ASP A 1 419 ? -0.739 -17.855 8.431 1.00 91.06 419 ASP A O 1
ATOM 3216 N N . GLY A 1 420 ? -0.191 -18.654 6.412 1.00 91.38 420 GLY A N 1
ATOM 3217 C CA . GLY A 1 420 ? 0.839 -17.663 6.100 1.00 91.38 420 GLY A CA 1
ATOM 3218 C C . GLY A 1 420 ? 2.239 -17.980 6.618 1.00 91.38 420 GLY A C 1
ATOM 3219 O O . GLY A 1 420 ? 3.146 -17.182 6.407 1.00 91.38 420 GLY A O 1
ATOM 3220 N N . SER A 1 421 ? 2.452 -19.125 7.266 1.00 94.75 421 SER A N 1
ATOM 3221 C CA . SER A 1 421 ? 3.802 -19.602 7.593 1.00 94.75 421 SER A CA 1
ATOM 3222 C C . SER A 1 421 ? 4.544 -20.131 6.349 1.00 94.75 421 SER A C 1
ATOM 3224 O O . SER A 1 421 ? 3.995 -20.140 5.247 1.00 94.75 421 SER A O 1
ATOM 3226 N N . GLY A 1 422 ? 5.792 -20.592 6.506 1.00 93.62 422 GLY A N 1
ATOM 3227 C CA . GLY A 1 422 ? 6.588 -21.204 5.422 1.00 93.62 422 GLY A CA 1
ATOM 3228 C C . GLY A 1 422 ? 7.714 -20.329 4.854 1.00 93.62 422 GLY A C 1
ATOM 3229 O O . GLY A 1 422 ? 8.336 -20.682 3.854 1.00 93.62 422 GLY A O 1
ATOM 3230 N N . GLU A 1 423 ? 8.003 -19.189 5.490 1.00 95.56 423 GLU A N 1
ATOM 3231 C CA . GLU A 1 423 ? 9.148 -18.322 5.161 1.00 95.56 423 GLU A CA 1
ATOM 3232 C C . GLU A 1 423 ? 10.426 -18.675 5.952 1.00 95.56 423 GLU A C 1
ATOM 3234 O O . GLU A 1 423 ? 11.213 -17.809 6.337 1.00 95.56 423 GLU A O 1
ATOM 3239 N N . ASP A 1 424 ? 10.633 -19.958 6.231 1.00 91.50 424 ASP A N 1
ATOM 3240 C CA . ASP A 1 424 ? 11.737 -20.499 7.031 1.00 91.50 424 ASP A CA 1
ATOM 3241 C C . ASP A 1 424 ? 12.800 -21.219 6.185 1.00 91.50 424 ASP A C 1
ATOM 3243 O O . ASP A 1 424 ? 13.982 -21.211 6.538 1.00 91.50 424 ASP A O 1
ATOM 3247 N N . VAL A 1 425 ? 12.405 -21.784 5.040 1.00 92.25 425 VAL A N 1
ATOM 3248 C CA . VAL A 1 425 ? 13.287 -22.512 4.118 1.00 92.25 425 VAL A CA 1
ATOM 3249 C C . VAL A 1 425 ? 13.322 -21.828 2.755 1.00 92.25 425 VAL A C 1
ATOM 3251 O O . VAL A 1 425 ? 12.306 -21.732 2.077 1.00 92.25 425 VAL A O 1
ATOM 3254 N N . ASP A 1 426 ? 14.508 -21.388 2.328 1.00 92.69 426 ASP A N 1
ATOM 3255 C CA . ASP A 1 426 ? 14.713 -20.869 0.972 1.00 92.69 426 ASP A CA 1
ATOM 3256 C C . ASP A 1 426 ? 14.720 -22.018 -0.050 1.00 92.69 426 ASP A C 1
ATOM 3258 O O . ASP A 1 426 ? 15.559 -22.923 -0.004 1.00 92.69 426 ASP A O 1
ATOM 3262 N N . LEU A 1 427 ? 13.761 -21.976 -0.968 1.00 95.06 427 LEU A N 1
ATOM 3263 C CA . LEU A 1 427 ? 13.500 -22.980 -1.992 1.00 95.06 427 LEU A CA 1
ATOM 3264 C C . LEU A 1 427 ? 14.011 -22.571 -3.377 1.00 95.06 427 LEU A C 1
ATOM 3266 O O . LEU A 1 427 ? 13.787 -23.306 -4.338 1.00 95.06 427 LEU A O 1
ATOM 3270 N N . LEU A 1 428 ? 14.704 -21.434 -3.507 1.00 87.25 428 LEU A N 1
ATOM 3271 C CA . LEU A 1 428 ? 15.095 -20.892 -4.812 1.00 87.25 428 LEU A CA 1
ATOM 3272 C C . LEU A 1 428 ? 15.927 -21.901 -5.613 1.00 87.25 428 LEU A C 1
ATOM 3274 O O . LEU A 1 428 ? 15.577 -22.224 -6.743 1.00 87.25 428 LEU A O 1
ATOM 3278 N N . ALA A 1 429 ? 16.964 -22.481 -5.003 1.00 85.12 429 ALA A N 1
ATOM 3279 C CA . ALA A 1 429 ? 17.825 -23.464 -5.666 1.00 85.12 429 ALA A CA 1
ATOM 3280 C C . ALA A 1 429 ? 17.086 -24.748 -6.103 1.00 85.12 429 ALA A C 1
ATOM 3282 O O . ALA A 1 429 ? 17.570 -25.463 -6.976 1.00 85.12 429 ALA A O 1
ATOM 3283 N N . GLN A 1 430 ? 15.936 -25.053 -5.492 1.00 91.50 430 GLN A N 1
ATOM 3284 C CA . GLN A 1 430 ? 15.114 -26.223 -5.820 1.00 91.50 430 GLN A CA 1
ATOM 3285 C C . GLN A 1 430 ? 14.076 -25.922 -6.910 1.00 91.50 430 GLN A C 1
ATOM 3287 O O . GLN A 1 430 ? 13.649 -26.847 -7.596 1.00 91.50 430 GLN A O 1
ATOM 3292 N N . HIS A 1 431 ? 13.692 -24.650 -7.067 1.00 92.44 431 HIS A N 1
ATOM 3293 C CA . HIS A 1 431 ? 12.665 -24.183 -8.003 1.00 92.44 431 HIS A CA 1
ATOM 3294 C C . HIS A 1 431 ? 13.095 -22.905 -8.758 1.00 92.44 431 HIS A C 1
ATOM 3296 O O . HIS A 1 431 ? 12.402 -21.878 -8.694 1.00 92.44 431 HIS A O 1
ATOM 3302 N N . PRO A 1 432 ? 14.243 -22.914 -9.466 1.00 83.25 432 PRO A N 1
ATOM 3303 C CA . PRO A 1 432 ? 14.737 -21.740 -10.190 1.00 83.25 432 PRO A CA 1
ATOM 3304 C C . PRO A 1 432 ? 13.784 -21.278 -11.305 1.00 83.25 432 PRO A C 1
ATOM 3306 O O . PRO A 1 432 ? 13.749 -20.092 -11.634 1.00 83.25 432 PRO A O 1
ATOM 3309 N N . GLU A 1 433 ? 12.978 -22.186 -11.861 1.00 86.56 433 GLU A N 1
ATOM 3310 C CA . GLU A 1 433 ? 11.941 -21.886 -12.849 1.00 86.56 433 GLU A CA 1
ATOM 3311 C C . GLU A 1 433 ? 10.831 -21.001 -12.271 1.00 86.56 433 GLU A C 1
ATOM 3313 O O . GLU A 1 433 ? 10.479 -19.989 -12.875 1.00 86.56 433 GLU A O 1
ATOM 3318 N N . VAL A 1 434 ? 10.359 -21.314 -11.059 1.00 92.19 434 VAL A N 1
ATOM 3319 C CA . VAL A 1 434 ? 9.341 -20.518 -10.358 1.00 92.19 434 VAL A CA 1
ATOM 3320 C C . VAL A 1 434 ? 9.905 -19.147 -10.004 1.00 92.19 434 VAL A C 1
ATOM 3322 O O . VAL A 1 434 ? 9.238 -18.132 -10.191 1.00 92.19 434 VAL A O 1
ATOM 3325 N N .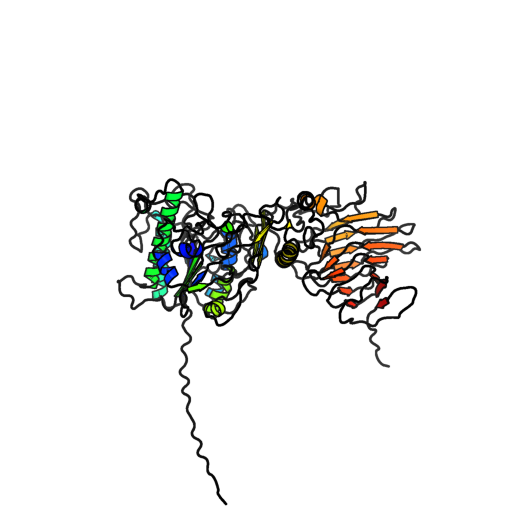 ALA A 1 435 ? 11.151 -19.099 -9.524 1.00 85.38 435 ALA A N 1
ATOM 3326 C CA . ALA A 1 435 ? 11.813 -17.833 -9.239 1.00 85.38 435 ALA A CA 1
ATOM 3327 C C . ALA A 1 435 ? 11.891 -16.957 -10.497 1.00 85.38 435 ALA A C 1
ATOM 3329 O O . ALA A 1 435 ? 11.526 -15.788 -10.433 1.00 85.38 435 ALA A O 1
ATOM 3330 N N . SER A 1 436 ? 12.299 -17.513 -11.644 1.00 78.94 436 SER A N 1
ATOM 3331 C CA . SER A 1 436 ? 12.390 -16.761 -12.901 1.00 78.94 436 SER A CA 1
ATOM 3332 C C . SER A 1 436 ? 11.040 -16.192 -13.351 1.00 78.94 436 SER A C 1
ATOM 3334 O O . SER A 1 436 ? 10.983 -15.028 -13.745 1.00 78.94 436 SER A O 1
ATOM 3336 N N . GLU A 1 437 ? 9.949 -16.958 -13.252 1.00 85.56 437 GLU A N 1
ATOM 3337 C CA . GLU A 1 437 ? 8.598 -16.466 -13.570 1.00 85.56 437 GLU A CA 1
ATOM 3338 C C . GLU A 1 437 ? 8.184 -15.303 -12.659 1.00 85.56 437 GLU A C 1
ATOM 3340 O O . GLU A 1 437 ? 7.780 -14.243 -13.138 1.00 85.56 437 GLU A O 1
ATOM 3345 N N . LEU A 1 438 ? 8.367 -15.456 -11.347 1.00 88.44 438 LEU A N 1
ATOM 3346 C CA . LEU A 1 438 ? 8.032 -14.409 -10.382 1.00 88.44 438 LEU A CA 1
ATOM 3347 C C . LEU A 1 438 ? 8.896 -13.161 -10.552 1.00 88.44 438 LEU A C 1
ATOM 3349 O O . LEU A 1 438 ? 8.402 -12.049 -10.391 1.00 88.44 438 LEU A O 1
ATOM 3353 N N . ILE A 1 439 ? 10.172 -13.320 -10.900 1.00 80.75 439 ILE A N 1
ATOM 3354 C CA . ILE A 1 439 ? 11.047 -12.191 -11.207 1.00 80.75 439 ILE A CA 1
ATOM 3355 C C . ILE A 1 439 ? 10.497 -11.430 -12.411 1.00 80.75 439 ILE A C 1
ATOM 3357 O O . ILE A 1 439 ? 10.390 -10.212 -12.330 1.00 80.75 439 ILE A O 1
ATOM 3361 N N . LYS A 1 440 ? 10.102 -12.106 -13.497 1.00 79.38 440 LYS A N 1
ATOM 3362 C CA . LYS A 1 440 ? 9.529 -11.431 -14.675 1.00 79.38 440 LYS A CA 1
ATOM 3363 C C . LYS A 1 440 ? 8.289 -10.613 -14.320 1.00 79.38 440 LYS A C 1
ATOM 3365 O O . LYS A 1 440 ? 8.225 -9.437 -14.670 1.00 79.38 440 LYS A O 1
ATOM 3370 N N . GLU A 1 441 ? 7.371 -11.184 -13.544 1.00 85.88 441 GLU A N 1
ATOM 3371 C CA . GLU A 1 441 ? 6.172 -10.473 -13.081 1.00 85.88 441 GLU A CA 1
ATOM 3372 C C . GLU A 1 441 ? 6.500 -9.324 -12.116 1.00 85.88 441 GLU A C 1
ATOM 3374 O O . GLU A 1 441 ? 5.902 -8.250 -12.183 1.00 85.88 441 GLU A O 1
ATOM 3379 N N . TYR A 1 442 ? 7.487 -9.502 -11.235 1.00 85.56 442 TYR A N 1
ATOM 3380 C CA . TYR A 1 442 ? 7.962 -8.415 -10.384 1.00 85.56 442 TYR A CA 1
ATOM 3381 C C . TYR A 1 442 ? 8.574 -7.285 -11.221 1.00 85.56 442 TYR A C 1
ATOM 3383 O O . TYR A 1 442 ? 8.346 -6.113 -10.935 1.00 85.56 442 TYR A O 1
ATOM 3391 N N . VAL A 1 443 ? 9.335 -7.609 -12.267 1.00 78.06 443 VAL A N 1
ATOM 3392 C CA . VAL A 1 443 ? 9.900 -6.623 -13.194 1.00 78.06 443 VAL A CA 1
ATOM 3393 C C . VAL A 1 443 ? 8.786 -5.873 -13.923 1.00 78.06 443 VAL A C 1
ATOM 3395 O O . VAL A 1 443 ? 8.861 -4.650 -14.018 1.00 78.06 443 VAL A O 1
ATOM 3398 N N . ALA A 1 444 ? 7.729 -6.565 -14.356 1.00 80.25 444 ALA A N 1
ATOM 3399 C CA . ALA A 1 444 ? 6.539 -5.954 -14.949 1.00 80.25 444 ALA A CA 1
ATOM 3400 C C . ALA A 1 444 ? 5.868 -4.927 -14.016 1.00 80.25 444 ALA A C 1
ATOM 3402 O O . ALA A 1 444 ? 5.400 -3.881 -14.466 1.00 80.25 444 ALA A O 1
ATOM 3403 N N . PHE A 1 445 ? 5.877 -5.181 -12.706 1.00 85.19 445 PHE A N 1
ATOM 3404 C CA . PHE A 1 445 ? 5.498 -4.193 -11.696 1.00 85.19 445 PHE A CA 1
ATOM 3405 C C . PHE A 1 445 ? 6.541 -3.071 -11.569 1.00 85.19 445 PHE A C 1
ATOM 3407 O O . PHE A 1 445 ? 6.188 -1.889 -11.597 1.00 85.19 445 PHE A O 1
ATOM 3414 N N . ASP A 1 446 ? 7.825 -3.413 -11.469 1.00 78.88 446 ASP A N 1
ATOM 3415 C CA . ASP A 1 446 ? 8.893 -2.467 -11.150 1.00 78.88 446 ASP A CA 1
ATOM 3416 C C . ASP A 1 446 ? 9.101 -1.386 -12.218 1.00 78.88 446 ASP A C 1
ATOM 3418 O O . ASP A 1 446 ? 9.423 -0.243 -11.889 1.00 78.88 446 ASP A O 1
ATOM 3422 N N . VAL A 1 447 ? 8.869 -1.724 -13.493 1.00 75.12 447 VAL A N 1
ATOM 3423 C CA . VAL A 1 447 ? 8.957 -0.771 -14.617 1.00 75.12 447 VAL A CA 1
ATOM 3424 C C . VAL A 1 447 ? 7.887 0.322 -14.559 1.00 75.12 447 VAL A C 1
ATOM 3426 O O . VAL A 1 447 ? 7.981 1.301 -15.294 1.00 75.12 447 VAL A O 1
ATOM 3429 N N . THR A 1 448 ? 6.866 0.162 -13.710 1.00 78.31 448 THR A N 1
ATOM 3430 C CA . THR A 1 448 ? 5.781 1.140 -13.536 1.00 78.31 448 THR A CA 1
ATOM 3431 C C . THR A 1 448 ? 6.021 2.118 -12.386 1.00 78.31 448 THR A C 1
ATOM 3433 O O . THR A 1 448 ? 5.209 3.022 -12.185 1.00 78.31 448 THR A O 1
ATOM 3436 N N . LEU A 1 449 ? 7.090 1.930 -11.604 1.00 78.25 449 LEU A N 1
ATOM 3437 C CA . LEU A 1 449 ? 7.351 2.724 -10.405 1.00 78.25 449 LEU A CA 1
ATOM 3438 C C . LEU A 1 449 ? 8.087 4.024 -10.731 1.00 78.25 449 LEU A C 1
ATOM 3440 O O . LEU A 1 449 ? 8.977 4.050 -11.580 1.00 78.25 449 LEU A O 1
ATOM 3444 N N . ASP A 1 450 ? 7.768 5.078 -9.984 1.00 69.31 450 ASP A N 1
ATOM 3445 C CA . ASP A 1 450 ? 8.452 6.365 -10.080 1.00 69.31 450 ASP A CA 1
ATOM 3446 C C . ASP A 1 450 ? 9.756 6.356 -9.250 1.00 69.31 450 ASP A C 1
ATOM 3448 O O . ASP A 1 450 ? 10.022 5.477 -8.414 1.00 69.31 450 ASP A O 1
ATOM 3452 N N . LYS A 1 451 ? 10.616 7.349 -9.473 1.00 62.22 451 LYS A N 1
ATOM 3453 C CA . LYS A 1 451 ? 11.865 7.522 -8.730 1.00 62.22 451 LYS A CA 1
ATOM 3454 C C . LYS A 1 451 ? 11.585 7.980 -7.302 1.00 62.22 451 LYS A C 1
ATOM 3456 O O . LYS A 1 451 ? 10.954 9.004 -7.085 1.00 62.22 451 LYS A O 1
ATOM 3461 N N . ALA A 1 452 ? 12.184 7.309 -6.316 1.00 59.03 452 ALA A N 1
ATOM 3462 C CA . ALA A 1 452 ? 12.104 7.736 -4.920 1.00 59.03 452 ALA A CA 1
ATOM 3463 C C . ALA A 1 452 ? 12.599 9.190 -4.730 1.00 59.03 452 ALA A C 1
ATOM 3465 O O . ALA A 1 452 ? 13.733 9.524 -5.070 1.00 59.03 452 ALA A O 1
ATOM 3466 N N . ARG A 1 453 ? 11.758 10.044 -4.130 1.00 54.66 453 ARG A N 1
ATOM 3467 C CA . ARG A 1 453 ? 12.002 11.494 -3.969 1.00 54.66 453 ARG A CA 1
ATOM 3468 C C . ARG A 1 453 ? 13.191 11.865 -3.079 1.00 54.66 453 ARG A C 1
ATOM 3470 O O . ARG A 1 453 ? 13.768 12.930 -3.254 1.00 54.66 453 ARG A O 1
ATOM 3477 N N . ASN A 1 454 ? 13.588 10.992 -2.153 1.00 49.62 454 ASN A N 1
ATOM 3478 C CA . ASN A 1 454 ? 14.582 11.304 -1.119 1.00 49.62 454 ASN A CA 1
ATOM 3479 C C . ASN A 1 454 ? 15.934 10.599 -1.340 1.00 49.62 454 ASN A C 1
ATOM 3481 O O . ASN A 1 454 ? 16.603 10.121 -0.421 1.00 49.62 454 ASN A O 1
ATOM 3485 N N . SER A 1 455 ? 16.347 10.504 -2.595 1.00 46.25 455 SER A N 1
ATOM 3486 C CA . SER A 1 455 ? 17.748 10.295 -2.911 1.00 46.25 455 SER A CA 1
ATOM 3487 C C . SER A 1 455 ? 18.362 11.654 -3.205 1.00 46.25 455 SER A C 1
ATOM 3489 O O . SER A 1 455 ? 18.126 12.218 -4.276 1.00 46.25 455 SER A O 1
ATOM 3491 N N . GLY A 1 456 ? 19.147 12.188 -2.268 1.00 37.84 456 GLY A N 1
ATOM 3492 C CA . GLY A 1 456 ? 19.989 13.344 -2.562 1.00 37.84 456 GLY A CA 1
ATOM 3493 C C . GLY A 1 456 ? 20.756 13.146 -3.887 1.00 37.84 456 GLY A C 1
ATOM 3494 O O . GLY A 1 456 ? 20.982 12.000 -4.293 1.00 37.84 456 GLY A O 1
ATOM 3495 N N . PRO A 1 457 ? 21.166 14.235 -4.555 1.00 34.56 457 PRO A N 1
ATOM 3496 C CA . PRO A 1 457 ? 21.625 14.249 -5.948 1.00 34.56 457 PRO A CA 1
ATOM 3497 C C . PRO A 1 457 ? 22.968 13.536 -6.223 1.00 34.56 457 PRO A C 1
ATOM 3499 O O . PRO A 1 457 ? 23.668 13.931 -7.148 1.00 34.56 457 PRO A O 1
ATOM 3502 N N . TRP A 1 458 ? 23.381 12.547 -5.422 1.00 34.41 458 TRP A N 1
ATOM 3503 C CA . TRP A 1 458 ? 24.753 12.019 -5.392 1.00 34.41 458 TRP A CA 1
ATOM 3504 C C . TRP A 1 458 ? 24.887 10.511 -5.131 1.00 34.41 458 TRP A C 1
ATOM 3506 O O . TRP A 1 458 ? 25.966 10.061 -4.739 1.00 34.41 458 TRP A O 1
ATOM 3516 N N . LYS A 1 459 ? 23.822 9.707 -5.248 1.00 37.75 459 LYS A N 1
ATOM 3517 C CA . LYS A 1 459 ? 23.926 8.262 -4.966 1.00 37.75 459 LYS A CA 1
ATOM 3518 C C . LYS A 1 459 ? 23.407 7.410 -6.112 1.00 37.75 459 LYS A C 1
ATOM 3520 O O . LYS A 1 459 ? 22.214 7.365 -6.365 1.00 37.75 459 LYS A O 1
ATOM 3525 N N . VAL A 1 460 ? 24.284 6.650 -6.758 1.00 38.16 460 VAL A N 1
ATOM 3526 C CA . VAL A 1 460 ? 23.876 5.429 -7.465 1.00 38.16 460 VAL A CA 1
ATOM 3527 C C . VAL A 1 460 ? 23.264 4.482 -6.428 1.00 38.16 460 VAL A C 1
ATOM 3529 O O . VAL A 1 460 ? 23.932 4.136 -5.454 1.00 38.16 460 VAL A O 1
ATOM 3532 N N . HIS A 1 461 ? 22.005 4.079 -6.599 1.00 42.47 461 HIS A N 1
ATOM 3533 C CA . HIS A 1 461 ? 21.441 2.978 -5.826 1.00 42.47 461 HIS A CA 1
ATOM 3534 C C . HIS A 1 461 ? 21.901 1.673 -6.470 1.00 42.47 461 HIS A C 1
ATOM 3536 O O . HIS A 1 461 ? 21.249 1.108 -7.342 1.00 42.47 461 HIS A O 1
ATOM 3542 N N . THR A 1 462 ? 23.061 1.193 -6.026 1.00 39.44 462 THR A N 1
ATOM 3543 C CA . THR A 1 462 ? 23.649 -0.092 -6.442 1.00 39.44 462 THR A CA 1
ATOM 3544 C C . THR A 1 462 ? 22.776 -1.297 -6.086 1.00 39.44 462 THR A C 1
ATOM 3546 O O . THR A 1 462 ? 23.001 -2.385 -6.596 1.00 39.44 462 THR A O 1
ATOM 3549 N N . ASN A 1 463 ? 21.775 -1.088 -5.228 1.00 38.81 463 ASN A N 1
ATOM 3550 C CA . ASN A 1 463 ? 20.918 -2.121 -4.660 1.00 38.81 463 ASN A CA 1
ATOM 3551 C C . ASN A 1 463 ? 19.514 -2.128 -5.276 1.00 38.81 463 ASN A C 1
ATOM 3553 O O . ASN A 1 463 ? 18.639 -2.850 -4.806 1.00 38.81 463 ASN A O 1
ATOM 3557 N N . ASP A 1 464 ? 19.242 -1.322 -6.297 1.00 43.78 464 ASP A N 1
ATOM 3558 C CA . ASP A 1 464 ? 18.024 -1.497 -7.079 1.00 43.78 464 ASP A CA 1
ATOM 3559 C C . ASP A 1 464 ? 18.215 -2.698 -8.018 1.00 43.78 464 ASP A C 1
ATOM 3561 O O . ASP A 1 464 ? 19.307 -2.904 -8.540 1.00 43.78 464 ASP A O 1
ATOM 3565 N N . LEU A 1 465 ? 17.170 -3.515 -8.214 1.00 40.06 465 LEU A N 1
ATOM 3566 C CA . LEU A 1 465 ? 17.204 -4.675 -9.132 1.00 40.06 465 LEU A CA 1
ATOM 3567 C C . LEU A 1 465 ? 17.653 -4.295 -10.552 1.00 40.06 465 LEU A C 1
ATOM 3569 O O . LEU A 1 465 ? 18.212 -5.117 -11.266 1.00 40.06 465 LEU A O 1
ATOM 3573 N N . PHE A 1 466 ? 17.471 -3.017 -10.877 1.00 44.34 466 PHE A N 1
ATOM 3574 C CA . PHE A 1 466 ? 18.010 -2.298 -12.017 1.00 44.34 466 PHE A CA 1
ATOM 3575 C C . PHE A 1 466 ? 18.753 -1.081 -11.466 1.00 44.34 466 PHE A C 1
ATOM 3577 O O . PHE A 1 466 ? 18.163 -0.345 -10.680 1.00 44.34 466 PHE A O 1
ATOM 3584 N N . ILE A 1 467 ? 20.016 -0.839 -11.834 1.00 39.84 467 ILE A N 1
ATOM 3585 C CA . ILE A 1 467 ? 20.799 0.287 -11.287 1.00 39.84 467 ILE A CA 1
ATOM 3586 C C . ILE A 1 467 ? 20.080 1.625 -11.553 1.00 39.84 467 ILE A C 1
ATOM 3588 O O . ILE A 1 467 ? 20.123 2.140 -12.671 1.00 39.84 467 ILE A O 1
ATOM 3592 N N . ARG A 1 468 ? 19.485 2.243 -10.521 1.00 42.03 468 ARG A N 1
ATOM 3593 C CA . ARG A 1 468 ? 18.951 3.614 -10.598 1.00 42.03 468 ARG A CA 1
ATOM 3594 C C . ARG A 1 468 ? 20.036 4.586 -10.137 1.00 42.03 468 ARG A C 1
ATOM 3596 O O . ARG A 1 468 ? 20.619 4.434 -9.062 1.00 42.03 468 ARG A O 1
ATOM 3603 N N . ARG A 1 469 ? 20.356 5.598 -10.947 1.00 36.56 469 ARG A N 1
ATOM 3604 C CA . ARG A 1 469 ? 21.377 6.607 -10.612 1.00 36.56 469 ARG A CA 1
ATOM 3605 C C . ARG A 1 469 ? 20.730 7.923 -10.191 1.00 36.56 469 ARG A C 1
ATOM 3607 O O . ARG A 1 469 ? 19.902 8.458 -10.919 1.00 36.56 469 ARG A O 1
ATOM 3614 N N . ASN A 1 470 ? 21.147 8.472 -9.048 1.00 38.22 470 ASN A N 1
ATOM 3615 C CA . ASN A 1 470 ? 20.579 9.710 -8.502 1.00 38.22 470 ASN A CA 1
ATOM 3616 C C . ASN A 1 470 ? 21.453 10.953 -8.684 1.00 38.22 470 ASN A C 1
ATOM 3618 O O . ASN A 1 470 ? 21.256 11.917 -7.956 1.00 38.22 470 ASN A O 1
ATOM 3622 N N . ASP A 1 471 ? 22.398 10.971 -9.623 1.00 35.03 471 ASP A N 1
ATOM 3623 C CA . ASP A 1 471 ? 23.364 12.072 -9.684 1.00 35.03 471 ASP A CA 1
ATOM 3624 C C . ASP A 1 471 ? 22.828 13.297 -10.455 1.00 35.03 471 ASP A C 1
ATOM 3626 O O . ASP A 1 471 ? 22.648 13.217 -11.670 1.00 35.03 471 ASP A O 1
ATOM 3630 N N . ALA A 1 472 ? 22.645 14.452 -9.800 1.00 31.75 472 ALA A N 1
ATOM 3631 C CA . ALA A 1 472 ? 22.409 15.734 -10.483 1.00 31.75 472 ALA A CA 1
ATOM 3632 C C . ALA A 1 472 ? 23.751 16.402 -10.850 1.00 31.75 472 ALA A C 1
ATOM 3634 O O . ALA A 1 472 ? 24.730 16.312 -10.112 1.00 31.75 472 ALA A O 1
ATOM 3635 N N . GLY A 1 473 ? 23.852 17.012 -12.038 1.00 36.06 473 GLY A N 1
ATOM 3636 C CA . GLY A 1 473 ? 25.089 17.623 -12.584 1.00 36.06 473 GLY A CA 1
ATOM 3637 C C . GLY A 1 473 ? 25.388 17.195 -14.037 1.00 36.06 473 GLY A C 1
ATOM 3638 O O . GLY A 1 473 ? 24.587 16.457 -14.598 1.00 36.06 473 GLY A O 1
ATOM 3639 N N . PRO A 1 474 ? 26.491 17.632 -14.670 1.00 34.69 474 PRO A N 1
ATOM 3640 C CA . PRO A 1 474 ? 26.772 17.359 -16.085 1.00 34.69 474 PRO A CA 1
ATOM 3641 C C . PRO A 1 474 ? 27.142 15.892 -16.379 1.00 34.69 474 PRO A C 1
ATOM 3643 O O . PRO A 1 474 ? 27.572 15.154 -15.491 1.00 34.69 474 PRO A O 1
ATOM 3646 N N . VAL A 1 475 ? 26.963 15.496 -17.649 1.00 39.06 475 VAL A N 1
ATOM 3647 C CA . VAL A 1 475 ? 27.321 14.199 -18.261 1.00 39.06 475 VAL A CA 1
ATOM 3648 C C . VAL A 1 475 ? 28.591 13.617 -17.635 1.00 39.06 475 VAL A C 1
ATOM 3650 O O . VAL A 1 475 ? 29.680 14.160 -17.807 1.00 39.06 475 VAL A O 1
ATOM 3653 N N . THR A 1 476 ? 28.476 12.492 -16.926 1.00 40.72 476 THR A N 1
ATOM 3654 C CA . THR A 1 476 ? 29.661 11.755 -16.469 1.00 40.72 476 THR A CA 1
ATOM 3655 C C . THR A 1 476 ? 30.091 10.800 -17.560 1.00 40.72 476 THR A C 1
ATOM 3657 O O . THR A 1 476 ? 29.362 9.860 -17.891 1.00 40.72 476 THR A O 1
ATOM 3660 N N . SER A 1 477 ? 31.282 11.028 -18.100 1.00 43.44 477 SER A N 1
ATOM 3661 C CA . SER A 1 477 ? 32.025 9.975 -18.773 1.00 43.44 477 SER A CA 1
ATOM 3662 C C . SER A 1 477 ? 32.288 8.839 -17.787 1.00 43.44 477 SER A C 1
ATOM 3664 O O . SER A 1 477 ? 32.468 9.050 -16.584 1.00 43.44 477 SER A O 1
ATOM 3666 N N . TRP A 1 478 ? 32.267 7.613 -18.288 1.00 43.31 478 TRP A N 1
ATOM 3667 C CA . TRP A 1 478 ? 32.589 6.438 -17.496 1.00 43.31 478 TRP A CA 1
ATOM 3668 C C . TRP A 1 478 ? 34.066 6.452 -17.074 1.00 43.31 478 TRP A C 1
ATOM 3670 O O . TRP A 1 478 ? 34.939 6.013 -17.814 1.00 43.31 478 TRP A O 1
ATOM 3680 N N . GLN A 1 479 ? 34.359 6.948 -15.868 1.00 38.41 479 GLN A N 1
ATOM 3681 C CA . GLN A 1 479 ? 35.611 6.659 -15.168 1.00 38.41 479 GLN A CA 1
ATOM 3682 C C . GLN A 1 479 ? 35.372 5.506 -14.182 1.00 38.41 479 GLN A C 1
ATOM 3684 O O . GLN A 1 479 ? 34.908 5.702 -13.065 1.00 38.41 479 GLN A O 1
ATOM 3689 N N . HIS A 1 480 ? 35.680 4.291 -14.637 1.00 39.91 480 HIS A N 1
ATOM 3690 C CA . HIS A 1 480 ? 35.991 3.077 -13.865 1.00 39.91 480 HIS A CA 1
ATOM 3691 C C . HIS A 1 480 ? 35.011 2.487 -12.822 1.00 39.91 480 HIS A C 1
ATOM 3693 O O . HIS A 1 480 ? 35.235 1.336 -12.455 1.00 39.91 480 HIS A O 1
ATOM 3699 N N . SER A 1 481 ? 33.954 3.147 -12.335 1.00 37.44 481 SER A N 1
ATOM 3700 C CA . SER A 1 481 ? 33.315 2.697 -11.077 1.00 37.44 481 SER A CA 1
ATOM 3701 C C . SER A 1 481 ? 31.982 1.922 -11.143 1.00 37.44 481 SER A C 1
ATOM 3703 O O . SER A 1 481 ? 31.560 1.474 -10.081 1.00 37.44 481 SER A O 1
ATOM 3705 N N . THR A 1 482 ? 31.305 1.713 -12.291 1.00 46.38 482 THR A N 1
ATOM 3706 C CA . THR A 1 482 ? 29.873 1.279 -12.245 1.00 46.38 482 THR A CA 1
ATOM 3707 C C . THR A 1 482 ? 29.315 0.248 -13.269 1.00 46.38 482 THR A C 1
ATOM 3709 O O . THR A 1 482 ? 28.095 0.134 -13.332 1.00 46.38 482 THR A O 1
ATOM 3712 N N . GLY A 1 483 ? 30.103 -0.538 -14.043 1.00 45.03 483 GLY A N 1
ATOM 3713 C CA . GLY A 1 483 ? 29.582 -1.623 -14.924 1.00 45.03 483 GLY A CA 1
ATOM 3714 C C . GLY A 1 483 ? 29.757 -1.587 -16.460 1.00 45.03 483 GLY A C 1
ATOM 3715 O O . GLY A 1 483 ? 29.155 -2.429 -17.107 1.00 45.03 483 GLY A O 1
ATOM 3716 N N . TRP A 1 484 ? 30.545 -0.694 -17.076 1.00 46.12 484 TRP A N 1
ATOM 3717 C CA . TRP A 1 484 ? 30.885 -0.759 -18.514 1.00 46.12 484 TRP A CA 1
ATOM 3718 C C . TRP A 1 484 ? 32.405 -0.656 -18.728 1.00 46.12 484 TRP A C 1
ATOM 3720 O O . TRP A 1 484 ? 33.049 0.211 -18.131 1.00 46.12 484 TRP A O 1
ATOM 3730 N N . TRP A 1 485 ? 32.996 -1.547 -19.536 1.00 43.34 485 TRP A N 1
ATOM 3731 C CA . TRP A 1 485 ? 34.456 -1.761 -19.598 1.00 43.34 485 TRP A CA 1
ATOM 3732 C C . TRP A 1 485 ? 35.040 -1.707 -21.021 1.00 43.34 485 TRP A C 1
ATOM 3734 O O . TRP A 1 485 ? 34.426 -2.208 -21.952 1.00 43.34 485 TRP A O 1
ATOM 3744 N N . ASN A 1 486 ? 36.247 -1.154 -21.187 1.00 35.06 486 ASN A N 1
ATOM 3745 C CA . ASN A 1 486 ? 37.026 -1.167 -22.439 1.00 35.06 486 ASN A CA 1
ATOM 3746 C C . ASN A 1 486 ? 38.458 -1.663 -22.164 1.00 35.06 486 ASN A C 1
ATOM 3748 O O . ASN A 1 486 ? 39.421 -0.909 -22.281 1.00 35.06 486 ASN A O 1
ATOM 3752 N N . GLY A 1 487 ? 38.608 -2.907 -21.696 1.00 48.16 487 GLY A N 1
ATOM 3753 C CA . GLY A 1 487 ? 39.918 -3.423 -21.266 1.00 48.16 487 GLY A CA 1
ATOM 3754 C C . GLY A 1 487 ? 40.567 -2.576 -20.152 1.00 48.16 487 GLY A C 1
ATOM 3755 O O . GLY A 1 487 ? 39.873 -2.141 -19.234 1.00 48.16 487 GLY A O 1
ATOM 3756 N N . ASP A 1 488 ? 41.886 -2.329 -20.243 1.00 31.52 488 ASP A N 1
ATOM 3757 C CA . ASP A 1 488 ? 42.722 -1.731 -19.176 1.00 31.52 488 ASP A CA 1
ATOM 3758 C C . ASP A 1 488 ? 42.855 -0.183 -19.193 1.00 31.52 488 ASP A C 1
ATOM 3760 O O . ASP A 1 488 ? 43.603 0.365 -18.381 1.00 31.52 488 ASP A O 1
ATOM 3764 N N . ALA A 1 489 ? 42.158 0.562 -20.067 1.00 33.09 489 ALA A N 1
ATOM 3765 C CA . ALA A 1 489 ? 42.305 2.029 -20.157 1.00 33.09 489 ALA A CA 1
ATOM 3766 C C . ALA A 1 489 ? 40.960 2.798 -20.181 1.00 33.09 489 ALA A C 1
ATOM 3768 O O . ALA A 1 489 ? 40.055 2.429 -20.930 1.00 33.09 489 ALA A O 1
ATOM 3769 N N . PRO A 1 490 ? 40.805 3.899 -19.410 1.00 38.00 490 PRO A N 1
ATOM 3770 C CA . PRO A 1 490 ? 39.600 4.732 -19.447 1.00 38.00 490 PRO A CA 1
ATOM 3771 C C . PRO A 1 490 ? 39.489 5.515 -20.758 1.00 38.00 490 PRO A C 1
ATOM 3773 O O . PRO A 1 490 ? 40.424 6.210 -21.150 1.00 38.00 490 PRO A O 1
ATOM 3776 N N . THR A 1 491 ? 38.311 5.507 -21.386 1.00 43.91 491 THR A N 1
ATOM 3777 C CA . THR A 1 491 ? 38.010 6.361 -22.550 1.00 43.91 491 THR A CA 1
ATOM 3778 C C . THR A 1 491 ? 36.689 7.113 -22.368 1.00 43.91 491 THR A C 1
ATOM 3780 O O . THR A 1 491 ? 35.707 6.535 -21.912 1.00 43.91 491 THR A O 1
ATOM 3783 N N . LEU A 1 492 ? 36.632 8.383 -22.795 1.00 47.56 492 LEU A N 1
ATOM 3784 C CA . LEU A 1 492 ? 35.458 9.284 -22.751 1.00 47.56 492 LEU A CA 1
ATOM 3785 C C . LEU A 1 492 ? 34.336 8.924 -23.764 1.00 47.56 492 LEU A C 1
ATOM 3787 O O . LEU A 1 492 ? 33.470 9.750 -24.049 1.00 47.56 492 LEU A O 1
ATOM 3791 N N . LEU A 1 493 ? 34.373 7.725 -24.350 1.00 49.72 493 LEU A N 1
ATOM 3792 C CA . LEU A 1 493 ? 33.635 7.366 -25.571 1.00 49.72 493 LEU A CA 1
ATOM 3793 C C . LEU A 1 493 ? 32.234 6.789 -25.319 1.00 49.72 493 LEU A C 1
ATOM 3795 O O . LEU A 1 493 ? 31.424 6.745 -26.243 1.00 49.72 493 LEU A O 1
ATOM 3799 N N . ALA A 1 494 ? 31.938 6.413 -24.071 1.00 47.50 494 ALA A N 1
ATOM 3800 C CA . ALA A 1 494 ? 30.596 6.096 -23.595 1.00 47.50 494 ALA A CA 1
ATOM 3801 C C . ALA A 1 494 ? 30.185 7.089 -22.496 1.00 47.50 494 ALA A C 1
ATOM 3803 O O . ALA A 1 494 ? 30.927 7.317 -21.532 1.00 47.50 494 ALA A O 1
ATOM 3804 N N . SER A 1 495 ? 29.004 7.693 -22.627 1.00 45.03 495 SER A N 1
ATOM 3805 C CA . SER A 1 495 ? 28.490 8.674 -21.665 1.00 45.03 495 SER A CA 1
ATOM 3806 C C . SER A 1 495 ? 27.015 8.458 -21.352 1.00 45.03 495 SER A C 1
ATOM 3808 O O . SER A 1 495 ? 26.241 8.138 -22.249 1.00 45.03 495 SER A O 1
ATOM 3810 N N . ILE A 1 496 ? 26.626 8.689 -20.097 1.00 46.81 496 ILE A N 1
ATOM 3811 C CA . ILE A 1 496 ? 25.224 8.675 -19.659 1.00 46.81 496 ILE A CA 1
ATOM 3812 C C . ILE A 1 496 ? 24.713 10.116 -19.599 1.00 46.81 496 ILE A C 1
ATOM 3814 O O . ILE A 1 496 ? 25.352 10.969 -18.973 1.00 46.81 496 ILE A O 1
ATOM 3818 N N . SER A 1 497 ? 23.557 10.378 -20.213 1.00 38.47 497 SER A N 1
ATOM 3819 C CA . SER A 1 497 ? 22.817 11.628 -20.001 1.00 38.47 497 SER A CA 1
ATOM 3820 C C . SER A 1 497 ? 21.839 11.466 -18.834 1.00 38.47 497 SER A C 1
ATOM 3822 O O . SER A 1 497 ? 21.202 10.425 -18.696 1.00 38.47 497 SER A O 1
ATOM 3824 N N . ARG A 1 498 ? 21.760 12.490 -17.979 1.00 44.81 498 ARG A N 1
ATOM 3825 C CA . ARG A 1 498 ? 21.060 12.509 -16.677 1.00 44.81 498 ARG A CA 1
ATOM 3826 C C . ARG A 1 498 ? 19.659 13.114 -16.745 1.00 44.81 498 ARG A C 1
ATOM 3828 O O . ARG A 1 498 ? 19.119 13.487 -15.712 1.00 44.81 498 ARG A O 1
ATOM 3835 N N . GLU A 1 499 ? 19.132 13.306 -17.948 1.00 36.53 499 GLU A N 1
ATOM 3836 C CA . GLU A 1 499 ? 18.009 14.218 -18.157 1.00 36.53 499 GLU A CA 1
ATOM 3837 C C . GLU A 1 499 ? 16.732 13.834 -17.405 1.00 36.53 499 GLU A C 1
ATOM 3839 O O . GLU A 1 499 ? 15.940 14.739 -17.197 1.00 36.53 499 GLU A O 1
ATOM 3844 N N . ASP A 1 500 ? 16.551 12.597 -16.915 1.00 39.22 500 ASP A N 1
ATOM 3845 C CA . ASP A 1 500 ? 15.297 12.213 -16.258 1.00 39.22 500 ASP A CA 1
ATOM 3846 C C . ASP A 1 500 ? 15.387 10.998 -15.287 1.00 39.22 500 ASP A C 1
ATOM 3848 O O . ASP A 1 500 ? 16.311 10.182 -15.379 1.00 39.22 500 ASP A O 1
ATOM 3852 N N . PRO A 1 501 ? 14.426 10.853 -14.345 1.00 42.31 501 PRO A N 1
ATOM 3853 C CA . PRO A 1 501 ? 14.275 9.696 -13.446 1.00 42.31 501 PRO A CA 1
ATOM 3854 C C . PRO A 1 501 ? 14.077 8.349 -14.168 1.00 42.31 501 PRO A C 1
ATOM 3856 O O . PRO A 1 501 ? 13.424 8.296 -15.202 1.00 42.31 501 PRO A O 1
ATOM 3859 N N . SER A 1 502 ? 14.592 7.250 -13.588 1.00 45.66 502 SER A N 1
ATOM 3860 C CA . SER A 1 502 ? 14.322 5.862 -14.027 1.00 45.66 502 SER A CA 1
ATOM 3861 C C . SER A 1 502 ? 12.811 5.615 -14.224 1.00 45.66 502 SER A C 1
ATOM 3863 O O . SER A 1 502 ? 12.111 5.862 -13.244 1.00 45.66 502 SER A O 1
ATOM 3865 N N . PRO A 1 503 ? 12.287 5.072 -15.351 1.00 47.78 503 PRO A N 1
ATOM 3866 C CA . PRO A 1 503 ? 12.840 4.727 -16.654 1.00 47.78 503 PRO A CA 1
ATOM 3867 C C . PRO A 1 503 ? 14.180 5.270 -17.089 1.00 47.78 503 PRO A C 1
ATOM 3869 O O . PRO A 1 503 ? 15.135 4.516 -17.218 1.00 47.78 503 PRO A O 1
ATOM 3872 N N . ASN A 1 504 ? 14.233 6.594 -17.245 1.00 55.81 504 ASN A N 1
ATOM 3873 C CA . ASN A 1 504 ? 14.731 7.359 -18.396 1.00 55.81 504 ASN A CA 1
ATOM 3874 C C . ASN A 1 504 ? 16.255 7.314 -18.641 1.00 55.81 504 ASN A C 1
ATOM 3876 O O . ASN A 1 504 ? 16.896 8.321 -18.958 1.00 55.81 504 ASN A O 1
ATOM 3880 N N . PHE A 1 505 ? 16.856 6.138 -18.505 1.00 64.25 505 PHE A N 1
ATOM 3881 C CA . PHE A 1 505 ? 18.270 5.879 -18.682 1.00 64.25 505 PHE A CA 1
ATOM 3882 C C . PHE A 1 505 ? 18.635 5.944 -20.174 1.00 64.25 505 PHE A C 1
ATOM 3884 O O . PHE A 1 505 ? 17.998 5.309 -21.022 1.00 64.25 505 PHE A O 1
ATOM 3891 N N . LYS A 1 506 ? 19.670 6.736 -20.498 1.00 69.62 506 LYS A N 1
ATOM 3892 C CA . LYS A 1 506 ? 20.184 6.932 -21.863 1.00 69.62 506 LYS A CA 1
ATOM 3893 C C . LYS A 1 506 ? 21.689 6.649 -21.909 1.00 69.62 506 LYS A C 1
ATOM 3895 O O . LYS A 1 506 ? 22.457 7.276 -21.175 1.00 69.62 506 LYS A O 1
ATOM 3900 N N . LEU A 1 507 ? 22.120 5.754 -22.795 1.00 73.31 507 LEU A N 1
ATOM 3901 C CA . LEU A 1 507 ? 23.520 5.402 -23.046 1.00 73.31 507 LEU A CA 1
ATOM 3902 C C . LEU A 1 507 ? 23.958 5.940 -24.400 1.00 73.31 507 LEU A C 1
ATOM 3904 O O . LEU A 1 507 ? 23.384 5.551 -25.403 1.00 73.31 507 LEU A O 1
ATOM 3908 N N . ALA A 1 508 ? 24.986 6.783 -24.456 1.00 72.12 508 ALA A N 1
ATOM 3909 C CA . ALA A 1 508 ? 25.525 7.292 -25.714 1.00 72.12 508 ALA A CA 1
ATOM 3910 C C . ALA A 1 508 ? 26.932 6.755 -25.989 1.00 72.12 508 ALA A C 1
ATOM 3912 O O . ALA A 1 508 ? 27.809 6.867 -25.133 1.00 72.12 508 ALA A O 1
ATOM 3913 N N . PHE A 1 509 ? 27.142 6.242 -27.200 1.00 78.25 509 PHE A N 1
ATOM 3914 C CA . PHE A 1 509 ? 28.398 5.753 -27.758 1.00 78.25 509 PHE A CA 1
ATOM 3915 C C . PHE A 1 509 ? 28.825 6.659 -28.911 1.00 78.25 509 PHE A C 1
ATOM 3917 O O . PHE A 1 509 ? 28.015 6.988 -29.781 1.00 78.25 509 PHE A O 1
ATOM 3924 N N . ARG A 1 510 ? 30.097 7.068 -28.904 1.00 81.44 510 ARG A N 1
ATOM 3925 C CA . ARG A 1 510 ? 30.676 7.993 -29.891 1.00 81.44 510 ARG A CA 1
ATOM 3926 C C . ARG A 1 510 ? 31.845 7.361 -30.638 1.00 81.44 510 ARG A C 1
ATOM 3928 O O . ARG A 1 510 ? 32.482 6.464 -30.081 1.00 81.44 510 ARG A O 1
ATOM 3935 N N . PRO A 1 511 ? 32.153 7.800 -31.872 1.00 82.00 511 PRO A N 1
ATOM 3936 C CA . PRO A 1 511 ? 33.215 7.184 -32.645 1.00 82.00 511 PRO A CA 1
ATOM 3937 C C . PRO A 1 511 ? 34.586 7.637 -32.133 1.00 82.00 511 PRO A C 1
ATOM 3939 O O . PRO A 1 511 ? 34.762 8.789 -31.736 1.00 82.00 511 PRO A O 1
ATOM 3942 N N . ASP A 1 512 ? 35.571 6.743 -32.207 1.00 79.88 512 ASP A N 1
ATOM 3943 C CA . ASP A 1 512 ? 36.986 7.079 -32.036 1.00 79.88 512 ASP A CA 1
ATOM 3944 C C . ASP A 1 512 ? 37.675 7.087 -33.406 1.00 79.88 512 ASP A C 1
ATOM 3946 O O . ASP A 1 512 ? 37.666 6.099 -34.143 1.00 79.88 512 ASP A O 1
ATOM 3950 N N . ALA A 1 513 ? 38.253 8.231 -33.771 1.00 85.12 513 ALA A N 1
ATOM 3951 C CA . ALA A 1 513 ? 38.953 8.396 -35.041 1.00 85.12 513 ALA A CA 1
ATOM 3952 C C . ALA A 1 513 ? 40.248 7.565 -35.118 1.00 85.12 513 ALA A C 1
ATOM 3954 O O . ALA A 1 513 ? 40.701 7.213 -36.211 1.00 85.12 513 ALA A O 1
ATOM 3955 N N . ASN A 1 514 ? 40.846 7.251 -33.968 1.00 81.75 514 ASN A N 1
ATOM 3956 C CA . ASN A 1 514 ? 42.205 6.733 -33.868 1.00 81.75 514 ASN A CA 1
ATOM 3957 C C . ASN A 1 514 ? 42.259 5.231 -33.589 1.00 81.75 514 ASN A C 1
ATOM 3959 O O . ASN A 1 514 ? 43.263 4.598 -33.923 1.00 81.75 514 ASN A O 1
ATOM 3963 N N . ALA A 1 515 ? 41.204 4.652 -33.017 1.00 78.44 515 ALA A N 1
ATOM 3964 C CA . ALA A 1 515 ? 41.201 3.263 -32.580 1.00 78.44 515 ALA A CA 1
ATOM 3965 C C . ALA A 1 515 ? 39.827 2.598 -32.718 1.00 78.44 515 ALA A C 1
ATOM 3967 O O . ALA A 1 515 ? 38.787 3.252 -32.740 1.00 78.44 515 ALA A O 1
ATOM 3968 N N . ASP A 1 516 ? 39.853 1.270 -32.797 1.00 80.38 516 ASP A N 1
ATOM 3969 C CA . ASP A 1 516 ? 38.677 0.473 -32.466 1.00 80.38 516 ASP A CA 1
ATOM 3970 C C . ASP A 1 516 ? 38.532 0.439 -30.941 1.00 80.38 516 ASP A C 1
ATOM 3972 O O . ASP A 1 516 ? 39.541 0.443 -30.230 1.00 80.38 516 ASP A O 1
ATOM 3976 N N . TYR A 1 517 ? 37.305 0.348 -30.429 1.00 70.81 517 TYR A N 1
ATOM 3977 C CA . TYR A 1 517 ? 37.086 0.137 -28.997 1.00 70.81 517 TYR A CA 1
ATOM 3978 C C . TYR A 1 517 ? 36.013 -0.908 -28.714 1.00 70.81 517 TYR A C 1
ATOM 3980 O O . TYR A 1 517 ? 35.132 -1.177 -29.535 1.00 70.81 517 TYR A O 1
ATOM 3988 N N . ARG A 1 518 ? 36.093 -1.494 -27.518 1.00 72.19 518 ARG A N 1
ATOM 3989 C CA . ARG A 1 518 ? 35.116 -2.448 -26.997 1.00 72.19 518 ARG A CA 1
ATOM 3990 C C . ARG A 1 518 ? 34.448 -1.836 -25.770 1.00 72.19 518 ARG A C 1
ATOM 3992 O O . ARG A 1 518 ? 35.122 -1.250 -24.937 1.00 72.19 518 ARG A O 1
ATOM 3999 N N . SER A 1 519 ? 33.134 -1.934 -25.657 1.00 70.81 519 SER A N 1
ATOM 4000 C CA . SER A 1 519 ? 32.379 -1.501 -24.488 1.00 70.81 519 SER A CA 1
ATOM 4001 C C . SER A 1 519 ? 31.579 -2.683 -23.963 1.00 70.81 519 SER A C 1
ATOM 4003 O O . SER A 1 519 ? 30.648 -3.145 -24.610 1.00 70.81 519 SER A O 1
ATOM 4005 N N . ILE A 1 520 ? 31.993 -3.203 -22.814 1.00 69.25 520 ILE A N 1
ATOM 4006 C CA . ILE A 1 520 ? 31.465 -4.428 -22.218 1.00 69.25 520 ILE A CA 1
ATOM 4007 C C . ILE A 1 520 ? 30.508 -4.053 -21.089 1.00 69.25 520 ILE A C 1
ATOM 4009 O O . ILE A 1 520 ? 30.977 -3.521 -20.087 1.00 69.25 520 ILE A O 1
ATOM 4013 N N . ASN A 1 521 ? 29.215 -4.344 -21.221 1.00 72.44 521 ASN A N 1
ATOM 4014 C CA . ASN A 1 521 ? 28.230 -4.295 -20.144 1.00 72.44 521 ASN A CA 1
ATOM 4015 C C . ASN A 1 521 ? 28.492 -5.420 -19.135 1.00 72.44 521 ASN A C 1
ATOM 4017 O O . ASN A 1 521 ? 28.228 -6.593 -19.401 1.00 72.44 521 ASN A O 1
ATOM 4021 N N . ASP A 1 522 ? 28.976 -5.051 -17.959 1.00 64.69 522 ASP A N 1
ATOM 4022 C CA . ASP A 1 522 ? 29.175 -5.916 -16.797 1.00 64.69 522 ASP A CA 1
ATOM 4023 C C . ASP A 1 522 ? 28.546 -5.257 -15.556 1.00 64.69 522 ASP A C 1
ATOM 4025 O O . ASP A 1 522 ? 29.182 -4.988 -14.530 1.00 64.69 522 ASP A O 1
ATOM 4029 N N . VAL A 1 523 ? 27.256 -4.934 -15.685 1.00 54.81 523 VAL A N 1
ATOM 4030 C CA . VAL A 1 523 ? 26.410 -4.391 -14.612 1.00 54.81 523 VAL A CA 1
ATOM 4031 C C . VAL A 1 523 ? 26.460 -5.250 -13.344 1.00 54.81 523 VAL A C 1
ATOM 4033 O O . VAL A 1 523 ? 26.474 -4.716 -12.233 1.00 54.81 523 VAL A O 1
ATOM 4036 N N . ASN A 1 524 ? 26.566 -6.572 -13.487 1.00 50.38 524 ASN A N 1
ATOM 4037 C CA . ASN A 1 524 ? 26.589 -7.509 -12.370 1.00 50.38 524 ASN A CA 1
ATOM 4038 C C . ASN A 1 524 ? 27.817 -7.262 -11.480 1.00 50.38 524 ASN A C 1
ATOM 4040 O O . ASN A 1 524 ? 27.676 -7.135 -10.259 1.00 50.38 524 ASN A O 1
ATOM 4044 N N . ARG A 1 525 ? 29.017 -7.117 -12.063 1.00 50.06 525 ARG A N 1
ATOM 4045 C CA . ARG A 1 525 ? 30.248 -6.837 -11.303 1.00 50.06 525 ARG A CA 1
ATOM 4046 C C . ARG A 1 525 ? 30.190 -5.519 -10.535 1.00 50.06 525 ARG A C 1
ATOM 4048 O O . ARG A 1 525 ? 30.817 -5.401 -9.482 1.00 50.06 525 ARG A O 1
ATOM 4055 N N . ALA A 1 526 ? 29.465 -4.533 -11.049 1.00 45.09 526 ALA A N 1
ATOM 4056 C CA . ALA A 1 526 ? 29.534 -3.172 -10.540 1.00 45.09 526 ALA A CA 1
ATOM 4057 C C . ALA A 1 526 ? 28.350 -2.715 -9.682 1.00 45.09 526 ALA A C 1
ATOM 4059 O O . ALA A 1 526 ? 28.504 -1.798 -8.880 1.00 45.09 526 ALA A O 1
ATOM 4060 N N . SER A 1 527 ? 27.200 -3.377 -9.801 1.00 45.62 527 SER A N 1
ATOM 4061 C CA . SER A 1 527 ? 26.088 -3.256 -8.848 1.00 45.62 527 SER A CA 1
ATOM 4062 C C . SER A 1 527 ? 26.369 -3.988 -7.530 1.00 45.62 527 SER A C 1
ATOM 4064 O O . SER A 1 527 ? 25.716 -3.731 -6.529 1.00 45.62 527 SER A O 1
ATOM 4066 N N . GLY A 1 528 ? 27.336 -4.913 -7.501 1.00 44.75 528 GLY A N 1
ATOM 4067 C CA . GLY A 1 528 ? 27.576 -5.789 -6.349 1.00 44.75 528 GLY A CA 1
ATOM 4068 C C . GLY A 1 528 ? 26.602 -6.972 -6.261 1.00 44.75 528 GLY A C 1
ATOM 4069 O O . GLY A 1 528 ? 26.902 -7.935 -5.555 1.00 44.75 528 GLY A O 1
ATOM 4070 N N . ILE A 1 529 ? 25.521 -6.956 -7.056 1.00 48.59 529 ILE A N 1
ATOM 4071 C CA . ILE A 1 529 ? 24.534 -8.036 -7.221 1.00 48.59 529 ILE A CA 1
ATOM 4072 C C . ILE A 1 529 ? 25.229 -9.347 -7.641 1.00 48.59 529 ILE A C 1
ATOM 4074 O O . ILE A 1 529 ? 24.871 -10.422 -7.156 1.00 48.59 529 ILE A O 1
ATOM 4078 N N . ALA A 1 530 ? 26.307 -9.261 -8.438 1.00 45.16 530 ALA A N 1
ATOM 4079 C CA . ALA A 1 530 ? 27.109 -10.414 -8.847 1.00 45.16 530 ALA A CA 1
ATOM 4080 C C . ALA A 1 530 ? 27.623 -11.265 -7.688 1.00 45.16 530 ALA A C 1
ATOM 4082 O O . ALA A 1 530 ? 27.614 -12.478 -7.815 1.00 45.16 530 ALA A O 1
ATOM 4083 N N . ARG A 1 531 ? 28.117 -10.704 -6.574 1.00 50.19 531 ARG A N 1
ATOM 4084 C CA . ARG A 1 531 ? 28.840 -11.554 -5.604 1.00 50.19 531 ARG A CA 1
ATOM 4085 C C . ARG A 1 531 ? 27.939 -12.598 -4.959 1.00 50.19 531 ARG A C 1
ATOM 4087 O O . ARG A 1 531 ? 28.394 -13.712 -4.738 1.00 50.19 531 ARG A O 1
ATOM 4094 N N . ASN A 1 532 ? 26.686 -12.244 -4.699 1.00 51.62 532 ASN A N 1
ATOM 4095 C CA . ASN A 1 532 ? 25.755 -13.133 -4.020 1.00 51.62 532 ASN A CA 1
ATOM 4096 C C . ASN A 1 532 ? 24.978 -14.012 -5.019 1.00 51.62 532 ASN A C 1
ATOM 4098 O O . ASN A 1 532 ? 24.719 -15.168 -4.708 1.00 51.62 532 ASN A O 1
ATOM 4102 N N . LEU A 1 533 ? 24.681 -13.522 -6.235 1.00 51.44 533 LEU A N 1
ATOM 4103 C CA . LEU A 1 533 ? 24.102 -14.354 -7.305 1.00 51.44 533 LEU A CA 1
ATOM 4104 C C . LEU A 1 533 ? 25.096 -15.397 -7.842 1.00 51.44 533 LEU A C 1
ATOM 4106 O O . LEU A 1 533 ? 24.724 -16.556 -7.997 1.00 51.44 533 LEU A O 1
ATOM 4110 N N . LEU A 1 534 ? 26.367 -15.015 -8.038 1.00 53.88 534 LEU A N 1
ATOM 4111 C CA . LEU A 1 534 ? 27.443 -15.934 -8.439 1.00 53.88 534 LEU A CA 1
ATOM 4112 C C . LEU A 1 534 ? 27.699 -17.010 -7.375 1.00 53.88 534 LEU A C 1
ATOM 4114 O O . LEU A 1 534 ? 28.061 -18.132 -7.706 1.00 53.88 534 LEU A O 1
ATOM 4118 N N . GLN A 1 535 ? 27.514 -16.693 -6.087 1.00 55.22 535 GLN A N 1
ATOM 4119 C CA . GLN A 1 535 ? 27.624 -17.688 -5.010 1.00 55.22 535 GLN A CA 1
ATOM 4120 C C . GLN A 1 535 ? 26.515 -18.748 -5.060 1.00 55.22 535 GLN A C 1
ATOM 4122 O O . GLN A 1 535 ? 26.695 -19.825 -4.497 1.00 55.22 535 GLN A O 1
ATOM 4127 N N . GLN A 1 536 ? 25.393 -18.454 -5.720 1.00 57.06 536 GLN A N 1
ATOM 4128 C CA . GLN A 1 536 ? 24.246 -19.353 -5.841 1.00 57.06 536 GLN A CA 1
ATOM 4129 C C . GLN A 1 536 ? 24.133 -20.011 -7.229 1.00 57.06 536 GLN A C 1
ATOM 4131 O O . GLN A 1 536 ? 23.272 -20.869 -7.408 1.00 57.06 536 GLN A O 1
ATOM 4136 N N . GLY A 1 537 ? 24.990 -19.650 -8.194 1.00 59.09 537 GLY A N 1
ATOM 4137 C CA . GLY A 1 537 ? 24.937 -20.175 -9.565 1.00 59.09 537 GLY A CA 1
ATOM 4138 C C . GLY A 1 537 ? 23.729 -19.676 -10.369 1.00 59.09 537 GLY A C 1
ATOM 4139 O O . GLY A 1 537 ? 23.199 -20.411 -11.199 1.00 59.09 537 GLY A O 1
ATOM 4140 N N . LEU A 1 538 ? 23.241 -18.467 -10.069 1.00 58.81 538 LEU A N 1
ATOM 4141 C CA . LEU A 1 538 ? 22.014 -17.887 -10.636 1.00 58.81 538 LEU A CA 1
ATOM 4142 C C . LEU A 1 538 ? 22.279 -16.715 -11.596 1.00 58.81 538 LEU A C 1
ATOM 4144 O O . LEU A 1 538 ? 21.354 -16.002 -11.976 1.00 58.81 538 LEU A O 1
ATOM 4148 N N . GLU A 1 539 ? 23.534 -16.477 -11.973 1.00 58.25 539 GLU A N 1
ATOM 4149 C CA . GLU A 1 539 ? 23.992 -15.316 -12.752 1.00 58.25 539 GLU A CA 1
ATOM 4150 C C . GLU A 1 539 ? 23.432 -15.198 -14.180 1.00 58.25 539 GLU A C 1
ATOM 4152 O O . GLU A 1 539 ? 23.628 -14.160 -14.827 1.00 58.25 539 GLU A O 1
ATOM 4157 N N . ASP A 1 540 ? 22.771 -16.250 -14.663 1.00 59.25 540 ASP A N 1
ATOM 4158 C CA . ASP A 1 540 ? 22.182 -16.344 -16.000 1.00 59.25 540 ASP A CA 1
ATOM 4159 C C . ASP A 1 540 ? 20.649 -16.510 -15.969 1.00 59.25 540 ASP A C 1
ATOM 4161 O O . ASP A 1 540 ? 20.038 -16.730 -17.016 1.00 59.25 540 ASP A O 1
ATOM 4165 N N . LEU A 1 541 ? 20.002 -16.395 -14.798 1.00 59.91 541 LEU A N 1
ATOM 4166 C CA . LEU A 1 541 ? 18.538 -16.366 -14.732 1.00 59.91 541 LEU A CA 1
ATOM 4167 C C . LEU A 1 541 ? 18.003 -15.053 -15.336 1.00 59.91 541 LEU A C 1
ATOM 4169 O O . LEU A 1 541 ? 18.360 -13.978 -14.847 1.00 59.91 541 LEU A O 1
ATOM 4173 N N . PRO A 1 542 ? 17.111 -15.111 -16.346 1.00 55.94 542 PRO A N 1
ATOM 4174 C CA . PRO A 1 542 ? 16.492 -13.916 -16.911 1.00 55.94 542 PRO A CA 1
ATOM 4175 C C . PRO A 1 542 ? 15.726 -13.120 -15.847 1.00 55.94 542 PRO A C 1
ATOM 4177 O O . PRO A 1 542 ? 14.924 -13.692 -15.104 1.00 55.94 542 PRO A O 1
ATOM 4180 N N . GLY A 1 543 ? 15.952 -11.806 -15.802 1.00 53.16 543 GLY A N 1
ATOM 4181 C CA . GLY A 1 543 ? 15.375 -10.876 -14.829 1.00 53.16 543 GLY A CA 1
ATOM 4182 C C . GLY A 1 543 ? 16.254 -10.613 -13.594 1.00 53.16 543 GLY A C 1
ATOM 4183 O O . GLY A 1 543 ? 15.872 -9.816 -12.730 1.00 53.16 543 GLY A O 1
ATOM 4184 N N . LEU A 1 544 ? 17.418 -11.269 -13.480 1.00 54.00 544 LEU A N 1
ATOM 4185 C CA . LEU A 1 544 ? 18.395 -11.040 -12.414 1.00 54.00 544 LEU A CA 1
ATOM 4186 C C . LEU A 1 544 ? 19.590 -10.208 -12.887 1.00 54.00 544 LEU A C 1
ATOM 4188 O O . LEU A 1 544 ? 20.642 -10.734 -13.255 1.00 54.00 544 LEU A O 1
ATOM 4192 N N . GLY A 1 545 ? 19.458 -8.888 -12.751 1.00 51.47 545 GLY A N 1
ATOM 4193 C CA . GLY A 1 545 ? 20.568 -7.948 -12.905 1.00 51.47 545 GLY A CA 1
ATOM 4194 C C . GLY A 1 545 ? 20.665 -7.281 -14.274 1.00 51.47 545 GLY A C 1
ATOM 4195 O O . GLY A 1 545 ? 21.658 -6.608 -14.538 1.00 51.47 545 GLY A O 1
ATOM 4196 N N . GLU A 1 546 ? 19.663 -7.407 -15.147 1.00 59.12 546 GLU A N 1
ATOM 4197 C CA . GLU A 1 546 ? 19.580 -6.573 -16.346 1.00 59.12 546 GLU A CA 1
ATOM 4198 C C . GLU A 1 546 ? 19.478 -5.085 -15.975 1.00 59.12 546 GLU A C 1
ATOM 4200 O O . GLU A 1 546 ? 19.067 -4.709 -14.880 1.00 59.12 546 GLU A O 1
ATOM 4205 N N . VAL A 1 547 ? 19.871 -4.202 -16.893 1.00 59.47 547 VAL A N 1
ATOM 4206 C CA . VAL A 1 547 ? 19.690 -2.750 -16.739 1.00 59.47 547 VAL A CA 1
ATOM 4207 C C . VAL A 1 547 ? 18.434 -2.339 -17.495 1.00 59.47 547 VAL A C 1
ATOM 4209 O O . VAL A 1 547 ? 18.336 -2.605 -18.694 1.00 59.47 547 VAL A O 1
ATOM 4212 N N . MET A 1 548 ? 17.502 -1.667 -16.811 1.00 67.75 548 MET A N 1
ATOM 4213 C CA . MET A 1 548 ? 16.386 -0.969 -17.449 1.00 67.75 548 MET A CA 1
ATOM 4214 C C . MET A 1 548 ? 16.961 0.205 -18.232 1.00 67.75 548 MET A C 1
ATOM 4216 O O . MET A 1 548 ? 17.639 1.067 -17.670 1.00 67.75 548 MET A O 1
ATOM 4220 N N . LEU A 1 549 ? 16.707 0.223 -19.532 1.00 71.44 549 LEU A N 1
ATOM 4221 C CA . LEU A 1 549 ? 17.220 1.238 -20.434 1.00 71.44 549 LEU A CA 1
ATOM 4222 C C . LEU A 1 549 ? 16.115 1.718 -21.367 1.00 71.44 549 LEU A C 1
ATOM 4224 O O . LEU A 1 549 ? 15.337 0.924 -21.892 1.00 71.44 549 LEU A O 1
ATOM 4228 N N . ASN A 1 550 ? 16.083 3.022 -21.622 1.00 75.31 550 ASN A N 1
ATOM 4229 C CA . ASN A 1 550 ? 15.169 3.592 -22.604 1.00 75.31 550 ASN A CA 1
ATOM 4230 C C . ASN A 1 550 ? 15.867 3.871 -23.909 1.00 75.31 550 ASN A C 1
ATOM 4232 O O . ASN A 1 550 ? 15.272 3.662 -24.954 1.00 75.31 550 ASN A O 1
ATOM 4236 N N . GLU A 1 551 ? 17.100 4.372 -23.876 1.00 81.69 551 GLU A N 1
ATOM 4237 C CA . GLU A 1 551 ? 17.718 4.874 -25.097 1.00 81.69 551 GLU A CA 1
ATOM 4238 C C . GLU A 1 551 ? 19.186 4.476 -25.226 1.00 81.69 551 GLU A C 1
ATOM 4240 O O . GLU A 1 551 ? 20.009 4.814 -24.378 1.00 81.69 551 GLU A O 1
ATOM 4245 N N . ILE A 1 552 ? 19.534 3.809 -26.324 1.00 85.81 552 ILE A N 1
ATOM 4246 C CA . ILE A 1 552 ? 20.920 3.687 -26.790 1.00 85.81 552 ILE A CA 1
ATOM 4247 C C . ILE A 1 552 ? 21.121 4.740 -27.872 1.00 85.81 552 ILE A C 1
ATOM 4249 O O . ILE A 1 552 ? 20.343 4.802 -28.813 1.00 85.81 552 ILE A O 1
ATOM 4253 N N . ARG A 1 553 ? 22.173 5.549 -27.792 1.00 85.62 553 ARG A N 1
ATOM 4254 C CA . ARG A 1 553 ? 22.561 6.503 -28.826 1.00 85.62 553 ARG A CA 1
ATOM 4255 C C . ARG A 1 553 ? 23.876 6.106 -29.450 1.00 85.62 553 ARG A C 1
ATOM 4257 O O . ARG A 1 553 ? 24.891 6.037 -28.771 1.00 85.62 553 ARG A O 1
ATOM 4264 N N . LEU A 1 554 ? 23.853 5.878 -30.749 1.00 89.81 554 LEU A N 1
ATOM 4265 C CA . LEU A 1 554 ? 25.027 5.725 -31.590 1.00 89.81 554 LEU A CA 1
ATOM 4266 C C . LEU A 1 554 ? 25.162 7.053 -32.330 1.00 89.81 554 LEU A C 1
ATOM 4268 O O . LEU A 1 554 ? 24.470 7.284 -33.318 1.00 89.81 554 LEU A O 1
ATOM 4272 N N . GLU A 1 555 ? 25.972 7.967 -31.799 1.00 84.62 555 GLU A N 1
ATOM 4273 C CA . GLU A 1 555 ? 25.972 9.381 -32.198 1.00 84.62 555 GLU A CA 1
ATOM 4274 C C . GLU A 1 555 ? 27.389 9.933 -32.407 1.00 84.62 555 GLU A C 1
ATOM 4276 O O . GLU A 1 555 ? 28.382 9.322 -32.024 1.00 84.62 555 GLU A O 1
ATOM 4281 N N . GLY A 1 556 ? 27.496 11.120 -33.004 1.00 84.06 556 GLY A N 1
ATOM 4282 C CA . GLY A 1 556 ? 28.770 11.804 -33.242 1.00 84.06 556 GLY A CA 1
ATOM 4283 C C . GLY A 1 556 ? 29.279 11.682 -34.677 1.00 84.06 556 GLY A C 1
ATOM 4284 O O . GLY A 1 556 ? 28.661 11.043 -35.526 1.00 84.06 556 GLY A O 1
ATOM 4285 N N . VAL A 1 557 ? 30.408 12.340 -34.952 1.00 89.94 557 VAL A N 1
ATOM 4286 C CA . VAL A 1 557 ? 30.985 12.443 -36.300 1.00 89.94 557 VAL A CA 1
ATOM 4287 C C . VAL A 1 557 ? 32.304 11.683 -36.369 1.00 89.94 557 VAL A C 1
ATOM 4289 O O . VAL A 1 557 ? 33.229 11.970 -35.612 1.00 89.94 557 VAL A O 1
ATOM 4292 N N . PHE A 1 558 ? 32.409 10.738 -37.299 1.00 90.00 558 PHE A N 1
ATOM 4293 C CA . PHE A 1 558 ? 33.648 10.034 -37.596 1.00 90.00 558 PHE A CA 1
ATOM 4294 C C . PHE A 1 558 ? 34.406 10.713 -38.741 1.00 90.00 558 PHE A C 1
ATOM 4296 O O . PHE A 1 558 ? 33.897 10.819 -39.855 1.00 90.00 558 PHE A O 1
ATOM 4303 N N . ALA A 1 559 ? 35.643 11.126 -38.472 1.00 89.19 559 ALA A N 1
ATOM 4304 C CA . ALA A 1 559 ? 36.572 11.696 -39.451 1.00 89.19 559 ALA A CA 1
ATOM 4305 C C . ALA A 1 559 ? 37.945 10.996 -39.375 1.00 89.19 559 ALA A C 1
ATOM 4307 O O . ALA A 1 559 ? 38.984 11.645 -39.273 1.00 89.19 559 ALA A O 1
ATOM 4308 N N . GLY A 1 560 ? 37.942 9.659 -39.334 1.00 88.19 560 GLY A N 1
ATOM 4309 C CA . GLY A 1 560 ? 39.162 8.856 -39.232 1.00 88.19 560 GLY A CA 1
ATOM 4310 C C . GLY A 1 560 ? 39.831 8.563 -40.578 1.00 88.19 560 GLY A C 1
ATOM 4311 O O . GLY A 1 560 ? 39.256 8.739 -41.650 1.00 88.19 560 GLY A O 1
ATOM 4312 N N . SER A 1 561 ? 41.069 8.078 -40.504 1.00 91.31 561 SER A N 1
ATOM 4313 C CA . SER A 1 561 ? 41.933 7.763 -41.653 1.00 91.31 561 SER A CA 1
ATOM 4314 C C . SER A 1 561 ? 42.052 6.262 -41.959 1.00 91.31 561 SER A C 1
ATOM 4316 O O . SER A 1 561 ? 42.905 5.853 -42.743 1.00 91.31 561 SER A O 1
ATOM 4318 N N . ALA A 1 562 ? 41.224 5.432 -41.326 1.00 92.75 562 ALA A N 1
ATOM 4319 C CA . ALA A 1 562 ? 41.124 3.992 -41.545 1.00 92.75 562 ALA A CA 1
ATOM 4320 C C . ALA A 1 562 ? 39.699 3.537 -41.217 1.00 92.75 562 ALA A C 1
ATOM 4322 O O . ALA A 1 562 ? 38.997 4.231 -40.486 1.00 92.75 562 ALA A O 1
ATOM 4323 N N . ASN A 1 563 ? 39.269 2.373 -41.708 1.00 95.06 563 ASN A N 1
ATOM 4324 C CA . ASN A 1 563 ? 38.023 1.775 -41.225 1.00 95.06 563 ASN A CA 1
ATOM 4325 C C . ASN A 1 563 ? 38.146 1.494 -39.727 1.00 95.06 563 ASN A C 1
ATOM 4327 O O . ASN A 1 563 ? 39.165 0.956 -39.290 1.00 95.06 563 ASN A O 1
ATOM 4331 N N . ARG A 1 564 ? 37.115 1.856 -38.963 1.00 91.31 564 ARG A N 1
ATOM 4332 C CA . ARG A 1 564 ? 37.084 1.686 -37.508 1.00 91.31 564 ARG A CA 1
ATOM 4333 C C . ARG A 1 564 ? 35.769 1.093 -37.043 1.00 91.31 564 ARG A C 1
ATOM 4335 O O . ARG A 1 564 ? 34.765 1.123 -37.762 1.00 91.31 564 ARG A O 1
ATOM 4342 N N . LYS A 1 565 ? 35.771 0.569 -35.822 1.00 89.12 565 LYS A N 1
ATOM 4343 C CA . LYS A 1 565 ? 34.564 0.038 -35.195 1.00 89.12 565 LYS A CA 1
ATOM 4344 C C . LYS A 1 565 ? 34.499 0.242 -33.686 1.00 89.12 565 LYS A C 1
ATOM 4346 O O . LYS A 1 565 ? 35.517 0.304 -33.001 1.00 89.12 565 LYS A O 1
ATOM 4351 N N . ALA A 1 566 ? 33.271 0.248 -33.192 1.00 83.19 566 ALA A N 1
ATOM 4352 C CA . ALA A 1 566 ? 32.934 0.001 -31.802 1.00 83.19 566 ALA A CA 1
ATOM 4353 C C . ALA A 1 566 ? 32.258 -1.372 -31.694 1.00 83.19 566 ALA A C 1
ATOM 4355 O O . ALA A 1 566 ? 31.403 -1.705 -32.519 1.00 83.19 566 ALA A O 1
ATOM 4356 N N . THR A 1 567 ? 32.614 -2.155 -30.680 1.00 84.19 567 THR A N 1
ATOM 4357 C CA . THR A 1 567 ? 31.870 -3.363 -30.291 1.00 84.19 567 THR A CA 1
ATOM 4358 C C . THR A 1 567 ? 31.289 -3.147 -28.905 1.00 84.19 567 THR A C 1
ATOM 4360 O O . THR A 1 567 ? 32.026 -2.864 -27.968 1.00 84.19 567 THR A O 1
ATOM 4363 N N . ILE A 1 568 ? 29.974 -3.246 -28.785 1.00 84.94 568 ILE A N 1
ATOM 4364 C CA . ILE A 1 568 ? 29.194 -3.013 -27.575 1.00 84.94 568 ILE A CA 1
ATOM 4365 C C . ILE A 1 568 ? 28.564 -4.358 -27.220 1.00 84.94 568 ILE A C 1
ATOM 4367 O O . ILE A 1 568 ? 27.756 -4.860 -27.986 1.00 84.94 568 ILE A O 1
ATOM 4371 N N . GLU A 1 569 ? 28.956 -4.970 -26.114 1.00 81.25 569 GLU A N 1
ATOM 4372 C CA . GLU A 1 569 ? 28.694 -6.390 -25.816 1.00 81.25 569 GLU A CA 1
ATOM 4373 C C . GLU A 1 569 ? 28.629 -6.626 -24.303 1.00 81.25 569 GLU A C 1
ATOM 4375 O O . GLU A 1 569 ? 28.837 -5.689 -23.543 1.00 81.25 569 GLU A O 1
ATOM 4380 N N . GLY A 1 570 ? 28.339 -7.842 -23.835 1.00 76.44 570 GLY A N 1
ATOM 4381 C CA . GLY A 1 570 ? 28.234 -8.156 -22.403 1.00 76.44 570 GLY A CA 1
ATOM 4382 C C . GLY A 1 570 ? 26.851 -8.674 -22.003 1.00 76.44 570 GLY A C 1
ATOM 4383 O O . GLY A 1 570 ? 26.216 -9.391 -22.770 1.00 76.44 570 GLY A O 1
ATOM 4384 N N . LYS A 1 571 ? 26.400 -8.354 -20.784 1.00 75.44 571 LYS A N 1
ATOM 4385 C CA . LYS A 1 571 ? 25.122 -8.843 -20.235 1.00 75.44 571 LYS A CA 1
ATOM 4386 C C . LYS A 1 571 ? 23.900 -8.211 -20.930 1.00 75.44 571 LYS A C 1
ATOM 4388 O O . LYS A 1 571 ? 23.993 -7.049 -21.332 1.00 75.44 571 LYS A O 1
ATOM 4393 N N . PRO A 1 572 ? 22.760 -8.924 -21.025 1.00 79.06 572 PRO A N 1
ATOM 4394 C CA . PRO A 1 572 ? 21.559 -8.413 -21.681 1.00 79.06 572 PRO A CA 1
ATOM 4395 C C . PRO A 1 572 ? 21.035 -7.094 -21.094 1.00 79.06 572 PRO A C 1
ATOM 4397 O O . PRO A 1 572 ? 21.274 -6.763 -19.928 1.00 79.06 572 PRO A O 1
ATOM 4400 N N . LEU A 1 573 ? 20.286 -6.349 -21.906 1.00 79.94 573 LEU A N 1
ATOM 4401 C CA . LEU A 1 573 ? 19.599 -5.117 -21.507 1.00 79.94 573 LEU A CA 1
ATOM 4402 C C . LEU A 1 573 ? 18.084 -5.283 -21.604 1.00 79.94 573 LEU A C 1
ATOM 4404 O O . LEU A 1 573 ? 17.593 -5.883 -22.557 1.00 79.94 573 LEU A O 1
ATOM 4408 N N . LEU A 1 574 ? 17.346 -4.697 -20.659 1.00 80.69 574 LEU A N 1
ATOM 4409 C CA . LEU A 1 574 ? 15.886 -4.657 -20.683 1.00 80.69 574 LEU A CA 1
ATOM 4410 C C . LEU A 1 574 ? 15.409 -3.288 -21.180 1.00 80.69 574 LEU A C 1
ATOM 4412 O O . LEU A 1 574 ? 15.625 -2.268 -20.527 1.00 80.69 574 LEU A O 1
ATOM 4416 N N . LEU A 1 575 ? 14.743 -3.268 -22.332 1.00 85.81 575 LEU A N 1
ATOM 4417 C CA . LEU A 1 575 ? 14.244 -2.061 -22.981 1.00 85.81 575 LEU A CA 1
ATOM 4418 C C . LEU A 1 575 ? 12.789 -1.784 -22.598 1.00 85.81 575 LEU A C 1
ATOM 4420 O O . LEU A 1 575 ? 11.888 -2.592 -22.846 1.00 85.81 575 LEU A O 1
ATOM 4424 N N . VAL A 1 576 ? 12.567 -0.615 -21.994 1.00 83.56 576 VAL A N 1
ATOM 4425 C CA . VAL A 1 576 ? 11.282 -0.191 -21.416 1.00 83.56 576 VAL A CA 1
ATOM 4426 C C . VAL A 1 576 ? 10.914 1.226 -21.860 1.00 83.56 576 VAL A C 1
ATOM 4428 O O . VAL A 1 576 ? 11.756 1.981 -22.347 1.00 83.56 576 VAL A O 1
ATOM 4431 N N . ARG A 1 577 ? 9.641 1.607 -21.703 1.00 82.88 577 ARG A N 1
ATOM 4432 C CA . ARG A 1 577 ? 9.196 2.981 -21.938 1.00 82.88 577 ARG A CA 1
ATOM 4433 C C . ARG A 1 577 ? 9.774 3.900 -20.879 1.00 82.88 577 ARG A C 1
ATOM 4435 O O . ARG A 1 577 ? 10.093 3.467 -19.771 1.00 82.88 577 ARG A O 1
ATOM 4442 N N . ASP A 1 578 ? 9.939 5.155 -21.255 1.00 73.31 578 ASP A N 1
ATOM 4443 C CA . ASP A 1 578 ? 10.274 6.202 -20.302 1.00 73.31 578 ASP A CA 1
ATOM 4444 C C . ASP A 1 578 ? 9.028 6.537 -19.446 1.00 73.31 578 ASP A C 1
ATOM 4446 O O . ASP A 1 578 ? 7.917 6.089 -19.751 1.00 73.31 578 ASP A O 1
ATOM 4450 N N . LEU A 1 579 ? 9.182 7.296 -18.359 1.00 67.06 579 LEU A N 1
ATOM 4451 C CA . LEU A 1 579 ? 8.053 7.661 -17.486 1.00 67.06 579 LEU A CA 1
ATOM 4452 C C . LEU A 1 579 ? 7.001 8.542 -18.182 1.00 67.06 579 LEU A C 1
ATOM 4454 O O . LEU A 1 579 ? 5.872 8.634 -17.708 1.00 67.06 579 LEU A O 1
ATOM 4458 N N . ALA A 1 580 ? 7.340 9.159 -19.319 1.00 72.62 580 ALA A N 1
ATOM 4459 C CA . ALA A 1 580 ? 6.397 9.894 -20.159 1.00 72.62 580 ALA A CA 1
ATOM 4460 C C . ALA A 1 580 ? 5.671 8.982 -21.170 1.00 72.62 580 ALA A C 1
ATOM 4462 O O . ALA A 1 580 ? 4.863 9.455 -21.971 1.00 72.62 580 ALA A O 1
ATOM 4463 N N . GLY A 1 581 ? 5.943 7.673 -21.146 1.00 76.56 581 GLY A N 1
ATOM 4464 C CA . GLY A 1 581 ? 5.351 6.681 -22.034 1.00 76.56 581 GLY A CA 1
ATOM 4465 C C . GLY A 1 581 ? 6.003 6.597 -23.416 1.00 76.56 581 GLY A C 1
ATOM 4466 O O . GLY A 1 581 ? 5.481 5.883 -24.277 1.00 76.56 581 GLY A O 1
ATOM 4467 N N . LYS A 1 582 ? 7.132 7.277 -23.657 1.00 84.88 582 LYS A N 1
ATOM 4468 C CA . LYS A 1 582 ? 7.875 7.176 -24.920 1.00 84.88 582 LYS A CA 1
ATOM 4469 C C . LYS A 1 582 ? 8.491 5.786 -25.039 1.00 84.88 582 LYS A C 1
ATOM 4471 O O . LYS A 1 582 ? 9.112 5.289 -24.101 1.00 84.88 582 LYS A O 1
ATOM 4476 N N . SER A 1 583 ? 8.344 5.172 -26.211 1.00 90.12 583 SER A N 1
ATOM 4477 C CA . SER A 1 583 ? 8.977 3.891 -26.530 1.00 90.12 583 SER A CA 1
ATOM 4478 C C . SER A 1 583 ? 10.496 3.925 -26.331 1.00 90.12 583 SER A C 1
ATOM 4480 O O . SER A 1 583 ? 11.117 4.951 -26.639 1.00 90.12 583 SER A O 1
ATOM 4482 N N . PRO A 1 584 ? 11.103 2.808 -25.885 1.00 91.31 584 PRO A N 1
ATOM 4483 C CA . PRO A 1 584 ? 12.548 2.670 -25.922 1.00 91.31 584 PRO A CA 1
ATOM 4484 C C . PRO A 1 584 ? 13.066 2.838 -27.352 1.00 91.31 584 PRO A C 1
ATOM 4486 O O . PRO A 1 584 ? 12.381 2.473 -28.311 1.00 91.31 584 PRO A O 1
ATOM 4489 N N . ALA A 1 585 ? 14.280 3.364 -27.506 1.00 93.00 585 ALA A N 1
ATOM 4490 C CA . ALA A 1 585 ? 14.872 3.624 -28.806 1.00 93.00 585 ALA A CA 1
ATOM 4491 C C . ALA A 1 585 ? 16.367 3.283 -28.906 1.00 93.00 585 ALA A C 1
ATOM 4493 O O . ALA A 1 585 ? 17.137 3.435 -27.960 1.00 93.00 585 ALA A O 1
ATOM 4494 N N . ILE A 1 586 ? 16.798 2.886 -30.103 1.00 94.50 586 ILE A N 1
ATOM 4495 C CA . ILE A 1 586 ? 18.205 2.929 -30.512 1.00 94.50 586 ILE A CA 1
ATOM 4496 C C . ILE A 1 586 ? 18.340 4.032 -31.559 1.00 94.50 586 ILE A C 1
ATOM 4498 O O . ILE A 1 586 ? 17.824 3.914 -32.672 1.00 94.50 586 ILE A O 1
ATOM 4502 N N . ARG A 1 587 ? 19.037 5.104 -31.184 1.00 94.38 587 ARG A N 1
ATOM 4503 C CA . ARG A 1 587 ? 19.341 6.258 -32.025 1.00 94.38 587 ARG A CA 1
ATOM 4504 C C . ARG A 1 587 ? 20.535 5.950 -32.923 1.00 94.38 587 ARG A C 1
ATOM 4506 O O . ARG A 1 587 ? 21.631 5.693 -32.433 1.00 94.38 587 ARG A O 1
ATOM 4513 N N . LEU A 1 588 ? 20.320 5.984 -34.230 1.00 96.75 588 LEU A N 1
ATOM 4514 C CA . LEU A 1 588 ? 21.268 5.671 -35.298 1.00 96.75 588 LEU A CA 1
ATOM 4515 C C . LEU A 1 588 ? 21.752 6.970 -35.959 1.00 96.75 588 LEU A C 1
ATOM 4517 O O . LEU A 1 588 ? 21.617 7.150 -37.169 1.00 96.75 588 LEU A O 1
ATOM 4521 N N . ASP A 1 589 ? 22.252 7.903 -35.151 1.00 94.88 589 ASP A N 1
ATOM 4522 C CA . ASP A 1 589 ? 22.501 9.299 -35.539 1.00 94.88 589 ASP A CA 1
ATOM 4523 C C . ASP A 1 589 ? 23.970 9.574 -35.916 1.00 94.88 589 ASP A C 1
ATOM 4525 O O . ASP A 1 589 ? 24.322 10.683 -36.315 1.00 94.88 589 ASP A O 1
ATOM 4529 N N . ALA A 1 590 ? 24.858 8.584 -35.795 1.00 91.94 590 ALA A N 1
ATOM 4530 C CA . ALA A 1 590 ? 26.271 8.752 -36.105 1.00 91.94 590 ALA A CA 1
ATOM 4531 C C . ALA A 1 590 ? 26.516 8.996 -37.601 1.00 91.94 590 ALA A C 1
ATOM 4533 O O . ALA A 1 590 ? 26.046 8.257 -38.473 1.00 91.94 590 ALA A O 1
ATOM 4534 N N . VAL A 1 591 ? 27.325 10.014 -37.883 1.00 93.25 591 VAL A N 1
ATOM 4535 C CA . VAL A 1 591 ? 27.661 10.451 -39.237 1.00 93.25 591 VAL A CA 1
ATOM 4536 C C . VAL A 1 591 ? 29.127 10.144 -39.522 1.00 93.25 591 VAL A C 1
ATOM 4538 O O . VAL A 1 591 ? 30.007 10.476 -38.733 1.00 93.25 591 VAL A O 1
ATOM 4541 N N . GLN A 1 592 ? 29.418 9.548 -40.670 1.00 89.44 592 GLN A N 1
ATOM 4542 C CA . GLN A 1 592 ? 30.764 9.487 -41.229 1.00 89.44 592 GLN A CA 1
ATOM 4543 C C . GLN A 1 592 ? 30.979 10.668 -42.184 1.00 89.44 592 GLN A C 1
ATOM 4545 O O . GLN A 1 592 ? 30.158 10.938 -43.068 1.00 89.44 592 GLN A O 1
ATOM 4550 N N . ALA A 1 593 ? 32.077 11.396 -41.981 1.00 86.62 593 ALA A N 1
ATOM 4551 C CA . ALA A 1 593 ? 32.497 12.478 -42.861 1.00 86.62 593 ALA A CA 1
ATOM 4552 C C . ALA A 1 593 ? 32.832 11.942 -44.265 1.00 86.62 593 ALA A C 1
ATOM 4554 O O . ALA A 1 593 ? 33.082 10.752 -44.455 1.00 86.62 593 ALA A O 1
ATOM 4555 N N . ALA A 1 594 ? 32.852 12.829 -45.264 1.00 80.19 594 ALA A N 1
ATOM 4556 C CA . ALA A 1 594 ? 33.183 12.450 -46.634 1.00 80.19 594 ALA A CA 1
ATOM 4557 C C . ALA A 1 594 ? 34.579 11.799 -46.709 1.00 80.19 594 ALA A C 1
ATOM 4559 O O . ALA A 1 594 ? 35.575 12.397 -46.304 1.00 80.19 594 ALA A O 1
ATOM 4560 N N . GLY A 1 595 ? 34.651 10.579 -47.242 1.00 82.62 595 GLY A N 1
ATOM 4561 C CA . GLY A 1 595 ? 35.890 9.812 -47.345 1.00 82.62 595 GLY A CA 1
ATOM 4562 C C . GLY A 1 595 ? 35.633 8.325 -47.608 1.00 82.62 595 GLY A C 1
ATOM 4563 O O . GLY A 1 595 ? 34.483 7.890 -47.599 1.00 82.62 595 GLY A O 1
ATOM 4564 N N . PRO A 1 596 ? 36.688 7.532 -47.868 1.00 88.12 596 PRO A N 1
ATOM 4565 C CA . PRO A 1 596 ? 36.556 6.104 -48.159 1.00 88.12 596 PRO A CA 1
ATOM 4566 C C . PRO A 1 596 ? 36.418 5.236 -46.899 1.00 88.12 596 PRO A C 1
ATOM 4568 O O . PRO A 1 596 ? 36.185 4.035 -47.013 1.00 88.12 596 PRO A O 1
ATOM 4571 N N . PHE A 1 597 ? 36.619 5.817 -45.714 1.00 93.00 597 PHE A N 1
ATOM 4572 C CA . PHE A 1 597 ? 36.677 5.081 -44.460 1.00 93.00 597 PHE A CA 1
ATOM 4573 C C . PHE A 1 597 ? 35.342 5.108 -43.733 1.00 93.00 597 PHE A C 1
ATOM 4575 O O . PHE A 1 597 ? 34.724 6.159 -43.583 1.00 93.00 597 PHE A O 1
ATOM 4582 N N . THR A 1 598 ? 34.928 3.946 -43.243 1.00 92.69 598 THR A N 1
ATOM 4583 C CA . THR A 1 598 ? 33.644 3.770 -42.562 1.00 92.69 598 THR A CA 1
ATOM 4584 C C . THR A 1 598 ? 33.827 3.533 -41.073 1.00 92.69 598 THR A C 1
ATOM 4586 O O . THR A 1 598 ? 34.790 2.874 -40.665 1.00 92.69 598 THR A O 1
ATOM 4589 N N . TYR A 1 599 ? 32.850 3.973 -40.282 1.00 92.88 599 TYR A N 1
ATOM 4590 C CA . TYR A 1 599 ? 32.728 3.583 -38.880 1.00 92.88 599 TYR A CA 1
ATOM 4591 C C . TYR A 1 599 ? 31.612 2.559 -38.708 1.00 92.88 599 TYR A C 1
ATOM 4593 O O . TYR A 1 599 ? 30.519 2.755 -39.237 1.00 92.88 599 TYR A O 1
ATOM 4601 N N . THR A 1 600 ? 31.873 1.481 -37.969 1.00 95.06 600 THR A N 1
ATOM 4602 C CA . THR A 1 600 ? 30.869 0.446 -37.683 1.00 95.06 600 THR A CA 1
ATOM 4603 C C . THR A 1 600 ? 30.569 0.358 -36.194 1.00 95.06 600 THR A C 1
ATOM 4605 O O . THR A 1 600 ? 31.467 0.087 -35.404 1.00 95.06 600 THR A O 1
ATOM 4608 N N . TYR A 1 601 ? 29.307 0.524 -35.812 1.00 93.88 601 TYR A N 1
ATOM 4609 C CA . TYR A 1 601 ? 28.829 0.179 -34.475 1.00 93.88 601 TYR A CA 1
ATOM 4610 C C . TYR A 1 601 ? 28.266 -1.240 -34.488 1.00 93.88 601 TYR A C 1
ATOM 4612 O O . TYR A 1 601 ? 27.319 -1.509 -35.226 1.00 93.88 601 TYR A O 1
ATOM 4620 N N . ASN A 1 602 ? 28.828 -2.126 -33.666 1.00 92.12 602 ASN A N 1
ATOM 4621 C CA . ASN A 1 602 ? 28.305 -3.470 -33.430 1.00 92.12 602 ASN A CA 1
ATOM 4622 C C . ASN A 1 602 ? 27.685 -3.517 -32.032 1.00 92.12 602 ASN A C 1
ATOM 4624 O O . ASN A 1 602 ? 28.410 -3.439 -31.045 1.00 92.12 602 ASN A O 1
ATOM 4628 N N . VAL A 1 603 ? 26.358 -3.599 -31.951 1.00 92.12 603 VAL A N 1
ATOM 4629 C CA . VAL A 1 603 ? 25.608 -3.835 -30.710 1.00 92.12 603 VAL A CA 1
ATOM 4630 C C . VAL A 1 603 ? 25.405 -5.343 -30.566 1.00 92.12 603 VAL A C 1
ATOM 4632 O O . VAL A 1 603 ? 24.387 -5.892 -30.979 1.00 92.12 603 VAL A O 1
ATOM 4635 N N . ASP A 1 604 ? 26.407 -6.013 -30.016 1.00 89.69 604 ASP A N 1
ATOM 4636 C CA . ASP A 1 604 ? 26.483 -7.456 -29.768 1.00 89.69 604 ASP A CA 1
ATOM 4637 C C . ASP A 1 604 ? 26.002 -7.794 -28.337 1.00 89.69 604 ASP A C 1
ATOM 4639 O O . ASP A 1 604 ? 26.591 -8.604 -27.623 1.00 89.69 604 ASP A O 1
ATOM 4643 N N . LEU A 1 605 ? 24.935 -7.116 -27.905 1.00 86.50 605 LEU A N 1
ATOM 4644 C CA . LEU A 1 605 ? 24.224 -7.316 -26.640 1.00 86.50 605 LEU A CA 1
ATOM 4645 C C . LEU A 1 605 ? 22.842 -7.886 -26.921 1.00 86.50 605 LEU A C 1
ATOM 4647 O O . LEU A 1 605 ? 22.135 -7.347 -27.775 1.00 86.50 605 LEU A O 1
ATOM 4651 N N . ASP A 1 606 ? 22.429 -8.899 -26.165 1.00 87.94 606 ASP A N 1
ATOM 4652 C CA . ASP A 1 606 ? 21.036 -9.337 -26.191 1.00 87.94 606 ASP A CA 1
ATOM 4653 C C . ASP A 1 606 ? 20.126 -8.246 -25.605 1.00 87.94 606 ASP A C 1
ATOM 4655 O O . ASP A 1 606 ? 20.451 -7.591 -24.609 1.00 87.94 606 ASP A O 1
ATOM 4659 N N . LEU A 1 607 ? 18.980 -8.036 -26.249 1.00 88.75 607 LEU A N 1
ATOM 4660 C CA . LEU A 1 607 ? 18.003 -7.010 -25.908 1.00 88.75 607 LEU A CA 1
ATOM 4661 C C . LEU A 1 607 ? 16.663 -7.677 -25.590 1.00 88.75 607 LEU A C 1
ATOM 4663 O O . LEU A 1 607 ? 15.992 -8.230 -26.465 1.00 88.75 607 LEU A O 1
ATOM 4667 N N . TYR A 1 608 ? 16.253 -7.582 -24.333 1.00 88.25 608 TYR A N 1
ATOM 4668 C CA . TYR A 1 608 ? 14.919 -7.949 -23.894 1.00 88.25 608 TYR A CA 1
ATOM 4669 C C . TYR A 1 608 ? 13.973 -6.769 -24.097 1.00 88.25 608 TYR A C 1
ATOM 4671 O O . TYR A 1 608 ? 14.204 -5.676 -23.588 1.00 88.25 608 TYR A O 1
ATOM 4679 N N . LEU A 1 609 ? 12.901 -6.979 -24.851 1.00 89.44 609 LEU A N 1
ATOM 4680 C CA . LEU A 1 609 ? 11.894 -5.974 -25.161 1.00 89.44 609 LEU A CA 1
ATOM 4681 C C . LEU A 1 609 ? 10.708 -6.180 -24.224 1.00 89.44 609 LEU A C 1
ATOM 4683 O O . LEU A 1 609 ? 9.967 -7.154 -24.366 1.00 89.44 609 LEU A O 1
ATOM 4687 N N . TYR A 1 610 ? 10.542 -5.283 -23.254 1.00 86.81 610 TYR A N 1
ATOM 4688 C CA . TYR A 1 610 ? 9.299 -5.212 -22.485 1.00 86.81 610 TYR A CA 1
ATOM 4689 C C . TYR A 1 610 ? 8.276 -4.304 -23.175 1.00 86.81 610 TYR A C 1
ATOM 4691 O O . TYR A 1 610 ? 7.079 -4.508 -23.031 1.00 86.81 610 TYR A O 1
ATOM 4699 N N . HIS A 1 611 ? 8.735 -3.302 -23.927 1.00 90.06 611 HIS A N 1
ATOM 4700 C CA . HIS A 1 611 ? 7.897 -2.452 -24.768 1.00 90.06 611 HIS A CA 1
ATOM 4701 C C . HIS A 1 611 ? 8.443 -2.397 -26.199 1.00 90.06 611 HIS A C 1
ATOM 4703 O O . HIS A 1 611 ? 9.620 -2.680 -26.427 1.00 90.06 611 HIS A O 1
ATOM 4709 N N . ASP A 1 612 ? 7.600 -1.966 -27.143 1.00 93.44 612 ASP A N 1
ATOM 4710 C CA . ASP A 1 612 ? 7.976 -1.794 -28.551 1.00 93.44 612 ASP A CA 1
ATOM 4711 C C . ASP A 1 612 ? 9.212 -0.906 -28.715 1.00 93.44 612 ASP A C 1
ATOM 4713 O O . ASP A 1 612 ? 9.230 0.244 -28.268 1.00 93.44 612 ASP A O 1
ATOM 4717 N N . LEU A 1 613 ? 10.221 -1.433 -29.406 1.00 95.06 613 LEU A N 1
ATOM 4718 C CA . LEU A 1 613 ? 11.481 -0.752 -29.668 1.00 95.06 613 LEU A CA 1
ATOM 4719 C C . LEU A 1 613 ? 11.391 0.120 -30.919 1.00 95.06 613 LEU A C 1
ATOM 4721 O O . LEU A 1 613 ? 10.907 -0.314 -31.962 1.00 95.06 613 LEU A O 1
ATOM 4725 N N . VAL A 1 614 ? 11.955 1.322 -30.858 1.00 96.38 614 VAL A N 1
ATOM 4726 C CA . VAL A 1 614 ? 12.135 2.193 -32.020 1.00 96.38 614 VAL A CA 1
ATOM 4727 C C . VAL A 1 614 ? 13.605 2.225 -32.437 1.00 96.38 614 VAL A C 1
ATOM 4729 O O . VAL A 1 614 ? 14.471 2.684 -31.704 1.00 96.38 614 VAL A O 1
ATOM 4732 N N . LEU A 1 615 ? 13.913 1.782 -33.649 1.00 96.25 615 LEU A N 1
ATOM 4733 C CA . LEU A 1 615 ? 15.198 2.050 -34.290 1.00 96.25 615 LEU A CA 1
ATOM 4734 C C . LEU A 1 615 ? 15.032 3.343 -35.093 1.00 96.25 615 LEU A C 1
ATOM 4736 O O . LEU A 1 615 ? 14.278 3.355 -36.063 1.00 96.25 615 LEU A O 1
ATOM 4740 N N . GLU A 1 616 ? 15.681 4.442 -34.715 1.00 96.06 616 GLU A N 1
ATOM 4741 C CA . GLU A 1 616 ? 15.488 5.731 -35.398 1.00 96.06 616 GLU A CA 1
ATOM 4742 C C . GLU A 1 616 ? 16.783 6.503 -35.590 1.00 96.06 616 GLU A C 1
ATOM 4744 O O . GLU A 1 616 ? 17.671 6.441 -34.754 1.00 96.06 616 GLU A O 1
ATOM 4749 N N . GLY A 1 617 ? 16.897 7.243 -36.686 1.00 94.69 617 GLY A N 1
ATOM 4750 C CA . GLY A 1 617 ? 18.018 8.146 -36.923 1.00 94.69 617 GLY A CA 1
ATOM 4751 C C . GLY A 1 617 ? 18.307 8.336 -38.403 1.00 94.69 617 GLY A C 1
ATOM 4752 O O . GLY A 1 617 ? 17.831 7.563 -39.241 1.00 94.69 617 GLY A O 1
ATOM 4753 N N . ASP A 1 618 ? 19.102 9.365 -38.691 1.00 95.62 618 ASP A N 1
ATOM 4754 C CA . ASP A 1 618 ? 19.447 9.798 -40.054 1.00 95.62 618 ASP A CA 1
ATOM 4755 C C . ASP A 1 618 ? 20.964 9.760 -40.334 1.00 95.62 618 ASP A C 1
ATOM 4757 O O . ASP A 1 618 ? 21.451 10.303 -41.329 1.00 95.62 618 ASP A O 1
ATOM 4761 N N . GLY A 1 619 ? 21.728 9.120 -39.449 1.00 93.88 619 GLY A N 1
ATOM 4762 C CA . GLY A 1 619 ? 23.145 8.842 -39.633 1.00 93.88 619 GLY A CA 1
ATOM 4763 C C . GLY A 1 619 ? 23.454 7.975 -40.861 1.00 93.88 619 GLY A C 1
ATOM 4764 O O . GLY A 1 619 ? 22.620 7.266 -41.421 1.00 93.88 619 GLY A O 1
ATOM 4765 N N . ASN A 1 620 ? 24.714 8.011 -41.285 1.00 93.56 620 ASN A N 1
ATOM 4766 C CA . ASN A 1 620 ? 25.212 7.262 -42.444 1.00 93.56 620 ASN A CA 1
ATOM 4767 C C . ASN A 1 620 ? 26.417 6.364 -42.107 1.00 93.56 620 ASN A C 1
ATOM 4769 O O . ASN A 1 620 ? 27.085 5.879 -43.019 1.00 93.56 620 ASN A O 1
ATOM 4773 N N . ALA A 1 621 ? 26.712 6.162 -40.818 1.00 94.69 621 ALA A N 1
ATOM 4774 C CA . ALA A 1 621 ? 27.635 5.125 -40.366 1.00 94.69 621 ALA A CA 1
ATOM 4775 C C . ALA A 1 621 ? 27.040 3.716 -40.576 1.00 94.69 621 ALA A C 1
ATOM 4777 O O . ALA A 1 621 ? 25.854 3.553 -40.869 1.00 94.69 621 ALA A O 1
ATOM 4778 N N . ASN A 1 622 ? 27.855 2.676 -40.398 1.00 94.88 622 ASN A N 1
ATOM 4779 C CA . ASN A 1 622 ? 27.374 1.298 -40.447 1.00 94.88 622 ASN A CA 1
ATOM 4780 C C . ASN A 1 622 ? 26.828 0.890 -39.071 1.00 94.88 622 ASN A C 1
ATOM 4782 O O . ASN A 1 622 ? 27.580 0.835 -38.095 1.00 94.88 622 ASN A O 1
ATOM 4786 N N . PHE A 1 623 ? 25.538 0.563 -38.992 1.00 96.19 623 PHE A N 1
ATOM 4787 C CA . PHE A 1 623 ? 24.891 0.120 -37.754 1.00 96.19 623 PHE A CA 1
ATOM 4788 C C . PHE A 1 623 ? 24.538 -1.368 -37.821 1.00 96.19 623 PHE A C 1
ATOM 4790 O O . PHE A 1 623 ? 23.774 -1.800 -38.691 1.00 96.19 623 PHE A O 1
ATOM 4797 N N . ARG A 1 624 ? 25.080 -2.154 -36.888 1.00 95.00 624 ARG A N 1
ATOM 4798 C CA . ARG A 1 624 ? 24.822 -3.589 -36.751 1.00 95.00 624 ARG A CA 1
ATOM 4799 C C . ARG A 1 624 ? 24.306 -3.898 -35.347 1.00 95.00 624 ARG A C 1
ATOM 4801 O O . ARG A 1 624 ? 24.929 -3.505 -34.368 1.00 95.00 624 ARG A O 1
ATOM 4808 N N . ILE A 1 625 ? 23.196 -4.625 -35.260 1.00 93.06 625 ILE A N 1
ATOM 4809 C CA . ILE A 1 625 ? 22.671 -5.203 -34.017 1.00 93.06 625 ILE A CA 1
ATOM 4810 C C . ILE A 1 625 ? 22.899 -6.711 -34.104 1.00 93.06 625 ILE A C 1
ATOM 4812 O O . ILE A 1 625 ? 22.234 -7.412 -34.872 1.00 93.06 625 ILE A O 1
ATOM 4816 N N . GLY A 1 626 ? 23.922 -7.177 -33.395 1.00 89.12 626 GLY A N 1
ATOM 4817 C CA . GLY A 1 626 ? 24.384 -8.558 -33.420 1.00 89.12 626 GLY A CA 1
ATOM 4818 C C . GLY A 1 626 ? 23.795 -9.449 -32.336 1.00 89.12 626 GLY A C 1
ATOM 4819 O O . GLY A 1 626 ? 23.691 -10.650 -32.572 1.00 89.12 626 GLY A O 1
ATOM 4820 N N . GLY A 1 627 ? 23.373 -8.886 -31.201 1.00 88.25 627 GLY A N 1
ATOM 4821 C CA . GLY A 1 627 ? 22.681 -9.644 -30.157 1.00 88.25 627 GLY A CA 1
ATOM 4822 C C . GLY A 1 627 ? 21.225 -9.963 -30.506 1.00 88.25 627 GLY A C 1
ATOM 4823 O O . GLY A 1 627 ? 20.635 -9.375 -31.419 1.00 88.25 627 GLY A O 1
ATOM 4824 N N . ALA A 1 628 ? 20.654 -10.938 -29.804 1.00 87.94 628 ALA A N 1
ATOM 4825 C CA . ALA A 1 628 ? 19.273 -11.366 -29.977 1.00 87.94 628 ALA A CA 1
ATOM 4826 C C . ALA A 1 628 ? 18.295 -10.326 -29.415 1.00 87.94 628 ALA A C 1
ATOM 4828 O O . ALA A 1 628 ? 18.436 -9.891 -28.276 1.00 87.94 628 ALA A O 1
ATOM 4829 N N . MET A 1 629 ? 17.258 -9.968 -30.177 1.00 89.81 629 MET A N 1
ATOM 4830 C CA . MET A 1 629 ? 16.111 -9.218 -29.652 1.00 89.81 629 MET A CA 1
ATOM 4831 C C . MET A 1 629 ? 14.961 -10.169 -29.327 1.00 89.81 629 MET A C 1
ATOM 4833 O O . MET A 1 629 ? 14.487 -10.882 -30.214 1.00 89.81 629 MET A O 1
ATOM 4837 N N . SER A 1 630 ? 14.478 -10.168 -28.087 1.00 88.19 630 SER A N 1
ATOM 4838 C CA . SER A 1 630 ? 13.416 -11.078 -27.637 1.00 88.19 630 SER A CA 1
ATOM 4839 C C . SER A 1 630 ? 12.388 -10.373 -26.759 1.00 88.19 630 SER A C 1
ATOM 4841 O O . SER A 1 630 ? 12.730 -9.473 -26.001 1.00 88.19 630 SER A O 1
ATOM 4843 N N . SER A 1 631 ? 11.116 -10.755 -26.870 1.00 86.81 631 SER A N 1
ATOM 4844 C CA . SER A 1 631 ? 10.062 -10.251 -25.980 1.00 86.81 631 SER A CA 1
ATOM 4845 C C . SER A 1 631 ? 10.285 -10.776 -24.561 1.00 86.81 631 SER A C 1
ATOM 4847 O O . SER A 1 631 ? 10.541 -11.966 -24.393 1.00 86.81 631 SER A O 1
ATOM 4849 N N . PHE A 1 632 ? 10.195 -9.904 -23.554 1.00 83.62 632 PHE A N 1
ATOM 4850 C CA . PHE A 1 632 ? 10.499 -10.270 -22.167 1.00 83.62 632 PHE A CA 1
ATOM 4851 C C . PHE A 1 632 ? 9.338 -11.001 -21.479 1.00 83.62 632 PHE A C 1
ATOM 4853 O O . PHE A 1 632 ? 9.493 -12.148 -21.064 1.00 83.62 632 PHE A O 1
ATOM 4860 N N . ASP A 1 633 ? 8.182 -10.337 -21.382 1.00 79.00 633 ASP A N 1
ATOM 4861 C CA . ASP A 1 633 ? 6.997 -10.839 -20.658 1.00 79.00 633 ASP A CA 1
ATOM 4862 C C . ASP A 1 633 ? 5.672 -10.563 -21.394 1.00 79.00 633 ASP A C 1
ATOM 4864 O O . ASP A 1 633 ? 4.628 -11.130 -21.094 1.00 79.00 633 ASP A O 1
ATOM 4868 N N . GLN A 1 634 ? 5.713 -9.725 -22.429 1.00 82.38 634 GLN A N 1
ATOM 4869 C CA . GLN A 1 634 ? 4.562 -9.405 -23.263 1.00 82.38 634 GLN A CA 1
ATOM 4870 C C . GLN A 1 634 ? 4.983 -9.271 -24.727 1.00 82.38 634 GLN A C 1
ATOM 4872 O O . GLN A 1 634 ? 6.166 -9.038 -25.007 1.00 82.38 634 GLN A O 1
ATOM 4877 N N . PRO A 1 635 ? 4.044 -9.405 -25.683 1.00 88.19 635 PRO A N 1
ATOM 4878 C CA . PRO A 1 635 ? 4.335 -9.117 -27.076 1.00 88.19 635 PRO A CA 1
ATOM 4879 C C . PRO A 1 635 ? 4.947 -7.726 -27.234 1.00 88.19 635 PRO A C 1
ATOM 4881 O O . PRO A 1 635 ? 4.468 -6.751 -26.662 1.00 88.19 635 PRO A O 1
ATOM 4884 N N . SER A 1 636 ? 6.047 -7.642 -27.976 1.00 89.69 636 SER A N 1
ATOM 4885 C CA . SER A 1 636 ? 6.754 -6.385 -28.234 1.00 89.69 636 SER A CA 1
ATOM 4886 C C . SER A 1 636 ? 7.319 -6.409 -29.642 1.00 89.69 636 SER A C 1
ATOM 4888 O O . SER A 1 636 ? 7.884 -7.416 -30.070 1.00 89.69 636 SER A O 1
ATOM 4890 N N . GLY A 1 637 ? 7.106 -5.324 -30.372 1.00 90.88 637 GLY A N 1
ATOM 4891 C CA . GLY A 1 637 ? 7.531 -5.140 -31.750 1.00 90.88 637 GLY A CA 1
ATOM 4892 C C . GLY A 1 637 ? 8.768 -4.260 -31.888 1.00 90.88 637 GLY A C 1
ATOM 4893 O O . GLY A 1 637 ? 9.349 -3.775 -30.915 1.00 90.88 637 GLY A O 1
ATOM 4894 N N . VAL A 1 638 ? 9.158 -4.037 -33.141 1.00 92.50 638 VAL A N 1
ATOM 4895 C CA . VAL A 1 638 ? 10.257 -3.153 -33.527 1.00 92.50 638 VAL A CA 1
ATOM 4896 C C . VAL A 1 638 ? 9.787 -2.248 -34.663 1.00 92.50 638 VAL A C 1
ATOM 4898 O O . VAL A 1 638 ? 9.325 -2.721 -35.696 1.00 92.50 638 VAL A O 1
ATOM 4901 N N . THR A 1 639 ? 9.934 -0.935 -34.511 1.00 94.19 639 THR A N 1
ATOM 4902 C CA . THR A 1 639 ? 9.630 0.046 -35.562 1.00 94.19 639 THR A CA 1
ATOM 4903 C C . THR A 1 639 ? 10.906 0.726 -36.042 1.00 94.19 639 THR A C 1
ATOM 4905 O O . THR A 1 639 ? 11.666 1.251 -35.233 1.00 94.19 639 THR A O 1
ATOM 4908 N N . LYS A 1 640 ? 11.143 0.767 -37.356 1.00 94.00 640 LYS A N 1
ATOM 4909 C CA . LYS A 1 640 ? 12.274 1.471 -37.977 1.00 94.00 640 LYS A CA 1
ATOM 4910 C C . LYS A 1 640 ? 11.836 2.811 -38.588 1.00 94.00 640 LYS A C 1
ATOM 4912 O O . LYS A 1 640 ? 10.994 2.839 -39.486 1.00 94.00 640 LYS A O 1
ATOM 4917 N N . ARG A 1 641 ? 12.454 3.910 -38.135 1.00 93.75 641 ARG A N 1
ATOM 4918 C CA . ARG A 1 641 ? 12.249 5.306 -38.582 1.00 93.75 641 ARG A CA 1
ATOM 4919 C C . ARG A 1 641 ? 13.565 5.974 -38.996 1.00 93.75 641 ARG A C 1
ATOM 4921 O O . ARG A 1 641 ? 14.640 5.492 -38.645 1.00 93.75 641 ARG A O 1
ATOM 4928 N N . GLY A 1 642 ? 13.488 7.087 -39.723 1.00 92.44 642 GLY A N 1
ATOM 4929 C CA . GLY A 1 642 ? 14.653 7.832 -40.220 1.00 92.44 642 GLY A CA 1
ATOM 4930 C C . GLY A 1 642 ? 15.409 7.137 -41.357 1.00 92.44 642 GLY A C 1
ATOM 4931 O O . GLY A 1 642 ? 15.140 5.981 -41.698 1.00 92.44 642 GLY A O 1
ATOM 4932 N N . THR A 1 643 ? 16.346 7.845 -41.979 1.00 93.88 643 THR A N 1
ATOM 4933 C CA . THR A 1 643 ? 17.017 7.406 -43.212 1.00 93.88 643 THR A CA 1
ATOM 4934 C C . THR A 1 643 ? 18.163 6.422 -42.997 1.00 93.88 643 THR A C 1
ATOM 4936 O O . THR A 1 643 ? 18.610 5.824 -43.975 1.00 93.88 643 THR A O 1
ATOM 4939 N N . SER A 1 644 ? 18.636 6.221 -41.762 1.00 94.38 644 SER A N 1
ATOM 4940 C CA . SER A 1 644 ? 19.716 5.270 -41.466 1.00 94.38 644 SER A CA 1
ATOM 4941 C C . SER A 1 644 ? 19.355 3.847 -41.884 1.00 94.38 644 SER A C 1
ATOM 4943 O O . SER A 1 644 ? 18.204 3.420 -41.753 1.00 94.38 644 SER A O 1
ATOM 4945 N N . ASN A 1 645 ? 20.361 3.077 -42.291 1.00 91.12 645 ASN A N 1
ATOM 4946 C CA . ASN A 1 645 ? 20.229 1.643 -42.537 1.00 91.12 645 ASN A CA 1
ATOM 4947 C C . ASN A 1 645 ? 20.762 0.856 -41.338 1.00 91.12 645 ASN A C 1
ATOM 4949 O O . ASN A 1 645 ? 21.782 1.224 -40.758 1.00 91.12 645 ASN A O 1
ATOM 4953 N N . VAL A 1 646 ? 20.099 -0.245 -40.984 1.00 93.25 646 VAL A N 1
ATOM 4954 C CA . VAL A 1 646 ? 20.514 -1.114 -39.873 1.00 93.25 646 VAL A CA 1
ATOM 4955 C C . VAL A 1 646 ? 20.544 -2.573 -40.305 1.00 93.25 646 VAL A C 1
ATOM 4957 O O . VAL A 1 646 ? 19.673 -3.039 -41.040 1.00 93.25 646 VAL A O 1
ATOM 4960 N N . THR A 1 647 ? 21.561 -3.302 -39.851 1.00 91.56 647 THR A N 1
ATOM 4961 C CA . THR A 1 647 ? 21.688 -4.745 -40.084 1.00 91.56 647 THR A CA 1
ATOM 4962 C C . THR A 1 647 ? 21.450 -5.504 -38.784 1.00 91.56 647 THR A C 1
ATOM 4964 O O . THR A 1 647 ? 22.156 -5.275 -37.807 1.00 91.56 647 THR A O 1
ATOM 4967 N N . LEU A 1 648 ? 20.480 -6.415 -38.770 1.00 89.69 648 LEU A N 1
ATOM 4968 C CA . LEU A 1 648 ? 20.197 -7.313 -37.654 1.00 89.69 648 LEU A CA 1
ATOM 4969 C C . LEU A 1 648 ? 20.811 -8.679 -37.955 1.00 89.69 648 LEU A C 1
ATOM 4971 O O . LEU A 1 648 ? 20.483 -9.286 -38.978 1.00 89.69 648 LEU A O 1
ATOM 4975 N N . THR A 1 649 ? 21.692 -9.162 -37.081 1.00 83.44 649 THR A N 1
ATOM 4976 C CA . THR A 1 649 ? 22.379 -10.452 -37.281 1.00 83.44 649 THR A CA 1
ATOM 4977 C C . THR A 1 649 ? 22.192 -11.453 -36.147 1.00 83.44 649 THR A C 1
ATOM 4979 O O . THR A 1 649 ? 22.621 -12.595 -36.284 1.00 83.44 649 THR A O 1
ATOM 4982 N N . GLY A 1 650 ? 21.568 -11.041 -35.041 1.00 80.38 650 GLY A N 1
ATOM 4983 C CA . GLY A 1 650 ? 21.226 -11.917 -33.920 1.00 80.38 650 GLY A CA 1
ATOM 4984 C C . GLY A 1 650 ? 19.972 -12.768 -34.154 1.00 80.38 650 GLY A C 1
ATOM 4985 O O . GLY A 1 650 ? 19.203 -12.542 -35.095 1.00 80.38 650 GLY A O 1
ATOM 4986 N N . HIS A 1 651 ? 19.749 -13.745 -33.270 1.00 82.69 651 HIS A N 1
ATOM 4987 C CA . HIS A 1 651 ? 18.561 -14.604 -33.290 1.00 82.69 651 HIS A CA 1
ATOM 4988 C C . HIS A 1 651 ? 17.365 -13.905 -32.635 1.00 82.69 651 HIS A C 1
ATOM 4990 O O . HIS A 1 651 ? 17.142 -14.003 -31.431 1.00 82.69 651 HIS A O 1
ATOM 4996 N N . ASN A 1 652 ? 16.589 -13.183 -33.440 1.00 84.94 652 ASN A N 1
ATOM 4997 C CA . ASN A 1 652 ? 15.461 -12.394 -32.948 1.00 84.94 652 ASN A CA 1
ATOM 4998 C C . ASN A 1 652 ? 14.204 -13.256 -32.735 1.00 84.94 652 ASN A C 1
ATOM 5000 O O . ASN A 1 652 ? 13.778 -13.968 -33.643 1.00 84.94 652 ASN A O 1
ATOM 5004 N N . THR A 1 653 ? 13.597 -13.165 -31.550 1.00 84.56 653 THR A N 1
ATOM 5005 C CA . THR A 1 653 ? 12.402 -13.925 -31.127 1.00 84.56 653 THR A CA 1
ATOM 5006 C C . THR A 1 653 ? 11.290 -13.052 -30.546 1.00 84.56 653 THR A C 1
ATOM 5008 O O . THR A 1 653 ? 10.344 -13.574 -29.959 1.00 84.56 653 THR A O 1
ATOM 5011 N N . PHE A 1 654 ? 11.379 -11.727 -30.687 1.00 86.56 654 PHE A N 1
ATOM 5012 C CA . PHE A 1 654 ? 10.282 -10.833 -30.321 1.00 86.56 654 PHE A CA 1
ATOM 5013 C C . PHE A 1 654 ? 9.004 -11.177 -31.105 1.00 86.56 654 PHE A C 1
ATOM 5015 O O . PHE A 1 654 ? 9.068 -11.614 -32.256 1.00 86.56 654 PHE A O 1
ATOM 5022 N N . THR A 1 655 ? 7.848 -11.030 -30.461 1.00 84.75 655 THR A N 1
ATOM 5023 C CA . THR A 1 655 ? 6.564 -11.557 -30.964 1.00 84.75 655 THR A CA 1
ATOM 5024 C C . THR A 1 655 ? 5.591 -10.481 -31.448 1.00 84.75 655 THR A C 1
ATOM 5026 O O . THR A 1 655 ? 4.502 -10.810 -31.915 1.00 84.75 655 THR A O 1
ATOM 5029 N N . GLY A 1 656 ? 5.958 -9.202 -31.333 1.00 83.12 656 GLY A N 1
ATOM 5030 C CA . GLY A 1 656 ? 5.217 -8.089 -31.926 1.00 83.12 656 GLY A CA 1
ATOM 5031 C C . GLY A 1 656 ? 5.644 -7.779 -33.365 1.00 83.12 656 GLY A C 1
ATOM 5032 O O . GLY A 1 656 ? 6.550 -8.395 -33.924 1.00 83.12 656 GLY A O 1
ATOM 5033 N N . GLU A 1 657 ? 4.984 -6.791 -33.966 1.00 85.31 657 G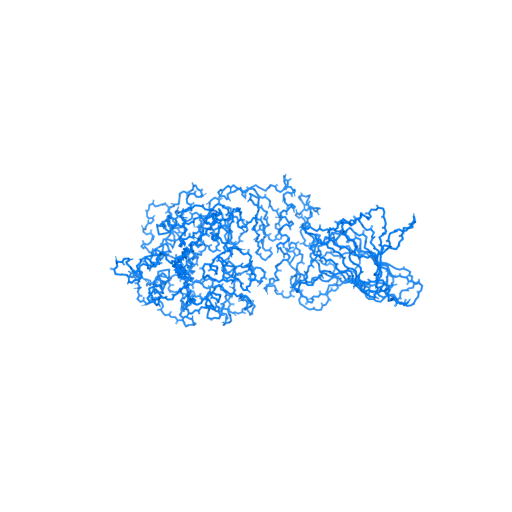LU A N 1
ATOM 5034 C CA . GLU A 1 657 ? 5.194 -6.399 -35.364 1.00 85.31 657 GLU A CA 1
ATOM 5035 C C . GLU A 1 657 ? 6.593 -5.804 -35.614 1.00 85.31 657 GLU A C 1
ATOM 5037 O O . GLU A 1 657 ? 7.093 -5.004 -34.823 1.00 85.31 657 GLU A O 1
ATOM 5042 N N . LEU A 1 658 ? 7.202 -6.146 -36.757 1.00 86.56 658 LEU A N 1
ATOM 5043 C CA . LEU A 1 658 ? 8.329 -5.399 -37.327 1.00 86.56 658 LEU A CA 1
ATOM 5044 C C . LEU A 1 658 ? 7.804 -4.442 -38.409 1.00 86.56 658 LEU A C 1
ATOM 5046 O O . LEU A 1 658 ? 7.479 -4.877 -39.517 1.00 86.56 658 LEU A O 1
ATOM 5050 N N . ALA A 1 659 ? 7.758 -3.149 -38.092 1.00 87.06 659 ALA A N 1
ATOM 5051 C CA . ALA A 1 659 ? 7.289 -2.089 -38.983 1.00 87.06 659 ALA A CA 1
ATOM 5052 C C . ALA A 1 659 ? 8.463 -1.253 -39.516 1.00 87.06 659 ALA A C 1
ATOM 5054 O O . ALA A 1 659 ? 9.347 -0.850 -38.761 1.00 87.06 659 ALA A O 1
ATOM 5055 N N . ILE A 1 660 ? 8.477 -0.955 -40.819 1.00 88.88 660 ILE A N 1
ATOM 5056 C CA . ILE A 1 660 ? 9.510 -0.106 -41.440 1.00 88.88 660 ILE A CA 1
ATOM 5057 C C . ILE A 1 660 ? 8.846 1.113 -42.067 1.00 88.88 660 ILE A C 1
ATOM 5059 O O . ILE A 1 660 ? 8.303 1.054 -43.171 1.00 88.88 660 ILE A O 1
ATOM 5063 N N . GLU A 1 661 ? 8.914 2.234 -41.357 1.00 89.25 661 GLU A N 1
ATOM 5064 C CA . GLU A 1 661 ? 8.368 3.508 -41.815 1.00 89.25 661 GLU A CA 1
ATOM 5065 C C . GLU A 1 661 ? 9.349 4.228 -42.754 1.00 89.25 661 GLU A C 1
ATOM 5067 O O . GLU A 1 661 ? 8.930 4.756 -43.785 1.00 89.25 661 GLU A O 1
ATOM 5072 N N . GLN A 1 662 ? 10.653 4.239 -42.427 1.00 86.81 662 GLN A N 1
ATOM 5073 C CA . GLN A 1 662 ? 11.725 4.880 -43.213 1.00 86.81 662 GLN A CA 1
ATOM 5074 C C . GLN A 1 662 ? 13.088 4.171 -43.053 1.00 86.81 662 GLN A C 1
ATOM 5076 O O . GLN A 1 662 ? 13.364 3.572 -42.013 1.00 86.81 662 GLN A O 1
ATOM 5081 N N . GLY A 1 663 ? 13.958 4.266 -44.068 1.00 87.38 663 GLY A N 1
ATOM 5082 C CA . GLY A 1 663 ? 15.279 3.612 -44.099 1.00 87.38 663 GLY A CA 1
ATOM 5083 C C . GLY A 1 663 ? 15.218 2.140 -44.526 1.00 87.38 663 GLY A C 1
ATOM 5084 O O . GLY A 1 663 ? 14.254 1.719 -45.164 1.00 87.38 663 GLY A O 1
ATOM 5085 N N . GLU A 1 664 ? 16.243 1.353 -44.191 1.00 86.31 664 GLU A N 1
ATOM 5086 C CA . GLU A 1 664 ? 16.324 -0.081 -44.524 1.00 86.31 664 GLU A CA 1
ATOM 5087 C C . GLU A 1 664 ? 16.685 -0.924 -43.292 1.00 86.31 664 GLU A C 1
ATOM 5089 O O . GLU A 1 664 ? 17.547 -0.546 -42.490 1.00 86.31 664 GLU A O 1
ATOM 5094 N N . VAL A 1 665 ? 16.056 -2.098 -43.174 1.00 87.38 665 VAL A N 1
ATOM 5095 C CA . VAL A 1 665 ? 16.476 -3.165 -42.254 1.00 87.38 665 VAL A CA 1
ATOM 5096 C C . VAL A 1 665 ? 16.976 -4.348 -43.080 1.00 87.38 665 VAL A C 1
ATOM 5098 O O . VAL A 1 665 ? 16.237 -4.916 -43.888 1.00 87.38 665 VAL A O 1
ATOM 5101 N N . THR A 1 666 ? 18.234 -4.731 -42.870 1.00 87.31 666 THR A N 1
ATOM 5102 C CA . THR A 1 666 ? 18.829 -5.945 -43.447 1.00 87.31 666 THR A CA 1
ATOM 5103 C C . THR A 1 666 ? 18.888 -7.037 -42.384 1.00 87.31 666 THR A C 1
ATOM 5105 O O . THR A 1 666 ? 19.403 -6.803 -41.298 1.00 87.31 666 THR A O 1
ATOM 5108 N N . LEU A 1 667 ? 18.394 -8.234 -42.690 1.00 81.06 667 LEU A N 1
ATOM 5109 C CA . LEU A 1 667 ? 18.540 -9.429 -41.855 1.00 81.06 667 LEU A CA 1
ATOM 5110 C C . LEU A 1 667 ? 19.671 -10.285 -42.428 1.00 81.06 667 LEU A C 1
ATOM 5112 O O . LEU A 1 667 ? 19.556 -10.746 -43.565 1.00 81.06 667 LEU A O 1
ATOM 5116 N N . ASP A 1 668 ? 20.747 -10.503 -41.675 1.00 68.94 668 ASP A N 1
ATOM 5117 C CA . ASP A 1 668 ? 21.934 -11.233 -42.142 1.00 68.94 668 ASP A CA 1
ATOM 5118 C C . ASP A 1 668 ? 22.269 -12.416 -41.212 1.00 68.94 668 ASP A C 1
ATOM 5120 O O . ASP A 1 668 ? 22.686 -12.220 -40.073 1.00 68.94 668 ASP A O 1
ATOM 5124 N N . GLY A 1 669 ? 22.057 -13.650 -41.700 1.00 56.22 669 GLY A N 1
ATOM 5125 C CA . GLY A 1 669 ? 22.385 -14.909 -41.011 1.00 56.22 669 GLY A CA 1
ATOM 5126 C C . GLY A 1 669 ? 21.304 -16.004 -41.098 1.00 56.22 669 GLY A C 1
ATOM 5127 O O . GLY A 1 669 ? 20.110 -15.720 -41.133 1.00 56.22 669 GLY A O 1
ATOM 5128 N N . ALA A 1 670 ? 21.717 -17.282 -41.084 1.00 46.72 670 ALA A N 1
ATOM 5129 C CA . ALA A 1 670 ? 20.826 -18.459 -41.043 1.00 46.72 670 ALA A CA 1
ATOM 5130 C C . ALA A 1 670 ? 20.072 -18.626 -39.703 1.00 46.72 670 ALA A C 1
ATOM 5132 O O . ALA A 1 670 ? 19.162 -19.446 -39.605 1.00 46.72 670 ALA A O 1
ATOM 5133 N N . GLN A 1 671 ? 20.463 -17.855 -38.682 1.00 45.31 671 GLN A N 1
ATOM 5134 C CA . GLN A 1 671 ? 19.892 -17.858 -37.333 1.00 45.31 671 GLN A CA 1
ATOM 5135 C C . GLN A 1 671 ? 19.058 -16.612 -37.014 1.00 45.31 671 GLN A C 1
ATOM 5137 O O . GLN A 1 671 ? 18.575 -16.490 -35.898 1.00 45.31 671 GLN A O 1
ATOM 5142 N N . ALA A 1 672 ? 18.817 -15.707 -37.967 1.00 50.06 672 ALA A N 1
ATOM 5143 C CA . ALA A 1 672 ? 17.746 -14.726 -37.821 1.00 50.06 672 ALA A CA 1
ATOM 5144 C C . ALA A 1 672 ? 16.413 -15.478 -37.976 1.00 50.06 672 ALA A C 1
ATOM 5146 O O . ALA A 1 672 ? 15.885 -15.596 -39.084 1.00 50.06 672 ALA A O 1
ATOM 5147 N N . GLY A 1 673 ? 15.921 -16.087 -36.890 1.00 43.84 673 GLY A N 1
ATOM 5148 C CA . GLY A 1 673 ? 14.604 -16.716 -36.859 1.00 43.84 673 GLY A CA 1
ATOM 5149 C C . GLY A 1 673 ? 13.585 -15.775 -37.500 1.00 43.84 673 GLY A C 1
ATOM 5150 O O . GLY A 1 673 ? 13.619 -14.567 -37.268 1.00 43.84 673 GLY A O 1
ATOM 5151 N N . ARG A 1 674 ? 12.722 -16.296 -38.383 1.00 47.72 674 ARG A N 1
ATOM 5152 C CA . ARG A 1 674 ? 11.597 -15.503 -38.897 1.00 47.72 674 ARG A CA 1
ATOM 5153 C C . ARG A 1 674 ? 10.843 -14.958 -37.676 1.00 47.72 674 ARG A C 1
ATOM 5155 O O . ARG A 1 674 ? 10.384 -15.795 -36.897 1.00 47.72 674 ARG A O 1
ATOM 5162 N N . PRO A 1 675 ? 10.684 -13.633 -37.506 1.00 48.66 675 PRO A N 1
ATOM 5163 C CA . PRO A 1 675 ? 9.823 -13.126 -36.449 1.00 48.66 675 PRO A CA 1
ATOM 5164 C C . PRO A 1 675 ? 8.420 -13.732 -36.642 1.00 48.66 675 PRO A C 1
ATOM 5166 O O . PRO A 1 675 ? 7.918 -13.759 -37.778 1.00 48.66 675 PRO A O 1
ATOM 5169 N N . PRO A 1 676 ? 7.806 -14.313 -35.598 1.00 44.56 676 PRO A N 1
ATOM 5170 C CA . PRO A 1 676 ? 6.462 -14.845 -35.703 1.00 44.56 676 PRO A CA 1
ATOM 5171 C C . PRO A 1 676 ? 5.466 -13.677 -35.792 1.00 44.56 676 PRO A C 1
ATOM 5173 O O . PRO A 1 676 ? 5.257 -12.967 -34.821 1.00 44.56 676 PRO A O 1
ATOM 5176 N N . ALA A 1 677 ? 4.824 -13.563 -36.960 1.00 41.25 677 ALA A N 1
ATOM 5177 C CA . ALA A 1 677 ? 3.618 -12.783 -37.280 1.00 41.25 677 ALA A CA 1
ATOM 5178 C C . ALA A 1 677 ? 3.779 -11.338 -37.829 1.00 41.25 677 ALA A C 1
ATOM 5180 O O . ALA A 1 677 ? 4.442 -10.478 -37.271 1.00 41.25 677 ALA A O 1
ATOM 5181 N N . HIS A 1 678 ? 3.097 -11.124 -38.967 1.00 45.97 678 HIS A N 1
ATOM 5182 C CA . HIS A 1 678 ? 2.734 -9.872 -39.657 1.00 45.97 678 HIS A CA 1
ATOM 5183 C C . HIS A 1 678 ? 3.832 -8.813 -39.879 1.00 45.97 678 HIS A C 1
ATOM 5185 O O . HIS A 1 678 ? 4.014 -7.891 -39.101 1.00 45.97 678 HIS A O 1
ATOM 5191 N N . LEU A 1 679 ? 4.506 -8.900 -41.032 1.00 47.94 679 LEU A N 1
ATOM 5192 C CA . LEU A 1 679 ? 5.377 -7.843 -41.560 1.00 47.94 679 LEU A CA 1
ATOM 5193 C C . LEU A 1 679 ? 4.544 -6.831 -42.361 1.00 47.94 679 LEU A C 1
ATOM 5195 O O . LEU A 1 679 ? 3.956 -7.202 -43.382 1.00 47.94 679 LEU A O 1
ATOM 5199 N N . SER A 1 680 ? 4.527 -5.558 -41.957 1.00 46.25 680 SER A N 1
ATOM 5200 C CA . SER A 1 680 ? 4.041 -4.454 -42.793 1.00 46.25 680 SER A CA 1
ATOM 5201 C C . SER A 1 680 ? 5.222 -3.785 -43.522 1.00 46.25 680 SER A C 1
ATOM 5203 O O . SER A 1 680 ? 5.967 -2.963 -42.999 1.00 46.25 680 SER A O 1
ATOM 5205 N N . GLY A 1 681 ? 5.445 -4.206 -44.772 1.00 48.09 681 GLY A N 1
ATOM 5206 C CA . GLY A 1 681 ? 6.542 -3.742 -45.636 1.00 48.09 681 GLY A CA 1
ATOM 5207 C C . GLY A 1 681 ? 6.872 -4.782 -46.712 1.00 48.09 681 GLY A C 1
ATOM 5208 O O . GLY A 1 681 ? 6.726 -5.980 -46.479 1.00 48.09 681 GLY A O 1
ATOM 5209 N N . ARG A 1 682 ? 7.268 -4.373 -47.929 1.00 43.94 682 ARG A N 1
ATOM 5210 C CA . ARG A 1 682 ? 7.630 -5.345 -48.986 1.00 43.94 682 ARG A CA 1
ATOM 5211 C C . ARG A 1 682 ? 9.062 -5.853 -48.780 1.00 43.94 682 ARG A C 1
ATOM 5213 O O . ARG A 1 682 ? 9.990 -5.054 -48.693 1.00 43.94 682 ARG A O 1
ATOM 5220 N N . ALA A 1 683 ? 9.235 -7.177 -48.794 1.00 44.50 683 ALA A N 1
ATOM 5221 C CA . ALA A 1 683 ? 10.541 -7.826 -48.915 1.00 44.50 683 ALA A CA 1
ATOM 5222 C C . ALA A 1 683 ? 11.144 -7.517 -50.292 1.00 44.50 683 ALA A C 1
ATOM 5224 O O . ALA A 1 683 ? 10.511 -7.789 -51.316 1.00 44.50 683 ALA A O 1
ATOM 5225 N N . ALA A 1 684 ? 12.367 -7.000 -50.337 1.00 42.47 684 ALA A N 1
ATOM 5226 C CA . ALA A 1 684 ? 13.118 -6.817 -51.571 1.00 42.47 684 ALA A CA 1
ATOM 5227 C C . ALA A 1 684 ? 14.162 -7.938 -51.719 1.00 42.47 684 ALA A C 1
ATOM 5229 O O . ALA A 1 684 ? 15.334 -7.759 -51.417 1.00 42.47 684 ALA A O 1
ATOM 5230 N N . GLY A 1 685 ? 13.717 -9.096 -52.221 1.00 39.06 685 GLY A N 1
ATOM 5231 C CA . GLY A 1 685 ? 14.582 -10.122 -52.820 1.00 39.06 685 GLY A CA 1
ATOM 5232 C C . GLY A 1 685 ? 15.296 -11.095 -51.868 1.00 39.06 685 GLY A C 1
ATOM 5233 O O . GLY A 1 685 ? 15.684 -10.760 -50.754 1.00 39.06 685 GLY A O 1
ATOM 5234 N N . TRP A 1 686 ? 15.475 -12.327 -52.355 1.00 30.62 686 TRP A N 1
ATOM 5235 C CA . TRP A 1 686 ? 16.345 -13.365 -51.795 1.00 30.62 686 TRP A CA 1
ATOM 5236 C C . TRP A 1 686 ? 17.615 -13.398 -52.654 1.00 30.62 686 TRP A C 1
ATOM 5238 O O . TRP A 1 686 ? 17.503 -13.545 -53.872 1.00 30.62 686 TRP A O 1
ATOM 5248 N N . SER A 1 687 ? 18.807 -13.264 -52.069 1.00 35.66 687 SER A N 1
ATOM 5249 C CA . SER A 1 687 ? 20.053 -13.615 -52.762 1.00 35.66 687 SER A CA 1
ATOM 5250 C C . SER A 1 687 ? 20.814 -14.619 -51.908 1.00 35.66 687 SER A C 1
ATOM 5252 O O . SER A 1 687 ? 21.042 -14.379 -50.724 1.00 35.66 687 SER A O 1
ATOM 5254 N N . SER A 1 688 ? 21.190 -15.751 -52.501 1.00 34.53 688 SER A N 1
ATOM 5255 C CA . SER A 1 688 ? 21.800 -16.907 -51.828 1.00 34.53 688 SER A CA 1
ATOM 5256 C C . SER A 1 688 ? 23.169 -16.635 -51.188 1.00 34.53 688 SER A C 1
ATOM 5258 O O . SER A 1 688 ? 23.760 -17.548 -50.624 1.00 34.53 688 SER A O 1
ATOM 5260 N N . GLU A 1 689 ? 23.671 -15.400 -51.258 1.00 40.75 689 GLU A N 1
ATOM 5261 C CA . GLU A 1 689 ? 24.938 -14.986 -50.652 1.00 40.75 689 GLU A CA 1
ATOM 5262 C C . GLU A 1 689 ? 24.780 -13.928 -49.546 1.00 40.75 689 GLU A C 1
ATOM 5264 O O . GLU A 1 689 ? 25.711 -13.757 -48.765 1.00 40.75 689 GLU A O 1
ATOM 5269 N N . ARG A 1 690 ? 23.640 -13.220 -49.437 1.00 46.41 690 ARG A N 1
ATOM 5270 C CA . ARG A 1 690 ? 23.447 -12.115 -48.473 1.00 46.41 690 ARG A CA 1
ATOM 5271 C C . ARG A 1 690 ? 21.965 -11.871 -48.147 1.00 46.41 690 ARG A C 1
ATOM 5273 O O . ARG A 1 690 ? 21.309 -11.164 -48.905 1.00 46.41 690 ARG A O 1
ATOM 5280 N N . GLY A 1 691 ? 21.493 -12.398 -47.013 1.00 51.03 691 GLY A N 1
ATOM 5281 C CA . GLY A 1 691 ? 20.362 -11.887 -46.210 1.00 51.03 691 GLY A CA 1
ATOM 5282 C C . GLY A 1 691 ? 18.989 -11.614 -46.863 1.00 51.03 691 GLY A C 1
ATOM 5283 O O . GLY A 1 691 ? 18.769 -11.818 -48.053 1.00 51.03 691 GLY A O 1
ATOM 5284 N N . PHE A 1 692 ? 18.038 -11.126 -46.055 1.00 54.81 692 PHE A N 1
ATOM 5285 C CA . PHE A 1 692 ? 16.764 -10.530 -46.504 1.00 54.81 692 PHE A CA 1
ATOM 5286 C C . PHE A 1 692 ? 16.799 -9.007 -46.297 1.00 54.81 692 PHE A C 1
ATOM 5288 O O . PHE A 1 692 ? 17.257 -8.548 -45.252 1.00 54.81 692 PHE A O 1
ATOM 5295 N N . ARG A 1 693 ? 16.276 -8.219 -47.246 1.00 52.88 693 ARG A N 1
ATOM 5296 C CA . ARG A 1 693 ? 16.186 -6.745 -47.153 1.00 52.88 693 ARG A CA 1
ATOM 5297 C C . ARG A 1 693 ? 14.737 -6.260 -47.184 1.00 52.88 693 ARG A C 1
ATOM 5299 O O . ARG A 1 693 ? 13.940 -6.762 -47.979 1.00 52.88 693 ARG A O 1
ATOM 5306 N N . TRP A 1 694 ? 14.404 -5.273 -46.352 1.00 54.34 694 TRP A N 1
ATOM 5307 C CA . TRP A 1 694 ? 13.049 -4.723 -46.216 1.00 54.34 694 TRP A CA 1
ATOM 5308 C C . TRP A 1 694 ? 13.066 -3.182 -46.194 1.00 54.34 694 TRP A C 1
ATOM 5310 O O . TRP A 1 694 ? 13.906 -2.588 -45.517 1.00 54.34 694 TRP A O 1
ATOM 5320 N N . ALA A 1 695 ? 12.137 -2.544 -46.922 1.00 52.84 695 ALA A N 1
ATOM 5321 C CA . ALA A 1 695 ? 12.051 -1.084 -47.090 1.00 52.84 695 ALA A CA 1
ATOM 5322 C C . ALA A 1 695 ? 10.581 -0.573 -47.154 1.00 52.84 695 ALA A C 1
ATOM 5324 O O . ALA A 1 695 ? 9.676 -1.368 -47.442 1.00 52.84 695 ALA A O 1
ATOM 5325 N N . PRO A 1 696 ? 10.322 0.736 -46.922 1.00 45.22 696 PRO A N 1
ATOM 5326 C CA . PRO A 1 696 ? 8.980 1.333 -46.931 1.00 45.22 696 PRO A CA 1
ATOM 5327 C C . PRO A 1 696 ? 8.260 1.236 -48.284 1.00 45.22 696 PRO A C 1
ATOM 5329 O O . PRO A 1 696 ? 8.878 1.197 -49.350 1.00 45.22 696 PRO A O 1
ATOM 5332 N N . ALA A 1 697 ? 6.924 1.273 -48.264 1.00 45.31 697 ALA A N 1
ATOM 5333 C CA . ALA A 1 697 ? 6.112 1.288 -49.479 1.00 45.31 697 ALA A CA 1
ATOM 5334 C C . ALA A 1 697 ? 6.246 2.622 -50.241 1.00 45.31 697 ALA A C 1
ATOM 5336 O O . ALA A 1 697 ? 5.825 3.674 -49.760 1.00 45.31 697 ALA A O 1
ATOM 5337 N N . ALA A 1 698 ? 6.737 2.579 -51.482 1.00 36.59 698 ALA A N 1
ATOM 5338 C CA . ALA A 1 698 ? 6.560 3.692 -52.409 1.00 36.59 698 ALA A CA 1
ATOM 5339 C C . ALA A 1 698 ? 5.068 3.802 -52.768 1.00 36.59 698 ALA A C 1
ATOM 5341 O O . ALA A 1 698 ? 4.512 2.898 -53.397 1.00 36.59 698 ALA A O 1
ATOM 5342 N N . ARG A 1 699 ? 4.404 4.904 -52.389 1.00 31.19 699 ARG A N 1
ATOM 5343 C CA . ARG A 1 699 ? 3.097 5.256 -52.963 1.00 31.19 699 ARG A CA 1
ATOM 5344 C C . ARG A 1 699 ? 3.291 5.450 -54.466 1.00 31.19 699 ARG A C 1
ATOM 5346 O O . ARG A 1 699 ? 3.802 6.479 -54.896 1.00 31.19 699 ARG A O 1
ATOM 5353 N N . TRP A 1 700 ? 2.878 4.471 -55.263 1.00 29.84 700 TRP A N 1
ATOM 5354 C CA . TRP A 1 700 ? 2.672 4.680 -56.690 1.00 29.84 700 TRP A CA 1
ATOM 5355 C C . TRP A 1 700 ? 1.477 5.623 -56.840 1.00 29.84 700 TRP A C 1
ATOM 5357 O O . TRP A 1 700 ? 0.324 5.213 -56.721 1.00 29.84 700 TRP A O 1
ATOM 5367 N N . ALA A 1 701 ? 1.755 6.909 -57.047 1.00 28.17 701 ALA A N 1
ATOM 5368 C CA . ALA A 1 701 ? 0.775 7.812 -57.623 1.00 28.17 701 ALA A CA 1
ATOM 5369 C C . ALA A 1 701 ? 0.551 7.359 -59.070 1.00 28.17 701 ALA A C 1
ATOM 5371 O O . ALA A 1 701 ? 1.476 7.383 -59.879 1.00 28.17 701 ALA A O 1
ATOM 5372 N N . ALA A 1 702 ? -0.662 6.900 -59.368 1.00 30.59 702 ALA A N 1
ATOM 5373 C CA . ALA A 1 702 ? -1.072 6.591 -60.726 1.00 30.59 702 ALA A CA 1
ATOM 5374 C C . ALA A 1 702 ? -0.899 7.826 -61.627 1.00 30.59 702 ALA A C 1
ATOM 5376 O O . ALA A 1 702 ? -1.446 8.895 -61.337 1.00 30.59 702 ALA A O 1
ATOM 5377 N N . ARG A 1 703 ? -0.171 7.653 -62.729 1.00 29.92 703 ARG A N 1
ATOM 5378 C CA . ARG A 1 703 ? -0.470 8.279 -64.016 1.00 29.92 703 ARG A CA 1
ATOM 5379 C C . ARG A 1 703 ? -0.337 7.231 -65.099 1.00 29.92 703 ARG A C 1
ATOM 5381 O O . ARG A 1 703 ? 0.660 6.478 -65.040 1.00 29.92 703 ARG A O 1
#

pLDDT: mean 81.9, std 20.44, range [28.17, 98.94]

Sequence (703 aa):
MTHTCRRICALLLTLCPQAALAAPNVVLIMSDDAGYADFGFMDRFTGQQTVFKTPNLDRLASESVAFSNAYVPSSICSATRAGILTGRYPEKFAFGYNALPEDYPYEGWTVDQVTLMERLKELGYQTGVVGKWHLGEQPQWRPESQGVDYFYGFWEGGTNYYEGPPQVPIRRGATPIDWSAEPSFNNTPPDPSRGRYLTDALGDEASKYIAERAAGGQPFFLYLPFNGPHSPYDSKAQDDAQFVGSGLAGQRLTVASMTLAVDRAIGHVLSRIDDPNGDGDQSDSIADNTIVVFHNDNGGANVNYNNGPLAGYKGSGFEGGMRTPLLIRAPGLQPGVFDAPVTTLNLFPTLVTAAGGAMTTPADGVDLMPYLRGEVAGEPNPSIAYRNRANFAGIRKGQWKLTRPDALATWKLYRLNPDGSGEDVDLLAQHPEVASELIKEYVAFDVTLDKARNSGPWKVHTNDLFIRRNDAGPVTSWQHSTGWWNGDAPTLLASISREDPSPNFKLAFRPDANADYRSINDVNRASGIARNLLQQGLEDLPGLGEVMLNEIRLEGVFAGSANRKATIEGKPLLLVRDLAGKSPAIRLDAVQAAGPFTYTYNVDLDLYLYHDLVLEGDGNANFRIGGAMSSFDQPSGVTKRGTSNVTLTGHNTFTGELAIEQGEVTLDGAQAGRPPAHLSGRAAGWSSERGFRWAPAARWAAR